Protein AF-0000000087720630 (afdb_homodimer)

Nearest PDB structures (foldseek):
  5k5w-assembly1_B  TM=9.565E-01  e=1.430E-19  Chlamydomonas reinhardtii
  5b5x-assembly1_A-2  TM=9.721E-01  e=3.569E-18  Chlamydomonas reinhardtii
  5b5y-assembly1_A  TM=8.820E-01  e=3.912E-10  Phaeodactylum tricornutum
  5b5z-assembly1_B  TM=8.861E-01  e=2.417E-09  Phaeodactylum tricornutum
  5b60-assembly1_A-2  TM=8.881E-01  e=5.362E-07  Phaeodactylum tricornutum

Organism: NCBI:txid307507

Foldseek 3Di:
DPPDPPDDDDDDDDDDDDDDDDDDDDDDDDDDDPPDDDPPDDDPPPPPPPDPPPVRVVVVVVVCVVVVVVVLVVLVVVLVCVLPVPDDDLVVVLVVVLVVVVVVVDFLQFAEEEEQEAPDPVCVVNVVSRCVGNVYYLYQYAQQSDGDCPPVSVVVRQPPGHQDPVPRDHYYHYHTAGDWDADSVSDTQWDDDPPDPDIDGVSPLLQVLLVCCLVVNLVVLQDDPPDADPVPRRSSVQSNQLSVLCVVVVHDSNPDDSSNSRVSSRD/DDPDDDDDDDDDDDDDDDDDDDDDDDDDDDDPCPPPDPPPDDPPPPPPPPDPPPVRVVVVVVVCVVVVVVVLVVLVVVLVCVLPVPDDDLVVVLVVVLVVVVVVVDFLQFAEEEEQEAPDPVCVVNVVSRCVGNVYYLYQYAQQSDGDCPPVSVVVRQPPGHQDPVPRDHYYHYHTAGDWDADSVSDTQWDDDPPDPDIDGVSPLLQVLLVCCLVPNLVVLQDDPPDADPVPRRSSVQSNQLSVQCVVVVHDSNPDDSSRSRVSSRD

Secondary structure (DSSP, 8-state):
-----------------------------------------------------HHHHHHHHHHHHHHHHHHHHHHHHHHHHHH-TT---HHHHHHHHHHHHHTTT--GGG-EEEEEEBSSGGGHHHHHHHHHHHS-EEE--BGGG---SHHHHHHHHTT-PPBPTTT--B-EEEEEE----B-TT--BTEEPPTT--S-EETTHHHHHHHHHHHHH-SGGG-PPTTB--TT-HHHHHHHHHHHHHHHHTT--GGG--HHHHHHHHH-/-----------------------------------------------------HHHHHHHHHHHHHHHHHHHHHHHHHHHHHH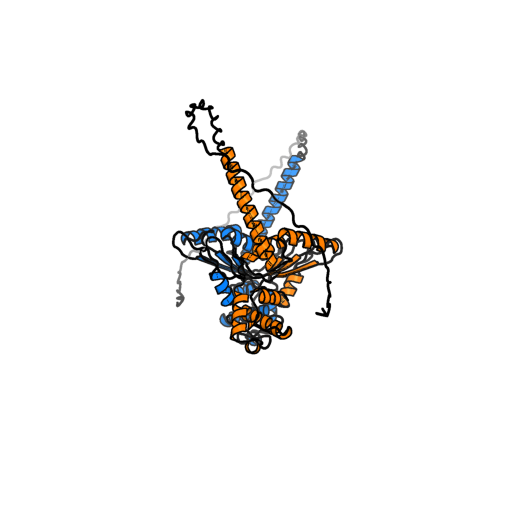-TT---HHHHHHHHHHHHHTTT--GGG-EEEEEEBSSGGGHHHHHHHHHHHS-EEE--BGGG---SHHHHHHHHTT-PPBPTTT--B-EEEEEE----B-TT--BTEEPPTT--S-EETTHHHHHHHHHHHHH-SGGG-PPTTB--TT-HHHHHHHHHHHHHHHHTT--GGG--HHHHHHHHH-

Radius of gyration: 37.77 Å; Cα contacts (8 Å, |Δi|>4): 675; chains: 2; bounding box: 84×144×106 Å

pLDDT: mean 76.58, std 28.93, range [14.77, 97.94]

InterPro domains:
  IPR040703 Limiting CO2-inducible protein B/C, beta carbonyic anhydrase domain [PF18599] (87-266)

Sequence (534 aa):
MQLANVQRRAAAGAQRAPQQLRLQRPAGVAARGRASAPVQPAASAVAARAAPTALEVSLEKETFETSSRDAYYTRRHEIILRHFPSALGVDDFMSRVEIALSAHGFRGENSIAMTNLCRDEVTTVLKDKIESAFGGSFNTNGLGAVLTCGVTGIKAGLSHSPLSVEDGRERYVFFSFPHTAINESGELGVISRPNRPGQSCACGALAKALNELQVEGLSPNCRVPGVHDPLDPEYSILKQRLARRIRYERLEPILMDLSDMTAVAERMQLANVQRRAAAGAQRAPQQLRLQRPAGVAARGRASAPVQPAASAVAARAAPTALEVSLEKETFETSSRDAYYTRRHEIILRHFPSALGVDDFMSRVEIALSAHGFRGENSIAMTNLCRDEVTTVLKDKIESAFGGSFNTNGLGAVLTCGVTGIKAGLSHSPLSVEDGRERYVFFSFPHTAINESGELGVISRPNRPGQSCACGALAKALNELQVEGLSPNCRVPGVHDPLDPEYSILKQRLARRIRYERLEPILMDLSDMTAVAER

Solvent-accessible surface area (backbone atoms only — not comparable to full-atom values): 30909 Å² total; per-residue (Å²): 134,87,81,76,81,78,76,83,71,86,84,82,82,90,80,88,80,78,85,76,84,80,77,82,77,80,83,79,82,89,80,87,73,84,74,78,80,85,76,82,76,82,82,74,81,75,73,75,74,73,72,74,49,72,64,52,49,49,50,47,48,48,47,46,52,45,49,53,44,49,54,47,53,51,52,51,48,54,49,49,36,74,79,36,74,81,68,66,56,72,68,59,46,52,52,52,50,51,54,58,38,40,76,76,71,50,44,40,80,28,21,27,32,32,39,18,29,34,29,53,50,81,48,46,66,58,49,51,54,50,26,66,56,20,71,33,40,32,50,38,44,17,68,47,24,32,77,45,43,30,56,63,42,52,53,59,47,72,70,65,36,13,44,24,87,88,76,63,44,70,34,78,46,81,46,70,42,41,63,69,28,62,32,95,91,55,45,74,36,28,34,74,51,80,66,29,86,64,72,45,63,24,40,48,61,50,49,50,41,48,53,47,36,43,74,67,37,50,73,84,39,51,64,68,84,29,55,34,49,70,61,24,37,43,55,37,48,37,44,27,52,50,30,45,50,35,57,72,69,67,56,57,58,79,79,50,51,67,68,52,50,42,54,57,49,55,101,137,86,85,71,79,88,72,85,74,86,86,81,85,80,86,89,81,84,86,82,81,87,81,84,78,80,81,81,80,81,74,80,70,76,75,72,79,80,75,78,76,78,80,76,81,72,74,76,73,72,71,71,48,73,62,51,51,49,49,47,50,49,48,47,51,46,47,53,43,49,53,48,53,50,52,51,48,54,49,49,34,73,80,36,74,82,70,65,54,70,68,58,47,51,51,50,50,53,54,60,39,39,76,75,71,49,43,40,82,27,22,28,33,33,38,20,29,32,29,54,52,81,47,46,66,58,49,52,54,50,26,66,55,21,72,32,39,32,48,40,45,18,66,47,22,33,77,45,44,30,55,64,42,52,54,57,49,72,71,64,37,13,45,23,88,87,77,63,44,71,33,78,45,80,46,69,42,40,61,70,29,62,33,94,90,56,45,75,35,28,34,74,51,79,67,30,88,67,70,46,64,24,39,50,62,51,50,51,42,50,53,47,35,44,73,67,36,50,71,83,38,49,64,68,84,29,56,34,49,72,62,23,37,43,54,38,49,38,44,28,51,50,32,45,49,36,56,72,68,67,56,60,56,77,80,50,51,67,68,53,51,43,55,58,49,55,101

Structure (mmCIF, N/CA/C/O backbone):
data_AF-0000000087720630-model_v1
#
loop_
_entity.id
_entity.type
_entity.pdbx_description
1 polymer 'Limiting CO2-inducible protein B/C beta carbonyic anhydrase domain-containing protein'
#
loop_
_atom_site.group_PDB
_atom_site.id
_atom_site.type_symbol
_atom_site.label_atom_id
_atom_site.label_alt_id
_atom_site.label_comp_id
_atom_site.label_asym_id
_atom_site.label_entity_id
_atom_site.label_seq_id
_atom_site.pdbx_PDB_ins_code
_atom_site.Cartn_x
_atom_site.Cartn_y
_atom_site.Cartn_z
_atom_site.occupancy
_atom_site.B_iso_or_equiv
_atom_site.auth_seq_id
_atom_site.auth_comp_id
_atom_site.auth_asym_id
_atom_site.auth_atom_id
_atom_site.pdbx_PDB_model_num
ATOM 1 N N . MET A 1 1 ? -8.719 0.822 34 1 16.95 1 MET A N 1
ATOM 2 C CA . MET A 1 1 ? -7.836 1.247 35.094 1 16.95 1 MET A CA 1
ATOM 3 C C . MET A 1 1 ? -8.031 2.729 35.406 1 16.95 1 MET A C 1
ATOM 5 O O . MET A 1 1 ? -7.984 3.566 34.5 1 16.95 1 MET A O 1
ATOM 9 N N . GLN A 1 2 ? -8.812 3.1 36.5 1 18.28 2 GLN A N 1
ATOM 10 C CA . GLN A 1 2 ? -9.273 4.312 37.156 1 18.28 2 GLN A CA 1
ATOM 11 C C . GLN A 1 2 ? -8.109 5.238 37.5 1 18.28 2 GLN A C 1
ATOM 13 O O . GLN A 1 2 ? -7.176 4.852 38.188 1 18.28 2 GLN A O 1
ATOM 18 N N . LEU A 1 3 ? -7.703 6.062 36.469 1 17.91 3 LEU A N 1
ATOM 19 C CA . LEU A 1 3 ? -6.836 7.23 36.562 1 17.91 3 LEU A CA 1
ATOM 20 C C . LEU A 1 3 ? -7.285 8.156 37.688 1 17.91 3 LEU A C 1
ATOM 22 O O . LEU A 1 3 ? -8.383 8.719 37.625 1 17.91 3 LEU A O 1
ATOM 26 N N . ALA A 1 4 ? -6.875 7.84 38.906 1 17.69 4 ALA A N 1
ATOM 27 C CA . ALA A 1 4 ? -7.027 8.484 40.188 1 17.69 4 ALA A CA 1
ATOM 28 C C . ALA A 1 4 ? -6.527 9.922 40.156 1 17.69 4 ALA A C 1
ATOM 30 O O . ALA A 1 4 ? -5.465 10.203 39.594 1 17.69 4 ALA A O 1
ATOM 31 N N . ASN A 1 5 ? -7.371 10.992 40.156 1 17.86 5 ASN A N 1
ATOM 32 C CA . ASN A 1 5 ? -7.488 12.445 40.219 1 17.86 5 ASN A CA 1
ATOM 33 C C . ASN A 1 5 ? -6.688 13.023 41.375 1 17.86 5 ASN A C 1
ATOM 35 O O . ASN A 1 5 ? -7.223 13.227 42.469 1 17.86 5 ASN A O 1
ATOM 39 N N . VAL A 1 6 ? -5.371 12.531 41.469 1 16.98 6 VAL A N 1
ATOM 40 C CA . VAL A 1 6 ? -4.73 12.906 42.75 1 16.98 6 VAL A CA 1
ATOM 41 C C . VAL A 1 6 ? -4.637 14.43 42.844 1 16.98 6 VAL A C 1
ATOM 43 O O . VAL A 1 6 ? -4.309 15.102 41.844 1 16.98 6 VAL A O 1
ATOM 46 N N . GLN A 1 7 ? -5.082 15.109 43.906 1 17.28 7 GLN A N 1
ATOM 47 C CA . GLN A 1 7 ? -5.5 16.344 44.562 1 17.28 7 GLN A CA 1
ATOM 48 C C . GLN A 1 7 ? -4.301 17.203 44.906 1 17.28 7 GLN A C 1
ATOM 50 O O . GLN A 1 7 ? -3.742 17.078 46 1 17.28 7 GLN A O 1
ATOM 55 N N . ARG A 1 8 ? -3.246 17.359 43.969 1 16.22 8 ARG A N 1
ATOM 56 C CA . ARG A 1 8 ? -2.1 17.875 44.719 1 16.22 8 ARG A CA 1
ATOM 57 C C . ARG A 1 8 ? -2.404 19.25 45.312 1 16.22 8 ARG A C 1
ATOM 59 O O . ARG A 1 8 ? -2.902 20.141 44.594 1 16.22 8 ARG A O 1
ATOM 66 N N . ARG A 1 9 ? -2.15 19.516 46.594 1 16.17 9 ARG A N 1
ATOM 67 C CA . ARG A 1 9 ? -2.436 20.469 47.656 1 16.17 9 ARG A CA 1
ATOM 68 C C . ARG A 1 9 ? -1.505 21.672 47.562 1 16.17 9 ARG A C 1
ATOM 70 O O . ARG A 1 9 ? -1.614 22.594 48.375 1 16.17 9 ARG A O 1
ATOM 77 N N . ALA A 1 10 ? -0.482 21.734 46.688 1 16.2 10 ALA A N 1
ATOM 78 C CA . ALA A 1 10 ? 0.601 22.359 47.438 1 16.2 10 ALA A CA 1
ATOM 79 C C . ALA A 1 10 ? 0.227 23.781 47.844 1 16.2 10 ALA A C 1
ATOM 81 O O . ALA A 1 10 ? -0.527 24.469 47.156 1 16.2 10 ALA A O 1
ATOM 82 N N . ALA A 1 11 ? 0.977 24.219 48.969 1 15.51 11 ALA A N 1
ATOM 83 C CA . ALA A 1 11 ? 0.939 25.078 50.125 1 15.51 11 ALA A CA 1
ATOM 84 C C . ALA A 1 11 ? 1.229 26.531 49.75 1 15.51 11 ALA A C 1
ATOM 86 O O . ALA A 1 11 ? 1.762 26.812 48.688 1 15.51 11 ALA A O 1
ATOM 87 N N . ALA A 1 12 ? 1.836 27.266 50.75 1 15.35 12 ALA A N 1
ATOM 88 C CA . ALA A 1 12 ? 1.413 28.422 51.562 1 15.35 12 ALA A CA 1
ATOM 89 C C . ALA A 1 12 ? 2.129 29.688 51.094 1 15.35 12 ALA A C 1
ATOM 91 O O . ALA A 1 12 ? 1.501 30.734 50.938 1 15.35 12 ALA A O 1
ATOM 92 N N . GLY A 1 13 ? 3.467 29.766 51.094 1 15.41 13 GLY A N 1
ATOM 93 C CA . GLY A 1 13 ? 3.939 30.688 52.094 1 15.41 13 GLY A CA 1
ATOM 94 C C . GLY A 1 13 ? 3.947 32.125 51.656 1 15.41 13 GLY A C 1
ATOM 95 O O . GLY A 1 13 ? 3.854 32.406 50.438 1 15.41 13 GLY A O 1
ATOM 96 N N . ALA A 1 14 ? 4.734 33 52.531 1 15.24 14 ALA A N 1
ATOM 97 C CA . ALA A 1 14 ? 4.477 34.281 53.219 1 15.24 14 ALA A CA 1
ATOM 98 C C . ALA A 1 14 ? 4.891 35.469 52.344 1 15.24 14 ALA A C 1
ATOM 100 O O . ALA A 1 14 ? 5.508 35.281 51.281 1 15.24 14 ALA A O 1
ATOM 101 N N . GLN A 1 15 ? 5.801 36.219 52.906 1 15.33 15 GLN A N 1
ATOM 102 C CA . GLN A 1 15 ? 5.57 37.5 53.562 1 15.33 15 GLN A CA 1
ATOM 103 C C . GLN A 1 15 ? 6.062 38.656 52.688 1 15.33 15 GLN A C 1
ATOM 105 O O . GLN A 1 15 ? 5.32 39.625 52.438 1 15.33 15 GLN A O 1
ATOM 110 N N . ARG A 1 16 ? 7.387 39.094 52.875 1 16.11 16 ARG A N 1
ATOM 111 C CA . ARG A 1 16 ? 7.688 40.406 53.469 1 16.11 16 ARG A CA 1
ATOM 112 C C . ARG A 1 16 ? 7.887 41.469 52.406 1 16.11 16 ARG A C 1
ATOM 114 O O . ARG A 1 16 ? 8.336 41.188 51.312 1 16.11 16 ARG A O 1
ATOM 121 N N . ALA A 1 17 ? 7.477 42.625 52.812 1 16.12 17 ALA A N 1
ATOM 122 C CA . ALA A 1 17 ? 6.953 43.875 52.219 1 16.12 17 ALA A CA 1
ATOM 123 C C . ALA A 1 17 ? 8.055 44.656 51.531 1 16.12 17 ALA A C 1
ATOM 125 O O . ALA A 1 17 ? 7.934 44.969 50.344 1 16.12 17 ALA A O 1
ATOM 126 N N . PRO A 1 18 ? 8.539 45.656 52.219 1 15.77 18 PRO A N 1
ATOM 127 C CA . PRO A 1 18 ? 8.188 47.031 51.844 1 15.77 18 PRO A CA 1
ATOM 128 C C . PRO A 1 18 ? 9.336 47.75 51.156 1 15.77 18 PRO A C 1
ATOM 130 O O . PRO A 1 18 ? 9.109 48.562 50.219 1 15.77 18 PRO A O 1
ATOM 133 N N . GLN A 1 19 ? 10.688 47.562 51.531 1 16.16 19 GLN A N 1
ATOM 134 C CA . GLN A 1 19 ? 11.258 48.812 52.031 1 16.16 19 GLN A CA 1
ATOM 135 C C . GLN A 1 19 ? 11.703 49.688 50.875 1 16.16 19 GLN A C 1
ATOM 137 O O . GLN A 1 19 ? 12.055 49.219 49.812 1 16.16 19 GLN A O 1
ATOM 142 N N . GLN A 1 20 ? 11.781 51.062 51.156 1 16.61 20 GLN A N 1
ATOM 143 C CA . GLN A 1 20 ? 11.625 52.406 50.625 1 16.61 20 GLN A CA 1
ATOM 144 C C . GLN A 1 20 ? 12.945 52.938 50.062 1 16.61 20 GLN A C 1
ATOM 146 O O . GLN A 1 20 ? 13.016 54.062 49.594 1 16.61 20 GLN A O 1
ATOM 151 N N . LEU A 1 21 ? 13.93 52.062 49.781 1 16.72 21 LEU A N 1
ATOM 152 C CA . LEU A 1 21 ? 15.164 52.812 49.969 1 16.72 21 LEU A CA 1
ATOM 153 C C . LEU A 1 21 ? 15.25 54 49 1 16.72 21 LEU A C 1
ATOM 155 O O . LEU A 1 21 ? 15.016 53.844 47.812 1 16.72 21 LEU A O 1
ATOM 159 N N . ARG A 1 22 ? 15.664 55.156 49.625 1 16.27 22 ARG A N 1
ATOM 160 C CA . ARG A 1 22 ? 15.664 56.594 49.469 1 16.27 22 ARG A CA 1
ATOM 161 C C . ARG A 1 22 ? 16.625 57.031 48.375 1 16.27 22 ARG A C 1
ATOM 163 O O . ARG A 1 22 ? 17.5 56.25 47.969 1 16.27 22 ARG A O 1
ATOM 170 N N . LEU A 1 23 ? 17.094 58.219 48.531 1 16.67 23 LEU A N 1
ATOM 171 C CA . LEU A 1 23 ? 17.016 59.5 47.906 1 16.67 23 LEU A CA 1
ATOM 172 C C . LEU A 1 23 ? 18.297 59.812 47.125 1 16.67 23 LEU A C 1
ATOM 174 O O . LEU A 1 23 ? 18.25 60.438 46.062 1 16.67 23 LEU A O 1
ATOM 178 N N . GLN A 1 24 ? 19.562 59.344 47.5 1 17.62 24 GLN A N 1
ATOM 179 C CA . GLN A 1 24 ? 20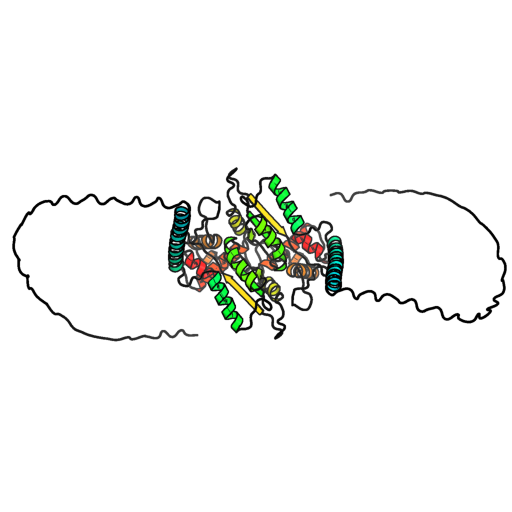.422 60.5 47.625 1 17.62 24 GLN A CA 1
ATOM 180 C C . GLN A 1 24 ? 21.047 60.875 46.281 1 17.62 24 GLN A C 1
ATOM 182 O O . GLN A 1 24 ? 21.5 60 45.531 1 17.62 24 GLN A O 1
ATOM 187 N N . ARG A 1 25 ? 20.797 62.094 45.812 1 18.86 25 ARG A N 1
ATOM 188 C CA . ARG A 1 25 ? 21.016 62.812 44.562 1 18.86 25 ARG A CA 1
ATOM 189 C C . ARG A 1 25 ? 22.484 63.156 44.375 1 18.86 25 ARG A C 1
ATOM 191 O O . ARG A 1 25 ? 23.047 63.938 45.125 1 18.86 25 ARG A O 1
ATOM 198 N N . PRO A 1 26 ? 23.266 62.125 44.031 1 17.09 26 PRO A N 1
ATOM 199 C CA . PRO A 1 26 ? 24.672 62.531 44.062 1 17.09 26 PRO A CA 1
ATOM 200 C C . PRO A 1 26 ? 24.953 63.781 43.25 1 17.09 26 PRO A C 1
ATOM 202 O O . PRO A 1 26 ? 24.172 64.125 42.344 1 17.09 26 PRO A O 1
ATOM 205 N N . ALA A 1 27 ? 26.25 64.25 43.562 1 18.25 27 ALA A N 1
ATOM 206 C CA . ALA A 1 27 ? 27.047 65.5 43.531 1 18.25 27 ALA A CA 1
ATOM 207 C C . ALA A 1 27 ? 27.5 65.812 42.125 1 18.25 27 ALA A C 1
ATOM 209 O O . ALA A 1 27 ? 27.75 64.875 41.312 1 18.25 27 ALA A O 1
ATOM 210 N N . GLY A 1 28 ? 27.359 67.062 41.656 1 17.62 28 GLY A N 1
ATOM 211 C CA . GLY A 1 28 ? 27.375 67.938 40.469 1 17.62 28 GLY A CA 1
ATOM 212 C C . GLY A 1 28 ? 28.766 68.125 39.906 1 17.62 28 GLY A C 1
ATOM 213 O O . GLY A 1 28 ? 28.953 69 39.031 1 17.62 28 GLY A O 1
ATOM 214 N N . VAL A 1 29 ? 29.703 67.188 40 1 17.69 29 VAL A N 1
ATOM 215 C CA . VAL A 1 29 ? 31.031 67.75 39.844 1 17.69 29 VAL A CA 1
ATOM 216 C C . VAL A 1 29 ? 31.125 68.438 38.469 1 17.69 29 VAL A C 1
ATOM 218 O O . VAL A 1 29 ? 30.469 68 37.5 1 17.69 29 VAL A O 1
ATOM 221 N N . ALA A 1 30 ? 32.094 69.438 38.469 1 18.22 30 ALA A N 1
ATOM 222 C CA . ALA A 1 30 ? 32.469 70.688 37.781 1 18.22 30 ALA A CA 1
ATOM 223 C C . ALA A 1 30 ? 33.062 70.375 36.406 1 18.22 30 ALA A C 1
ATOM 225 O O . ALA A 1 30 ? 33.5 69.25 36.125 1 18.22 30 ALA A O 1
ATOM 226 N N . ALA A 1 31 ? 33.688 71.5 35.75 1 17.66 31 ALA A N 1
ATOM 227 C CA . ALA A 1 31 ? 33.594 72.375 34.594 1 17.66 31 ALA A CA 1
ATOM 228 C C . ALA A 1 31 ? 34.656 72 33.531 1 17.66 31 ALA A C 1
ATOM 230 O O . ALA A 1 31 ? 34.344 72 32.344 1 17.66 31 ALA A O 1
ATOM 231 N N . ARG A 1 32 ? 36 71.875 33.844 1 20.86 32 ARG A N 1
ATOM 232 C CA . ARG A 1 32 ? 36.875 72.75 33.125 1 20.86 32 ARG A CA 1
ATOM 233 C C . ARG A 1 32 ? 37.25 72.25 31.75 1 20.86 32 ARG A C 1
ATOM 235 O O . ARG A 1 32 ? 37.469 71 31.609 1 20.86 32 ARG A O 1
ATOM 242 N N . GLY A 1 33 ? 36.969 72.938 30.594 1 19.2 33 GLY A N 1
ATOM 243 C CA . GLY A 1 33 ? 36.875 72.875 29.156 1 19.2 33 GLY A CA 1
ATOM 244 C C . GLY A 1 33 ? 38.219 72.75 28.469 1 19.2 33 GLY A C 1
ATOM 245 O O . GLY A 1 33 ? 38.344 72.938 27.25 1 19.2 33 GLY A O 1
ATOM 246 N N . ARG A 1 34 ? 39.312 72.188 29.062 1 20.98 34 ARG A N 1
ATOM 247 C CA . ARG A 1 34 ? 40.531 72.562 28.344 1 20.98 34 ARG A CA 1
ATOM 248 C C . ARG A 1 34 ? 40.531 72.062 26.922 1 20.98 34 ARG A C 1
ATOM 250 O O . ARG A 1 34 ? 40.344 70.812 26.719 1 20.98 34 ARG A O 1
ATOM 257 N N . ALA A 1 35 ? 40.5 72.875 25.891 1 21.59 35 ALA A N 1
ATOM 258 C CA . ALA A 1 35 ? 40.312 72.75 24.453 1 21.59 35 ALA A CA 1
ATOM 259 C C . ALA A 1 35 ? 41.562 72.188 23.781 1 21.59 35 ALA A C 1
ATOM 261 O O . ALA A 1 35 ? 41.594 72.062 22.547 1 21.59 35 ALA A O 1
ATOM 262 N N . SER A 1 36 ? 42.531 71.625 24.453 1 20.84 36 SER A N 1
ATOM 263 C CA . SER A 1 36 ? 43.75 71.812 23.688 1 20.84 36 SER A CA 1
ATOM 264 C C . SER A 1 36 ? 43.656 71.125 22.312 1 20.84 36 SER A C 1
ATOM 266 O O . SER A 1 36 ? 42.781 70.25 22.094 1 20.84 36 SER A O 1
ATOM 268 N N . ALA A 1 37 ? 44.906 71.188 21.531 1 27.16 37 ALA A N 1
ATOM 269 C CA . ALA A 1 37 ? 45.438 71.375 20.172 1 27.16 37 ALA A CA 1
ATOM 270 C C . ALA A 1 37 ? 45.375 70.062 19.391 1 27.16 37 ALA A C 1
ATOM 272 O O . ALA A 1 37 ? 45.594 69 19.938 1 27.16 37 ALA A O 1
ATOM 273 N N . PRO A 1 38 ? 44.75 70.062 18.141 1 22.56 38 PRO A N 1
ATOM 274 C CA . PRO A 1 38 ? 44.375 69 17.234 1 22.56 38 PRO A CA 1
ATOM 275 C C . PRO A 1 38 ? 45.594 68.188 16.703 1 22.56 38 PRO A C 1
ATOM 277 O O . PRO A 1 38 ? 46.469 68.812 16.094 1 22.56 38 PRO A O 1
ATOM 280 N N . VAL A 1 39 ? 46.25 67.375 17.531 1 23.86 39 VAL A N 1
ATOM 281 C CA . VAL A 1 39 ? 47.406 66.75 16.953 1 23.86 39 VAL A CA 1
ATOM 282 C C . VAL A 1 39 ? 47 65.938 15.719 1 23.86 39 VAL A C 1
ATOM 284 O O . VAL A 1 39 ? 45.969 65.188 15.766 1 23.86 39 VAL A O 1
ATOM 287 N N . GLN A 1 40 ? 47.562 66.25 14.453 1 25.78 40 GLN A N 1
ATOM 288 C CA . GLN A 1 40 ? 47.312 65.688 13.133 1 25.78 40 GLN A CA 1
ATOM 289 C C . GLN A 1 40 ? 47.688 64.188 13.078 1 25.78 40 GLN A C 1
ATOM 291 O O . GLN A 1 40 ? 48.844 63.844 13.375 1 25.78 40 GLN A O 1
ATOM 296 N N . PRO A 1 41 ? 46.844 63.219 13.398 1 23.17 41 PRO A N 1
ATOM 297 C CA . PRO A 1 41 ? 47.312 61.844 13.438 1 23.17 41 PRO A CA 1
ATOM 298 C C . PRO A 1 41 ? 47.844 61.344 12.094 1 23.17 41 PRO A C 1
ATOM 300 O O . PRO A 1 41 ? 47.469 61.875 11.047 1 23.17 41 PRO A O 1
ATOM 303 N N . ALA A 1 42 ? 49.031 60.781 12.148 1 26.67 42 ALA A N 1
ATOM 304 C CA . ALA A 1 42 ? 49.781 60.094 11.086 1 26.67 42 ALA A CA 1
ATOM 305 C C . ALA A 1 42 ? 48.906 59.031 10.414 1 26.67 42 ALA A C 1
ATOM 307 O O . ALA A 1 42 ? 48.156 58.344 11.094 1 26.67 42 ALA A O 1
ATOM 308 N N . ALA A 1 43 ? 48.656 59.125 9.055 1 24.53 43 ALA A N 1
ATOM 309 C CA . ALA A 1 43 ? 47.906 58.281 8.141 1 24.53 43 ALA A CA 1
ATOM 310 C C . ALA A 1 43 ? 48.469 56.844 8.141 1 24.53 43 ALA A C 1
ATOM 312 O O . ALA A 1 43 ? 49.625 56.625 7.801 1 24.53 43 ALA A O 1
ATOM 313 N N . SER A 1 44 ? 48.156 55.938 9.055 1 23.95 44 SER A N 1
ATOM 314 C CA . SER A 1 44 ? 48.531 54.531 9.031 1 23.95 44 SER A CA 1
ATOM 315 C C . SER A 1 44 ? 48.219 53.906 7.688 1 23.95 44 SER A C 1
ATOM 317 O O . SER A 1 44 ? 47.156 54.188 7.109 1 23.95 44 SER A O 1
ATOM 319 N N . ALA A 1 45 ? 49.281 53.375 6.895 1 31.27 45 ALA A N 1
ATOM 320 C CA . ALA A 1 45 ? 49.219 52.562 5.676 1 31.27 45 ALA A CA 1
ATOM 321 C C . ALA A 1 45 ? 48.25 51.375 5.844 1 31.27 45 ALA A C 1
ATOM 323 O O . ALA A 1 45 ? 48.469 50.531 6.699 1 31.27 45 ALA A O 1
ATOM 324 N N . VAL A 1 46 ? 47 51.594 5.594 1 26.81 46 VAL A N 1
ATOM 325 C CA . VAL A 1 46 ? 46 50.531 5.559 1 26.81 46 VAL A CA 1
ATOM 326 C C . VAL A 1 46 ? 46.469 49.406 4.676 1 26.81 46 VAL A C 1
ATOM 328 O O . VAL A 1 46 ? 46.781 49.594 3.498 1 26.81 46 VAL A O 1
ATOM 331 N N . ALA A 1 47 ? 47.281 48.438 5.195 1 29.06 47 ALA A N 1
ATOM 332 C CA . ALA A 1 47 ? 47.562 47.156 4.527 1 29.06 47 ALA A CA 1
ATOM 333 C C . ALA A 1 47 ? 46.344 46.656 3.756 1 29.06 47 ALA A C 1
ATOM 335 O O . ALA A 1 47 ? 45.219 46.656 4.285 1 29.06 47 ALA A O 1
ATOM 336 N N . ALA A 1 48 ? 46.406 46.75 2.445 1 29.3 48 ALA A N 1
ATOM 337 C CA . ALA A 1 48 ? 45.469 46.188 1.508 1 29.3 48 ALA A CA 1
ATOM 338 C C . ALA A 1 48 ? 45.125 44.719 1.887 1 29.3 48 ALA A C 1
ATOM 340 O O . ALA A 1 48 ? 46.031 43.906 1.989 1 29.3 48 ALA A O 1
ATOM 341 N N . ARG A 1 49 ? 44.219 44.5 2.746 1 33.53 49 ARG A N 1
ATOM 342 C CA . ARG A 1 49 ? 43.719 43.125 2.941 1 33.53 49 ARG A CA 1
ATOM 343 C C . ARG A 1 49 ? 43.625 42.375 1.613 1 33.53 49 ARG A C 1
ATOM 345 O O . ARG A 1 49 ? 43 42.844 0.665 1 33.53 49 ARG A O 1
ATOM 352 N N . ALA A 1 50 ? 44.562 41.469 1.318 1 37.19 50 ALA A N 1
ATOM 353 C CA . ALA A 1 50 ? 44.594 40.594 0.165 1 37.19 50 ALA A CA 1
ATOM 354 C C . ALA A 1 50 ? 43.188 40 -0.088 1 37.19 50 ALA A C 1
ATOM 356 O O . ALA A 1 50 ? 42.469 39.688 0.854 1 37.19 50 ALA A O 1
ATOM 357 N N . ALA A 1 51 ? 42.688 40.406 -1.31 1 38.53 51 ALA A N 1
ATOM 358 C CA . ALA A 1 51 ? 41.438 39.844 -1.775 1 38.53 51 ALA A CA 1
ATOM 359 C C . ALA A 1 51 ? 41.375 38.344 -1.479 1 38.53 51 ALA A C 1
ATOM 361 O O . ALA A 1 51 ? 42.375 37.625 -1.634 1 38.53 51 ALA A O 1
ATOM 362 N N . PRO A 1 52 ? 40.438 38 -0.574 1 48.06 52 PRO A N 1
ATOM 363 C CA . PRO A 1 52 ? 40.438 36.562 -0.306 1 48.06 52 PRO A CA 1
ATOM 364 C C . PRO A 1 52 ? 40.562 35.75 -1.576 1 48.06 52 PRO A C 1
ATOM 366 O O . PRO A 1 52 ? 40.094 36.156 -2.646 1 48.06 52 PRO A O 1
ATOM 369 N N . THR A 1 53 ? 41.438 34.812 -1.669 1 51.91 53 THR A N 1
ATOM 370 C CA . THR A 1 53 ? 41.656 33.906 -2.787 1 51.91 53 THR A CA 1
ATOM 371 C C . THR A 1 53 ? 40.344 33.156 -3.113 1 51.91 53 THR A C 1
ATOM 373 O O . THR A 1 53 ? 39.469 33.062 -2.275 1 51.91 53 THR A O 1
ATOM 376 N N . ALA A 1 54 ? 40.25 32.75 -4.363 1 57.66 54 ALA A N 1
ATOM 377 C CA . ALA A 1 54 ? 39.094 32.031 -4.891 1 57.66 54 ALA A CA 1
ATOM 378 C C . ALA A 1 54 ? 38.719 30.859 -3.975 1 57.66 54 ALA A C 1
ATOM 380 O O . ALA A 1 54 ? 37.531 30.562 -3.807 1 57.66 54 ALA A O 1
ATOM 381 N N . LEU A 1 55 ? 39.719 30.328 -3.426 1 63.38 55 LEU A N 1
ATOM 382 C CA . LEU A 1 55 ? 39.469 29.219 -2.502 1 63.38 55 LEU A CA 1
ATOM 383 C C . LEU A 1 55 ? 38.812 29.719 -1.221 1 63.38 55 LEU A C 1
ATOM 385 O O . LEU A 1 55 ? 37.906 29.062 -0.687 1 63.38 55 LEU A O 1
ATOM 389 N N . GLU A 1 56 ? 39.219 30.828 -0.799 1 55.97 56 GLU A N 1
ATOM 390 C CA . GLU A 1 56 ? 38.625 31.391 0.418 1 55.97 56 GLU A CA 1
ATOM 391 C C . GLU A 1 56 ? 37.188 31.844 0.194 1 55.97 56 GLU A C 1
ATOM 393 O O . GLU A 1 56 ? 36.344 31.656 1.061 1 55.97 56 GLU A O 1
ATOM 398 N N . VAL A 1 57 ? 36.938 32.281 -0.955 1 57.25 57 VAL A N 1
ATOM 399 C CA . VAL A 1 57 ? 35.594 32.688 -1.3 1 57.25 57 VAL A CA 1
ATOM 400 C C . VAL A 1 57 ? 34.719 31.453 -1.438 1 57.25 57 VAL A C 1
ATOM 402 O O . VAL A 1 57 ? 33.562 31.453 -1.01 1 57.25 57 VAL A O 1
ATOM 405 N N . SER A 1 58 ? 35.312 30.359 -2.047 1 59.12 58 SER A N 1
ATOM 406 C CA . SER A 1 58 ? 34.562 29.125 -2.18 1 59.12 58 SER A CA 1
ATOM 407 C C . SER A 1 58 ? 34.281 28.516 -0.817 1 59.12 58 SER A C 1
ATOM 409 O O . SER A 1 58 ? 33.156 28.031 -0.567 1 59.12 58 SER A O 1
ATOM 411 N N . LEU A 1 59 ? 35.219 28.547 0.012 1 56.34 59 LEU A N 1
ATOM 412 C CA . LEU A 1 59 ? 35.031 28.047 1.366 1 56.34 59 LEU A CA 1
ATOM 413 C C . LEU A 1 59 ? 34.062 28.922 2.145 1 56.34 59 LEU A C 1
ATOM 415 O O . LEU A 1 59 ? 33.219 28.422 2.92 1 56.34 59 LEU A O 1
ATOM 419 N N . GLU A 1 60 ? 34.188 30.156 1.953 1 49.88 60 GLU A N 1
ATOM 420 C CA . GLU A 1 60 ? 33.281 31.078 2.6 1 49.88 60 GLU A CA 1
ATOM 421 C C . GLU A 1 60 ? 31.844 30.906 2.072 1 49.88 60 GLU A C 1
ATOM 423 O O . GLU A 1 60 ? 30.891 30.969 2.836 1 49.88 60 GLU A O 1
ATOM 428 N N . LYS A 1 61 ? 31.656 30.719 0.783 1 58.22 61 LYS A N 1
ATOM 429 C CA . LYS A 1 61 ? 30.359 30.484 0.18 1 58.22 61 LYS A CA 1
ATOM 430 C C . LYS A 1 61 ? 29.766 29.156 0.67 1 58.22 61 LYS A C 1
ATOM 432 O O . LYS A 1 61 ? 28.562 29.078 0.956 1 58.22 61 LYS A O 1
ATOM 437 N N . GLU A 1 62 ? 30.672 28.219 0.702 1 58.19 62 GLU A N 1
ATOM 438 C CA . GLU A 1 62 ? 30.219 26.938 1.23 1 58.19 62 GLU A CA 1
ATOM 439 C C . GLU A 1 62 ? 29.844 27.047 2.703 1 58.19 62 GLU A C 1
ATOM 441 O O . GLU A 1 62 ? 28.844 26.469 3.135 1 58.19 62 GLU A O 1
ATOM 446 N N . THR A 1 63 ? 30.672 27.75 3.42 1 55.75 63 THR A N 1
ATOM 447 C CA . THR A 1 63 ? 30.391 27.969 4.832 1 55.75 63 THR A CA 1
ATOM 448 C C . THR A 1 63 ? 29.109 28.797 5.004 1 55.75 63 THR A C 1
ATOM 450 O O . THR A 1 63 ? 28.312 28.516 5.898 1 55.75 63 THR A O 1
ATOM 453 N N . PHE A 1 64 ? 28.953 29.766 4.184 1 55.84 64 PHE A N 1
ATOM 454 C CA . PHE A 1 64 ? 27.734 30.578 4.227 1 55.84 64 PHE A CA 1
ATOM 455 C C . PHE A 1 64 ? 26.531 29.75 3.805 1 55.84 64 PHE A C 1
ATOM 457 O O . PHE A 1 64 ? 25.469 29.828 4.438 1 55.84 64 PHE A O 1
ATOM 464 N N . GLU A 1 65 ? 26.75 29.047 2.777 1 62.25 65 GLU A N 1
ATOM 465 C CA . GLU A 1 65 ? 25.672 28.188 2.301 1 62.25 65 GLU A CA 1
ATOM 466 C C . GLU A 1 65 ? 25.328 27.109 3.326 1 62.25 65 GLU A C 1
ATOM 468 O O . GLU A 1 65 ? 24.156 26.812 3.557 1 62.25 65 GLU A O 1
ATOM 473 N N . THR A 1 66 ? 26.391 26.688 3.943 1 65.44 66 THR A N 1
ATOM 474 C CA . THR A 1 66 ? 26.156 25.703 4.992 1 65.44 66 THR A CA 1
ATOM 475 C C . THR A 1 66 ? 25.516 26.344 6.215 1 65.44 66 THR A C 1
ATOM 477 O O . THR A 1 66 ? 24.625 25.75 6.84 1 65.44 66 THR A O 1
ATOM 480 N N . SER A 1 67 ? 26.062 27.516 6.605 1 66.5 67 SER A N 1
ATOM 481 C CA . SER A 1 67 ? 25.5 28.234 7.746 1 66.5 67 SER A CA 1
ATOM 482 C C . SER A 1 67 ? 24.031 28.609 7.492 1 66.5 67 SER A C 1
ATOM 484 O O . SER A 1 67 ? 23.188 28.484 8.391 1 66.5 67 SER A O 1
ATOM 486 N N . SER A 1 68 ? 23.906 29.062 6.254 1 77.56 68 SER A N 1
ATOM 487 C CA . SER A 1 68 ? 22.547 29.406 5.879 1 77.56 68 SER A CA 1
ATOM 488 C C . SER A 1 68 ? 21.656 28.172 5.859 1 77.56 68 SER A C 1
ATOM 490 O O . SER A 1 68 ? 20.516 28.203 6.32 1 77.56 68 SER A O 1
ATOM 492 N N . ARG A 1 69 ? 22.344 27.125 5.59 1 82.06 69 ARG A N 1
ATOM 493 C CA . ARG A 1 69 ? 21.594 25.875 5.582 1 82.06 69 ARG A CA 1
ATOM 494 C C . ARG A 1 69 ? 21.312 25.391 7 1 82.06 69 ARG A C 1
ATOM 496 O O . ARG A 1 69 ? 20.203 24.922 7.293 1 82.06 69 ARG A O 1
ATOM 503 N N . ASP A 1 70 ? 22.25 25.516 7.836 1 82.81 70 ASP A N 1
ATOM 504 C CA . ASP A 1 70 ? 22.062 25.094 9.227 1 82.81 70 ASP A CA 1
ATOM 505 C C . ASP A 1 70 ? 20.984 25.922 9.914 1 82.81 70 ASP A C 1
ATOM 507 O O . ASP A 1 70 ? 20.172 25.391 10.68 1 82.81 70 ASP A O 1
ATOM 511 N N . ALA A 1 71 ? 21.078 27.219 9.672 1 84.62 71 ALA A N 1
ATOM 512 C CA . ALA A 1 71 ? 20.062 28.094 10.242 1 84.62 71 ALA A CA 1
ATOM 513 C C . ALA A 1 71 ? 18.672 27.719 9.742 1 84.62 71 ALA A C 1
ATOM 515 O O . ALA A 1 71 ? 17.703 27.75 10.5 1 84.62 71 ALA A O 1
ATOM 516 N N . TYR A 1 72 ? 18.609 27.406 8.492 1 85.19 72 TYR A N 1
ATOM 517 C CA . TYR A 1 72 ? 17.344 26.984 7.902 1 85.19 72 TYR A CA 1
ATOM 518 C C . TYR A 1 72 ? 16.828 25.719 8.57 1 85.19 72 TYR A C 1
ATOM 520 O O . TYR A 1 72 ? 15.664 25.672 8.992 1 85.19 72 TYR A O 1
ATOM 528 N N . TYR A 1 73 ? 17.625 24.766 8.734 1 87.06 73 TYR A N 1
ATOM 529 C CA . TYR A 1 73 ? 17.188 23.5 9.305 1 87.06 73 TYR A CA 1
ATOM 530 C C . TYR A 1 73 ? 16.828 23.641 10.773 1 87.06 73 TYR A C 1
ATOM 532 O O . TYR A 1 73 ? 15.906 22.984 11.266 1 87.06 73 TYR A O 1
ATOM 540 N N . THR A 1 74 ? 17.547 24.453 11.461 1 88.31 74 THR A N 1
ATOM 541 C CA . THR A 1 74 ? 17.203 24.719 12.852 1 88.31 74 THR A CA 1
ATOM 542 C C . THR A 1 74 ? 15.836 25.375 12.961 1 88.31 74 THR A C 1
ATOM 544 O O . THR A 1 74 ? 15.023 24.984 13.805 1 88.31 74 THR A O 1
ATOM 547 N N . ARG A 1 75 ? 15.664 26.375 12.148 1 89.31 75 ARG A N 1
ATOM 548 C CA . ARG A 1 75 ? 14.367 27.047 12.133 1 89.31 75 ARG A CA 1
ATOM 549 C C . ARG A 1 75 ? 13.25 26.062 11.797 1 89.31 75 ARG A C 1
ATOM 551 O O . ARG A 1 75 ? 12.188 26.094 12.422 1 89.31 75 ARG A O 1
ATOM 558 N N . ARG A 1 76 ? 13.477 25.219 10.781 1 90.56 76 ARG A N 1
ATOM 559 C CA . ARG A 1 76 ? 12.5 24.219 10.383 1 90.56 76 ARG A CA 1
ATOM 560 C C . ARG A 1 76 ? 12.18 23.281 11.547 1 90.56 76 ARG A C 1
ATOM 562 O O . ARG A 1 76 ? 11.016 22.953 11.781 1 90.56 76 ARG A O 1
ATOM 569 N N . HIS A 1 77 ? 13.133 22.938 12.172 1 90.19 77 HIS A N 1
ATOM 570 C CA . HIS A 1 77 ? 12.961 22.031 13.305 1 90.19 77 HIS A CA 1
ATOM 571 C C . HIS A 1 77 ? 12.117 22.672 14.398 1 90.19 77 HIS A C 1
ATOM 573 O O . HIS A 1 77 ? 11.242 22.031 14.977 1 90.19 77 HIS A O 1
ATOM 579 N N . GLU A 1 78 ? 12.375 23.906 14.68 1 90.69 78 GLU A N 1
ATOM 580 C CA . GLU A 1 78 ? 11.609 24.625 15.695 1 90.69 78 GLU A CA 1
ATOM 581 C C . GLU A 1 78 ? 10.125 24.688 15.32 1 90.69 78 GLU A C 1
ATOM 583 O O . GLU A 1 78 ? 9.258 24.531 16.172 1 90.69 78 GLU A O 1
ATOM 588 N N . ILE A 1 79 ? 9.922 24.906 14.094 1 90.44 79 ILE A N 1
ATOM 589 C CA . ILE A 1 79 ? 8.547 24.984 13.609 1 90.44 79 ILE A CA 1
ATOM 590 C C . ILE A 1 79 ? 7.848 23.641 13.797 1 90.44 79 ILE A C 1
ATOM 592 O O . ILE A 1 79 ? 6.707 23.594 14.266 1 90.44 79 ILE A O 1
ATOM 596 N N . ILE A 1 80 ? 8.523 22.578 13.438 1 90.56 80 ILE A N 1
ATOM 597 C CA . ILE A 1 80 ? 7.953 21.234 13.547 1 90.56 80 ILE A CA 1
ATOM 598 C C . ILE A 1 80 ? 7.664 20.906 15.016 1 90.56 80 ILE A C 1
ATOM 600 O O . ILE A 1 80 ? 6.605 20.375 15.344 1 90.56 80 ILE A O 1
ATOM 604 N N . LEU A 1 81 ? 8.492 21.312 15.992 1 91.12 81 LEU A N 1
ATOM 605 C CA . LEU A 1 81 ? 8.367 20.984 17.406 1 91.12 81 LEU A CA 1
ATOM 606 C C . LEU A 1 81 ? 7.188 21.734 18.031 1 91.12 81 LEU A C 1
ATOM 608 O O . LEU A 1 81 ? 6.652 21.312 19.062 1 91.12 81 LEU A O 1
ATOM 612 N N . ARG A 1 82 ? 6.797 22.828 17.391 1 88.94 82 ARG A N 1
ATOM 613 C CA . ARG A 1 82 ? 5.617 23.547 17.875 1 88.94 82 ARG A CA 1
ATOM 614 C C . ARG A 1 82 ? 4.359 22.703 17.703 1 88.94 82 ARG A C 1
ATOM 616 O O . ARG A 1 82 ? 3.465 22.734 18.547 1 88.94 82 ARG A O 1
ATOM 623 N N . HIS A 1 83 ? 4.332 21.953 16.609 1 85.69 83 HIS A N 1
ATOM 624 C CA . HIS A 1 83 ? 3.17 21.125 16.328 1 85.69 83 HIS A CA 1
ATOM 625 C C . HIS A 1 83 ? 3.32 19.734 16.938 1 85.69 83 HIS A C 1
ATOM 627 O O . HIS A 1 83 ? 2.334 19.141 17.375 1 85.69 83 HIS A O 1
ATOM 633 N N . PHE A 1 84 ? 4.598 19.281 16.875 1 89.44 84 PHE A N 1
ATOM 634 C CA . PHE A 1 84 ? 4.902 17.938 17.375 1 89.44 84 PHE A CA 1
ATOM 635 C C . PHE A 1 84 ? 6.121 17.969 18.281 1 89.44 84 PHE A C 1
ATOM 637 O O . PHE A 1 84 ? 7.227 17.609 17.875 1 89.44 84 PHE A O 1
ATOM 644 N N . PRO A 1 85 ? 5.98 18.219 19.547 1 90.31 85 PRO A N 1
ATOM 645 C CA . PRO A 1 85 ? 7.082 18.438 20.484 1 90.31 85 PRO A CA 1
ATOM 646 C C . PRO A 1 85 ? 7.973 17.219 20.656 1 90.31 85 PRO A C 1
ATOM 648 O O . PRO A 1 85 ? 9.133 17.344 21.047 1 90.31 85 PRO A O 1
ATOM 651 N N . SER A 1 86 ? 7.469 16.062 20.391 1 90.75 86 SER A N 1
ATOM 652 C CA . SER A 1 86 ? 8.25 14.836 20.578 1 90.75 86 SER A CA 1
ATOM 653 C C . SER A 1 86 ? 8.789 14.312 19.25 1 90.75 86 SER A C 1
ATOM 655 O O . SER A 1 86 ? 9.203 13.156 19.156 1 90.75 86 SER A O 1
ATOM 657 N N . ALA A 1 87 ? 8.727 15.156 18.25 1 91.25 87 ALA A N 1
ATOM 658 C CA . ALA A 1 87 ? 9.148 14.727 16.922 1 91.25 87 ALA A CA 1
ATOM 659 C C . ALA A 1 87 ? 10.625 14.344 16.922 1 91.25 87 ALA A C 1
ATOM 661 O O . ALA A 1 87 ? 11.445 15 17.562 1 91.25 87 ALA A O 1
ATOM 662 N N . LEU A 1 88 ? 11.023 13.305 16.281 1 93.12 88 LEU A N 1
ATOM 663 C CA . LEU A 1 88 ? 12.383 12.812 16.062 1 93.12 88 LEU A CA 1
ATOM 664 C C . LEU A 1 88 ? 12.703 12.758 14.57 1 93.12 88 LEU A C 1
ATOM 666 O O . LEU A 1 88 ? 11.82 12.523 13.742 1 93.12 88 LEU A O 1
ATOM 670 N N . GLY A 1 89 ? 13.969 12.992 14.227 1 93.31 89 GLY A N 1
ATOM 671 C CA . GLY A 1 89 ? 14.391 12.664 12.875 1 93.31 89 GLY A CA 1
ATOM 672 C C . GLY A 1 89 ? 14.242 11.188 12.547 1 93.31 89 GLY A C 1
ATOM 673 O O . GLY A 1 89 ? 14.297 10.336 13.438 1 93.31 89 GLY A O 1
ATOM 674 N N . VAL A 1 90 ? 14.07 10.93 11.281 1 94.88 90 VAL A N 1
ATOM 675 C CA . VAL A 1 90 ? 13.805 9.562 10.836 1 94.88 90 VAL A CA 1
ATOM 676 C C . VAL A 1 90 ? 14.938 8.648 11.273 1 94.88 90 VAL A C 1
ATOM 678 O O . VAL A 1 90 ? 14.703 7.547 11.766 1 94.88 90 VAL A O 1
ATOM 681 N N . ASP A 1 91 ? 16.203 9.078 11.164 1 95.38 91 ASP A N 1
ATOM 682 C CA . ASP A 1 91 ? 17.359 8.258 11.523 1 95.38 91 ASP A CA 1
ATOM 683 C C . ASP A 1 91 ? 17.406 8.008 13.031 1 95.38 91 ASP A C 1
ATOM 685 O O . ASP A 1 91 ? 17.672 6.887 13.477 1 95.38 91 ASP A O 1
ATOM 689 N N . ASP A 1 92 ? 17.172 9.07 13.797 1 95.56 92 ASP A N 1
ATOM 690 C CA . ASP A 1 92 ? 17.141 8.938 15.25 1 95.56 92 ASP A CA 1
ATOM 691 C C . ASP A 1 92 ? 16.016 8 15.695 1 95.56 92 ASP A C 1
ATOM 693 O O . ASP A 1 92 ? 16.219 7.148 16.562 1 95.56 92 ASP A O 1
ATOM 697 N N . PHE A 1 93 ? 14.906 8.195 15.18 1 96.75 93 PHE A N 1
ATOM 698 C CA . PHE A 1 93 ? 13.766 7.352 15.5 1 96.75 93 PHE A CA 1
ATOM 699 C C . PHE A 1 93 ? 14.078 5.883 15.242 1 96.75 93 PHE A C 1
ATOM 701 O O . PHE A 1 93 ? 13.898 5.035 16.109 1 96.75 93 PHE A O 1
ATOM 708 N N . MET A 1 94 ? 14.586 5.543 13.984 1 96.75 94 MET A N 1
ATOM 709 C CA . MET A 1 94 ? 14.852 4.16 13.602 1 96.75 94 MET A CA 1
ATOM 710 C C . MET A 1 94 ? 15.953 3.559 14.469 1 96.75 94 MET A C 1
ATOM 712 O O . MET A 1 94 ? 15.906 2.377 14.812 1 96.75 94 MET A O 1
ATOM 716 N N . SER A 1 95 ? 16.969 4.355 14.844 1 96.06 95 SER A N 1
ATOM 717 C CA . SER A 1 95 ? 18.016 3.875 15.742 1 96.06 95 SER A CA 1
ATOM 718 C C . SER A 1 95 ? 17.453 3.482 17.094 1 96.06 95 SER A C 1
ATOM 720 O O . SER A 1 95 ? 17.797 2.43 17.641 1 96.06 95 SER A O 1
ATOM 722 N N . ARG A 1 96 ? 16.609 4.324 17.578 1 96.06 96 ARG A N 1
ATOM 723 C CA . ARG A 1 96 ? 15.984 4.047 18.859 1 96.06 96 ARG A CA 1
ATOM 724 C C . ARG A 1 96 ? 15.109 2.801 18.797 1 96.06 96 ARG A C 1
ATOM 726 O O . ARG A 1 96 ? 15.109 1.983 19.719 1 96.06 96 ARG A O 1
ATOM 733 N N . VAL A 1 97 ? 14.305 2.662 17.719 1 96.31 97 VAL A N 1
ATOM 734 C CA . VAL A 1 97 ? 13.453 1.492 17.5 1 96.31 97 VAL A CA 1
ATOM 735 C C . VAL A 1 97 ? 14.312 0.227 17.5 1 96.31 97 VAL A C 1
ATOM 737 O O . VAL A 1 97 ? 13.992 -0.742 18.203 1 96.31 97 VAL A O 1
ATOM 740 N N . GLU A 1 98 ? 15.453 0.221 16.75 1 95.31 98 GLU A N 1
ATOM 741 C CA . GLU A 1 98 ? 16.312 -0.951 16.641 1 95.31 98 GLU A CA 1
ATOM 742 C C . GLU A 1 98 ? 16.906 -1.329 18 1 95.31 98 GLU A C 1
ATOM 744 O O . GLU A 1 98 ? 16.969 -2.51 18.344 1 95.31 98 GLU A O 1
ATOM 749 N N . ILE A 1 99 ? 17.328 -0.309 18.797 1 95.19 99 ILE A N 1
ATOM 750 C CA . ILE A 1 99 ? 17.906 -0.554 20.109 1 95.19 99 ILE A CA 1
ATOM 751 C C . ILE A 1 99 ? 16.844 -1.145 21.031 1 95.19 99 ILE A C 1
ATOM 753 O O . ILE A 1 99 ? 17.094 -2.146 21.719 1 95.19 99 ILE A O 1
ATOM 757 N N . ALA A 1 100 ? 15.664 -0.574 21.016 1 96.44 100 ALA A N 1
ATOM 758 C CA . ALA A 1 100 ? 14.586 -1.039 21.875 1 96.44 100 ALA A CA 1
ATOM 759 C C . ALA A 1 100 ? 14.188 -2.471 21.531 1 96.44 100 ALA A C 1
ATOM 761 O O . ALA A 1 100 ? 13.969 -3.295 22.422 1 96.44 100 ALA A O 1
ATOM 762 N N . LEU A 1 101 ? 14.07 -2.762 20.266 1 95.94 101 LEU A N 1
ATOM 763 C CA . LEU A 1 101 ? 13.641 -4.082 19.828 1 95.94 101 LEU A CA 1
ATOM 764 C C . LEU A 1 101 ? 14.734 -5.121 20.062 1 95.94 101 LEU A C 1
ATOM 766 O O . LEU A 1 101 ? 14.438 -6.289 20.328 1 95.94 101 LEU A O 1
ATOM 770 N N . SER A 1 102 ? 16.016 -4.684 19.984 1 93.75 102 SER A N 1
ATOM 771 C CA . SER A 1 102 ? 17.125 -5.598 20.203 1 93.75 102 SER A CA 1
ATOM 772 C C . SER A 1 102 ? 17.094 -6.164 21.625 1 93.75 102 SER A C 1
ATOM 774 O O . SER A 1 102 ? 17.469 -7.316 21.844 1 93.75 102 SER A O 1
ATOM 776 N N . ALA A 1 103 ? 16.609 -5.371 22.5 1 94.44 103 ALA A N 1
ATOM 777 C CA . ALA A 1 103 ? 16.5 -5.816 23.891 1 94.44 103 ALA A CA 1
ATOM 778 C C . ALA A 1 103 ? 15.523 -6.977 24.016 1 94.44 103 ALA A C 1
ATOM 780 O O . ALA A 1 103 ? 15.586 -7.75 24.969 1 94.44 103 ALA A O 1
ATOM 781 N N . HIS A 1 104 ? 14.664 -7.133 23.031 1 93.5 104 HIS A N 1
ATOM 782 C CA . HIS A 1 104 ? 13.664 -8.195 23.062 1 93.5 104 HIS A CA 1
ATOM 783 C C . HIS A 1 104 ? 13.992 -9.281 22.047 1 93.5 104 HIS A C 1
ATOM 785 O O . HIS A 1 104 ? 13.141 -10.109 21.719 1 93.5 104 HIS A O 1
ATOM 791 N N . GLY A 1 105 ? 15.266 -9.211 21.469 1 91.56 105 GLY A N 1
ATOM 792 C CA . GLY A 1 105 ? 15.75 -10.281 20.609 1 91.56 105 GLY A CA 1
ATOM 793 C C . GLY A 1 105 ? 15.484 -10.039 19.141 1 91.56 105 GLY A C 1
ATOM 794 O O . GLY A 1 105 ? 15.727 -10.914 18.297 1 91.56 105 GLY A O 1
ATOM 795 N N . PHE A 1 106 ? 14.922 -8.93 18.797 1 93.25 106 PHE A N 1
ATOM 796 C CA . PHE A 1 106 ? 14.68 -8.602 17.391 1 93.25 106 PHE A CA 1
ATOM 797 C C . PHE A 1 106 ? 15.977 -8.211 16.688 1 93.25 106 PHE A C 1
ATOM 799 O O . PHE A 1 106 ? 16.781 -7.453 17.234 1 93.25 106 PHE A O 1
ATOM 806 N N . ARG A 1 107 ? 16.203 -8.742 15.562 1 88.19 107 ARG A N 1
ATOM 807 C CA . ARG A 1 107 ? 17.297 -8.398 14.656 1 88.19 107 ARG A CA 1
ATOM 808 C C . ARG A 1 107 ? 16.797 -8.367 13.211 1 88.19 107 ARG A C 1
ATOM 810 O O . ARG A 1 107 ? 15.719 -8.867 12.906 1 88.19 107 ARG A O 1
ATOM 817 N N . GLY A 1 108 ? 17.547 -7.762 12.391 1 85.31 108 GLY A N 1
ATOM 818 C CA . GLY A 1 108 ? 17.188 -7.66 10.984 1 85.31 108 GLY A CA 1
ATOM 819 C C . GLY A 1 108 ? 17.016 -9.008 10.312 1 85.31 108 GLY A C 1
ATOM 820 O O . GLY A 1 108 ? 16.156 -9.172 9.445 1 85.31 108 GLY A O 1
ATOM 821 N N . GLU A 1 109 ? 17.688 -9.992 10.797 1 85.88 109 GLU A N 1
ATOM 822 C CA . GLU A 1 109 ? 17.734 -11.281 10.102 1 85.88 109 GLU A CA 1
ATOM 823 C C . GLU A 1 109 ? 16.641 -12.219 10.617 1 85.88 109 GLU A C 1
ATOM 825 O O . GLU A 1 109 ? 16.391 -13.266 10.023 1 85.88 109 GLU A O 1
ATOM 830 N N . ASN A 1 110 ? 16.016 -11.859 11.719 1 89.94 110 ASN A N 1
ATOM 831 C CA . ASN A 1 110 ? 15.031 -12.781 12.289 1 89.94 110 ASN A CA 1
ATOM 832 C C . ASN A 1 110 ? 13.664 -12.133 12.43 1 89.94 110 ASN A C 1
ATOM 834 O O . ASN A 1 110 ? 12.828 -12.586 13.219 1 89.94 110 ASN A O 1
ATOM 838 N N . SER A 1 111 ? 13.484 -10.977 11.789 1 91.75 111 SER A N 1
ATOM 839 C CA . SER A 1 111 ? 12.227 -10.25 11.875 1 91.75 111 SER A CA 1
ATOM 840 C C . SER A 1 111 ? 11.805 -9.703 10.516 1 91.75 111 SER A C 1
ATOM 842 O O . SER A 1 111 ? 12.609 -9.664 9.578 1 91.75 111 SER A O 1
ATOM 844 N N . ILE A 1 112 ? 10.586 -9.406 10.383 1 91.75 112 ILE A N 1
ATOM 845 C CA . ILE A 1 112 ? 10.078 -8.695 9.211 1 91.75 112 ILE A CA 1
ATOM 846 C C . ILE A 1 112 ? 9.164 -7.559 9.664 1 91.75 112 ILE A C 1
ATOM 848 O O . ILE A 1 112 ? 8.508 -7.652 10.711 1 91.75 112 ILE A O 1
ATOM 852 N N . ALA A 1 113 ? 9.188 -6.52 8.938 1 94.5 113 ALA A N 1
ATOM 853 C CA . ALA A 1 113 ? 8.32 -5.383 9.234 1 94.5 113 ALA A CA 1
ATOM 854 C C . ALA A 1 113 ? 7.012 -5.469 8.453 1 94.5 113 ALA A C 1
ATOM 856 O O . ALA A 1 113 ? 6.949 -6.109 7.398 1 94.5 113 ALA A O 1
ATOM 857 N N . MET A 1 114 ? 6.016 -5.012 9 1 94.75 114 MET A N 1
ATOM 858 C CA . MET A 1 114 ? 4.762 -4.664 8.344 1 94.75 114 MET A CA 1
ATOM 859 C C . MET A 1 114 ? 4.477 -3.172 8.469 1 94.75 114 MET A C 1
ATOM 861 O O . MET A 1 114 ? 4.375 -2.643 9.578 1 94.75 114 MET A O 1
ATOM 865 N N . THR A 1 115 ? 4.371 -2.535 7.328 1 95.19 115 THR A N 1
ATOM 866 C CA . THR A 1 115 ? 4.254 -1.082 7.348 1 95.19 115 THR A CA 1
ATOM 867 C C . THR A 1 115 ? 2.875 -0.642 6.871 1 95.19 115 THR A C 1
ATOM 869 O O . THR A 1 115 ? 2.438 -1.025 5.781 1 95.19 115 THR A O 1
ATOM 872 N N . ASN A 1 116 ? 2.201 0.114 7.645 1 96.56 116 ASN A N 1
ATOM 873 C CA . ASN A 1 116 ? 0.953 0.792 7.312 1 96.56 116 ASN A CA 1
ATOM 874 C C . ASN A 1 116 ? 1.117 2.309 7.324 1 96.56 116 ASN A C 1
ATOM 876 O O . ASN A 1 116 ? 0.738 2.969 8.297 1 96.56 116 ASN A O 1
ATOM 880 N N . LEU A 1 117 ? 1.593 2.812 6.219 1 96.5 117 LEU A N 1
ATOM 881 C CA . LEU A 1 117 ? 1.809 4.242 6.027 1 96.5 117 LEU A CA 1
ATOM 882 C C . LEU A 1 117 ? 0.808 4.816 5.027 1 96.5 117 LEU A C 1
ATOM 884 O O . LEU A 1 117 ? 0.027 4.07 4.43 1 96.5 117 LEU A O 1
ATOM 888 N N . CYS A 1 118 ? 0.863 6.148 4.977 1 96.69 118 CYS A N 1
ATOM 889 C CA . CYS A 1 118 ? 0.075 6.758 3.91 1 96.69 118 CYS A CA 1
ATOM 890 C C . CYS A 1 118 ? 0.633 6.391 2.539 1 96.69 118 CYS A C 1
ATOM 892 O O . CYS A 1 118 ? 1.845 6.23 2.381 1 96.69 118 CYS A O 1
ATOM 894 N N . ARG A 1 119 ? -0.158 6.332 1.521 1 94.38 119 ARG A N 1
ATOM 895 C CA . ARG A 1 119 ? 0.181 5.949 0.154 1 94.38 119 ARG A CA 1
ATOM 896 C C . ARG A 1 119 ? 1.047 7.016 -0.512 1 94.38 119 ARG A C 1
ATOM 898 O O . ARG A 1 119 ? 1.658 6.762 -1.553 1 94.38 119 ARG A O 1
ATOM 905 N N . ASP A 1 120 ? 1.154 8.211 0.048 1 92.19 120 ASP A N 1
ATOM 906 C CA . ASP A 1 120 ? 1.897 9.344 -0.494 1 92.19 120 ASP A CA 1
ATOM 907 C C . ASP A 1 120 ? 3.375 9 -0.667 1 92.19 120 ASP A C 1
ATOM 909 O O . ASP A 1 120 ? 3.973 8.352 0.196 1 92.19 120 ASP A O 1
ATOM 913 N N . GLU A 1 121 ? 4.012 9.469 -1.781 1 88.88 121 GLU A N 1
ATOM 914 C CA . GLU A 1 121 ? 5.41 9.172 -2.08 1 88.88 121 GLU A CA 1
ATOM 915 C C . GLU A 1 121 ? 6.336 9.742 -1.016 1 88.88 121 GLU A C 1
ATOM 917 O O . GLU A 1 121 ? 7.469 9.281 -0.854 1 88.88 121 GLU A O 1
ATOM 922 N N . VAL A 1 122 ? 5.898 10.719 -0.222 1 89.69 122 VAL A N 1
ATOM 923 C CA . VAL A 1 122 ? 6.746 11.383 0.764 1 89.69 122 VAL A CA 1
ATOM 924 C C . VAL A 1 122 ? 7.062 10.422 1.907 1 89.69 122 VAL A C 1
ATOM 926 O O . VAL A 1 122 ? 8.008 10.648 2.67 1 89.69 122 VAL A O 1
ATOM 929 N N . THR A 1 123 ? 6.266 9.32 2.025 1 92.62 123 THR A N 1
ATOM 930 C CA . THR A 1 123 ? 6.473 8.391 3.131 1 92.62 123 THR A CA 1
ATOM 931 C C . THR A 1 123 ? 7.566 7.383 2.787 1 92.62 123 THR A C 1
ATOM 933 O O . THR A 1 123 ? 8.016 6.629 3.652 1 92.62 123 THR A O 1
ATOM 936 N N . THR A 1 124 ? 8.031 7.395 1.583 1 90 124 THR A N 1
ATOM 937 C CA . THR A 1 124 ? 9.023 6.43 1.106 1 90 124 THR A CA 1
ATOM 938 C C . THR A 1 124 ? 10.305 6.523 1.921 1 90 124 THR A C 1
ATOM 940 O O . THR A 1 124 ? 10.977 5.516 2.158 1 90 124 THR A O 1
ATOM 943 N N . VAL A 1 125 ? 10.625 7.711 2.389 1 90.06 125 VAL A N 1
ATOM 944 C CA . VAL A 1 125 ? 11.852 7.906 3.156 1 90.06 125 VAL A CA 1
ATOM 945 C C . VAL A 1 125 ? 11.828 7.031 4.406 1 90.06 125 VAL A C 1
ATOM 947 O O . VAL A 1 125 ? 12.805 6.352 4.715 1 90.06 125 VAL A O 1
ATOM 950 N N . LEU A 1 126 ? 10.75 7.059 5.094 1 94.56 126 LEU A N 1
ATOM 951 C CA . LEU A 1 126 ? 10.625 6.223 6.285 1 94.56 126 LEU A CA 1
ATOM 952 C C . LEU A 1 126 ? 10.555 4.746 5.91 1 94.56 126 LEU A C 1
ATOM 954 O O . LEU A 1 126 ? 11.195 3.91 6.551 1 94.56 126 LEU A O 1
ATOM 958 N N . LYS A 1 127 ? 9.812 4.449 4.91 1 93.19 127 LYS A N 1
ATOM 959 C CA . LYS A 1 127 ? 9.672 3.07 4.449 1 93.19 127 LYS A CA 1
ATOM 960 C C . LYS A 1 127 ? 11.031 2.461 4.121 1 93.19 127 LYS A C 1
ATOM 962 O O . LYS A 1 127 ? 11.32 1.323 4.5 1 93.19 127 LYS A O 1
ATOM 967 N N . ASP A 1 128 ? 11.82 3.217 3.422 1 92.31 128 ASP A N 1
ATOM 968 C CA . ASP A 1 128 ? 13.141 2.74 3.023 1 92.31 128 ASP A CA 1
ATOM 969 C C . ASP A 1 128 ? 14 2.418 4.246 1 92.31 128 ASP A C 1
ATOM 971 O O . ASP A 1 128 ? 14.711 1.413 4.262 1 92.31 128 ASP A O 1
ATOM 975 N N . LYS A 1 129 ? 13.93 3.266 5.254 1 95.06 129 LYS A N 1
ATOM 976 C CA . LYS A 1 129 ? 14.695 3.035 6.473 1 95.06 129 LYS A CA 1
ATOM 977 C C . LYS A 1 129 ? 14.219 1.779 7.195 1 95.06 129 LYS A C 1
ATOM 979 O O . LYS A 1 129 ? 15.031 0.998 7.695 1 95.06 129 LYS A O 1
ATOM 984 N N . ILE A 1 130 ? 12.938 1.58 7.227 1 95.31 130 ILE A N 1
ATOM 985 C CA . ILE A 1 130 ? 12.359 0.406 7.871 1 95.31 130 ILE A CA 1
ATOM 986 C C . ILE A 1 130 ? 12.797 -0.856 7.129 1 95.31 130 ILE A C 1
ATOM 988 O O . ILE A 1 130 ? 13.234 -1.828 7.746 1 95.31 130 ILE A O 1
ATOM 992 N N . GLU A 1 131 ? 12.664 -0.812 5.816 1 91.31 131 GLU A N 1
ATOM 993 C CA . GLU A 1 131 ? 13.016 -1.974 5.004 1 91.31 131 GLU A CA 1
ATOM 994 C C . GLU A 1 131 ? 14.508 -2.279 5.105 1 91.31 131 GLU A C 1
ATOM 996 O O . GLU A 1 131 ? 14.914 -3.443 5.078 1 91.31 131 GLU A O 1
ATOM 1001 N N . SER A 1 132 ? 15.289 -1.275 5.219 1 91.19 132 SER A N 1
ATOM 1002 C CA . SER A 1 132 ? 16.719 -1.47 5.395 1 91.19 132 SER A CA 1
ATOM 1003 C C . SER A 1 132 ? 17.031 -2.135 6.73 1 91.19 132 SER A C 1
ATOM 1005 O O . SER A 1 132 ? 17.922 -2.977 6.82 1 91.19 132 SER A O 1
ATOM 1007 N N . ALA A 1 133 ? 16.344 -1.771 7.75 1 92.19 133 ALA A N 1
ATOM 1008 C CA . ALA A 1 133 ? 16.594 -2.27 9.102 1 92.19 133 ALA A CA 1
ATOM 1009 C C . ALA A 1 133 ? 16.125 -3.715 9.25 1 92.19 133 ALA A C 1
ATOM 1011 O O . ALA A 1 133 ? 16.766 -4.516 9.93 1 92.19 133 ALA A O 1
ATOM 1012 N N . PHE A 1 134 ? 15.062 -4.074 8.539 1 91.12 134 PHE A N 1
ATOM 1013 C CA . PHE A 1 134 ? 14.438 -5.363 8.812 1 91.12 134 PHE A CA 1
ATOM 1014 C C . PHE A 1 134 ? 14.492 -6.262 7.586 1 91.12 134 PHE A C 1
ATOM 1016 O O . PHE A 1 134 ? 13.977 -7.383 7.605 1 91.12 134 PHE A O 1
ATOM 1023 N N . GLY A 1 135 ? 15.109 -5.777 6.5 1 81.25 135 GLY A N 1
ATOM 1024 C CA . GLY A 1 135 ? 15.312 -6.57 5.297 1 81.25 135 GLY A CA 1
ATOM 1025 C C . GLY A 1 135 ? 14.125 -6.539 4.352 1 81.25 135 GLY A C 1
ATOM 1026 O O . GLY A 1 135 ? 14.273 -6.816 3.16 1 81.25 135 GLY A O 1
ATOM 1027 N N . GLY A 1 136 ? 12.984 -6.309 4.844 1 81.31 136 GLY A N 1
ATOM 1028 C CA . GLY A 1 136 ? 11.773 -6.23 4.043 1 81.31 136 GLY A CA 1
ATOM 1029 C C . GLY A 1 136 ? 10.555 -5.812 4.84 1 81.31 136 GLY A C 1
ATOM 1030 O O . GLY A 1 136 ? 10.617 -5.715 6.07 1 81.31 136 GLY A O 1
ATOM 1031 N N . SER A 1 137 ? 9.492 -5.527 4.039 1 89.12 137 SER A N 1
ATOM 1032 C CA . SER A 1 137 ? 8.258 -5.133 4.707 1 89.12 137 SER A CA 1
ATOM 1033 C C . SER A 1 137 ? 7.035 -5.535 3.896 1 89.12 137 SER A C 1
ATOM 1035 O O . SER A 1 137 ? 7.012 -5.371 2.674 1 89.12 137 SER A O 1
ATOM 1037 N N . PHE A 1 138 ? 6.152 -6.242 4.598 1 91.56 138 PHE A N 1
ATOM 1038 C CA . PHE A 1 138 ? 4.816 -6.402 4.031 1 91.56 138 PHE A CA 1
ATOM 1039 C C . PHE A 1 138 ? 4.043 -5.09 4.09 1 91.56 138 PHE A C 1
ATOM 1041 O O . PHE A 1 138 ? 3.85 -4.523 5.172 1 91.56 138 PHE A O 1
ATOM 1048 N N . ASN A 1 139 ? 3.596 -4.629 2.936 1 91.88 139 ASN A N 1
ATOM 1049 C CA . ASN A 1 139 ? 3.041 -3.285 2.826 1 91.88 139 ASN A CA 1
ATOM 1050 C C . ASN A 1 139 ? 1.522 -3.293 2.982 1 91.88 139 ASN A C 1
ATOM 1052 O O . ASN A 1 139 ? 0.812 -3.865 2.154 1 91.88 139 ASN A O 1
ATOM 1056 N N . THR A 1 140 ? 1.051 -2.615 4.004 1 95.06 140 THR A N 1
ATOM 1057 C CA . THR A 1 140 ? -0.386 -2.492 4.223 1 95.06 140 THR A CA 1
ATOM 1058 C C . THR A 1 140 ? -0.817 -1.029 4.176 1 95.06 140 THR A C 1
ATOM 1060 O O . THR A 1 140 ? -1.707 -0.614 4.922 1 95.06 140 THR A O 1
ATOM 1063 N N . ASN A 1 141 ? -0.164 -0.302 3.371 1 95.69 141 ASN A N 1
ATOM 1064 C CA . ASN A 1 141 ? -0.396 1.134 3.252 1 95.69 141 ASN A CA 1
ATOM 1065 C C . ASN A 1 141 ? -1.828 1.436 2.82 1 95.69 141 ASN A C 1
ATOM 1067 O O . ASN A 1 141 ? -2.465 0.619 2.15 1 95.69 141 ASN A O 1
ATOM 1071 N N . GLY A 1 142 ? -2.311 2.561 3.234 1 96.94 142 GLY A N 1
ATOM 1072 C CA . GLY A 1 142 ? -3.623 3.066 2.865 1 96.94 142 GLY A CA 1
ATOM 1073 C C . GLY A 1 142 ? -3.721 4.578 2.93 1 96.94 142 GLY A C 1
ATOM 1074 O O . GLY A 1 142 ? -2.846 5.238 3.496 1 96.94 142 GLY A O 1
ATOM 1075 N N . LEU A 1 143 ? -4.801 5.109 2.334 1 97.31 143 LEU A N 1
ATOM 1076 C CA . LEU A 1 143 ? -5.043 6.543 2.453 1 97.31 143 LEU A CA 1
ATOM 1077 C C . LEU A 1 143 ? -5.078 6.969 3.916 1 97.31 143 LEU A C 1
ATOM 1079 O O . LEU A 1 143 ? -5.777 6.355 4.73 1 97.31 143 LEU A O 1
ATOM 1083 N N . GLY A 1 144 ? -4.262 7.996 4.242 1 96.69 144 GLY A N 1
ATOM 1084 C CA . GLY A 1 144 ? -4.223 8.43 5.629 1 96.69 144 GLY A CA 1
ATOM 1085 C C . GLY A 1 144 ? -3.758 7.34 6.582 1 96.69 144 GLY A C 1
ATOM 1086 O O . GLY A 1 144 ? -4.062 7.379 7.773 1 96.69 144 GLY A O 1
ATOM 1087 N N . ALA A 1 145 ? -3.236 6.203 6.008 1 97.25 145 ALA A N 1
ATOM 1088 C CA . ALA A 1 145 ? -2.721 5.059 6.75 1 97.25 145 ALA A CA 1
ATOM 1089 C C . ALA A 1 145 ? -3.859 4.203 7.301 1 97.25 145 ALA A C 1
ATOM 1091 O O . ALA A 1 145 ? -3.715 3.566 8.352 1 97.25 145 ALA A O 1
ATOM 1092 N N . VAL A 1 146 ? -4.969 4.266 6.637 1 96.69 146 VAL A N 1
ATOM 1093 C CA . VAL A 1 146 ? -6.055 3.381 7.043 1 96.69 146 VAL A CA 1
ATOM 1094 C C . VAL A 1 146 ? -5.703 1.936 6.703 1 96.69 146 VAL A C 1
ATOM 1096 O O . VAL A 1 146 ? -5.145 1.661 5.641 1 96.69 146 VAL A O 1
ATOM 1099 N N . LEU A 1 147 ? -5.996 1.043 7.551 1 95.75 147 LEU A N 1
ATOM 1100 C CA . LEU A 1 147 ? -5.719 -0.376 7.359 1 95.75 147 LEU A CA 1
ATOM 1101 C C . LEU A 1 147 ? -6.91 -1.082 6.719 1 95.75 147 LEU A C 1
ATOM 1103 O O . LEU A 1 147 ? -7.918 -1.335 7.383 1 95.75 147 LEU A O 1
ATOM 1107 N N . THR A 1 148 ? -6.758 -1.455 5.461 1 95.38 148 THR A N 1
ATOM 1108 C CA . THR A 1 148 ? -7.902 -2.039 4.77 1 95.38 148 THR A CA 1
ATOM 1109 C C . THR A 1 148 ? -7.598 -3.467 4.328 1 95.38 148 THR A C 1
ATOM 1111 O O . THR A 1 148 ? -8.492 -4.184 3.871 1 95.38 148 THR A O 1
ATOM 1114 N N . CYS A 1 149 ? -6.398 -3.922 4.5 1 94.56 149 CYS A N 1
ATOM 1115 C CA . CYS A 1 149 ? -6.016 -5.23 3.982 1 94.56 149 CYS A CA 1
ATOM 1116 C C . CYS A 1 149 ? -6.766 -6.344 4.703 1 94.56 149 CYS A C 1
ATOM 1118 O O . CYS A 1 149 ? -6.844 -7.469 4.207 1 94.56 149 CYS A O 1
ATOM 1120 N N . GLY A 1 150 ? -7.234 -6.035 5.992 1 94.75 150 GLY A N 1
ATOM 1121 C CA . GLY A 1 150 ? -8.094 -6.965 6.711 1 94.75 150 GLY A CA 1
ATOM 1122 C C . GLY A 1 150 ? -7.344 -8.18 7.234 1 94.75 150 GLY A C 1
ATOM 1123 O O . GLY A 1 150 ? -6.113 -8.219 7.195 1 94.75 150 GLY A O 1
ATOM 1124 N N . VAL A 1 151 ? -8.109 -9.102 7.723 1 95.56 151 VAL A N 1
ATOM 1125 C CA . VAL A 1 151 ? -7.574 -10.305 8.352 1 95.56 151 VAL A CA 1
ATOM 1126 C C . VAL A 1 151 ? -6.777 -11.109 7.332 1 95.56 151 VAL A C 1
ATOM 1128 O O . VAL A 1 151 ? -5.715 -11.656 7.648 1 95.56 151 VAL A O 1
ATOM 1131 N N . THR A 1 152 ? -7.25 -11.133 6.137 1 94.94 152 THR A N 1
ATOM 1132 C CA . THR A 1 152 ? -6.555 -11.883 5.094 1 94.94 152 THR A CA 1
ATOM 1133 C C . THR A 1 152 ? -5.188 -11.273 4.809 1 94.94 152 THR A C 1
ATOM 1135 O O . THR A 1 152 ? -4.191 -11.992 4.707 1 94.94 152 THR A O 1
ATOM 1138 N N . GLY A 1 153 ? -5.168 -9.969 4.672 1 94.19 153 GLY A N 1
ATOM 1139 C CA . GLY A 1 153 ? -3.9 -9.297 4.445 1 94.19 153 GLY A CA 1
ATOM 1140 C C . GLY A 1 153 ? -2.924 -9.461 5.594 1 94.19 153 GLY A C 1
ATOM 1141 O O . GLY A 1 153 ? -1.745 -9.75 5.379 1 94.19 153 GLY A O 1
ATOM 1142 N N . ILE A 1 154 ? -3.41 -9.281 6.797 1 93.88 154 ILE A N 1
ATOM 1143 C CA . ILE A 1 154 ? -2.564 -9.406 7.98 1 93.88 154 ILE A CA 1
ATOM 1144 C C . ILE A 1 154 ? -2.025 -10.836 8.078 1 93.88 154 ILE A C 1
ATOM 1146 O O . ILE A 1 154 ? -0.837 -11.039 8.336 1 93.88 154 ILE A O 1
ATOM 1150 N N . LYS A 1 155 ? -2.865 -11.812 7.816 1 92.06 155 LYS A N 1
ATOM 1151 C CA . LYS A 1 155 ? -2.443 -13.211 7.855 1 92.06 155 LYS A CA 1
ATOM 1152 C C . LYS A 1 155 ? -1.378 -13.492 6.801 1 92.06 155 LYS A C 1
ATOM 1154 O O . LYS A 1 155 ? -0.437 -14.25 7.043 1 92.06 155 LYS A O 1
ATOM 1159 N N . ALA A 1 156 ? -1.613 -12.914 5.691 1 89.44 156 ALA A N 1
ATOM 1160 C CA . ALA A 1 156 ? -0.623 -13.086 4.633 1 89.44 156 ALA A CA 1
ATOM 1161 C C . ALA A 1 156 ? 0.744 -12.57 5.07 1 89.44 156 ALA A C 1
ATOM 1163 O O . ALA A 1 156 ? 1.764 -13.219 4.848 1 89.44 156 ALA A O 1
ATOM 1164 N N . GLY A 1 157 ? 0.814 -11.422 5.715 1 88.62 157 GLY A N 1
ATOM 1165 C CA . GLY A 1 157 ? 2.061 -10.852 6.195 1 88.62 157 GLY A CA 1
ATOM 1166 C C . GLY A 1 157 ? 2.691 -11.664 7.316 1 88.62 157 GLY A C 1
ATOM 1167 O O . GLY A 1 157 ? 3.916 -11.773 7.395 1 88.62 157 GLY A O 1
ATOM 1168 N N . LEU A 1 158 ? 1.828 -12.211 8.172 1 88.5 158 LEU A N 1
ATOM 1169 C CA . LEU A 1 158 ? 2.301 -12.93 9.352 1 88.5 158 LEU A CA 1
ATOM 1170 C C . LEU A 1 158 ? 2.898 -14.273 8.961 1 88.5 158 LEU A C 1
ATOM 1172 O O . LEU A 1 158 ? 3.404 -15.008 9.82 1 88.5 158 LEU A O 1
ATOM 1176 N N . SER A 1 159 ? 3.062 -14.625 7.762 1 83.44 159 SER A N 1
ATOM 1177 C CA . SER A 1 159 ? 3.658 -15.875 7.301 1 83.44 159 SER A CA 1
ATOM 1178 C C . SER A 1 159 ? 4.98 -15.625 6.582 1 83.44 159 SER A C 1
ATOM 1180 O O . SER A 1 159 ? 5.543 -16.547 5.977 1 83.44 159 SER A O 1
ATOM 1182 N N . HIS A 1 160 ? 5.492 -14.438 6.816 1 85.62 160 HIS A N 1
ATOM 1183 C CA . HIS A 1 160 ? 6.621 -14.094 5.961 1 85.62 160 HIS A CA 1
ATOM 1184 C C . HIS A 1 160 ? 7.891 -13.891 6.781 1 85.62 160 HIS A C 1
ATOM 1186 O O . HIS A 1 160 ? 8.992 -13.82 6.227 1 85.62 160 HIS A O 1
ATOM 1192 N N . SER A 1 161 ? 7.82 -13.953 8.07 1 88.19 161 SER A N 1
ATOM 1193 C CA . SER A 1 161 ? 9 -13.719 8.898 1 88.19 161 SER A CA 1
ATOM 1194 C C . SER A 1 161 ? 9.977 -14.883 8.805 1 88.19 161 SER A C 1
ATOM 1196 O O . SER A 1 161 ? 9.562 -16.047 8.789 1 88.19 161 SER A O 1
ATOM 1198 N N . PRO A 1 162 ? 11.258 -14.531 8.797 1 87.62 162 PRO A N 1
ATOM 1199 C CA . PRO A 1 162 ? 12.234 -15.602 9.016 1 87.62 162 PRO A CA 1
ATOM 1200 C C . PRO A 1 162 ? 12.078 -16.281 10.375 1 87.62 162 PRO A C 1
ATOM 1202 O O . PRO A 1 162 ? 11.57 -15.664 11.32 1 87.62 162 PRO A O 1
ATOM 1205 N N . LEU A 1 163 ? 12.453 -17.484 10.297 1 88 163 LEU A N 1
ATOM 1206 C CA . LEU A 1 163 ? 12.5 -18.219 11.562 1 88 163 LEU A CA 1
ATOM 1207 C C . LEU A 1 163 ? 13.852 -18.031 12.242 1 88 163 LEU A C 1
ATOM 1209 O O . LEU A 1 163 ? 14.898 -18.266 11.625 1 88 163 LEU A O 1
ATOM 1213 N N . SER A 1 164 ? 13.727 -17.609 13.477 1 86.88 164 SER A N 1
ATOM 1214 C CA . SER A 1 164 ? 14.961 -17.453 14.234 1 86.88 164 SER A CA 1
ATOM 1215 C C . SER A 1 164 ? 15.625 -18.797 14.492 1 86.88 164 SER A C 1
ATOM 1217 O O . SER A 1 164 ? 15 -19.703 15.047 1 86.88 164 SER A O 1
ATOM 1219 N N . VAL A 1 165 ? 16.875 -18.891 14.141 1 83 165 VAL A N 1
ATOM 1220 C CA . VAL A 1 165 ? 17.609 -20.141 14.32 1 83 165 VAL A CA 1
ATOM 1221 C C . VAL A 1 165 ? 17.859 -20.375 15.805 1 83 165 VAL A C 1
ATOM 1223 O O . VAL A 1 165 ? 17.906 -21.531 16.25 1 83 165 VAL A O 1
ATOM 1226 N N . GLU A 1 166 ? 17.906 -19.281 16.547 1 83.75 166 GLU A N 1
ATOM 1227 C CA . GLU A 1 166 ? 18.266 -19.344 17.953 1 83.75 166 GLU A CA 1
ATOM 1228 C C . GLU A 1 166 ? 17.109 -19.906 18.797 1 83.75 166 GLU A C 1
ATOM 1230 O O . GLU A 1 166 ? 17.328 -20.719 19.688 1 83.75 166 GLU A O 1
ATOM 1235 N N . ASP A 1 167 ? 15.914 -19.516 18.5 1 88.75 167 ASP A N 1
ATOM 1236 C CA . ASP A 1 167 ? 14.82 -19.906 19.391 1 88.75 167 ASP A CA 1
ATOM 1237 C C . ASP A 1 167 ? 13.609 -20.375 18.594 1 88.75 167 ASP A C 1
ATOM 1239 O O . ASP A 1 167 ? 12.562 -20.688 19.172 1 88.75 167 ASP A O 1
ATOM 1243 N N . GLY A 1 168 ? 13.703 -20.328 17.312 1 87.75 168 GLY A N 1
ATOM 1244 C CA . GLY A 1 168 ? 12.641 -20.828 16.453 1 87.75 168 GLY A CA 1
ATOM 1245 C C . GLY A 1 168 ? 11.43 -19.922 16.391 1 87.75 168 GLY A C 1
ATOM 1246 O O . GLY A 1 168 ? 10.359 -20.328 15.93 1 87.75 168 GLY A O 1
ATOM 1247 N N . ARG A 1 169 ? 11.547 -18.719 16.859 1 90.94 169 ARG A N 1
ATOM 1248 C CA . ARG A 1 169 ? 10.43 -17.797 16.922 1 90.94 169 ARG A CA 1
ATOM 1249 C C . ARG A 1 169 ? 10.367 -16.922 15.672 1 90.94 169 ARG A C 1
ATOM 1251 O O . ARG A 1 169 ? 11.398 -16.625 15.07 1 90.94 169 ARG A O 1
ATOM 1258 N N . GLU A 1 170 ? 9.133 -16.656 15.312 1 91.81 170 GLU A N 1
ATOM 1259 C CA . GLU A 1 170 ? 8.891 -15.609 14.32 1 91.81 170 GLU A CA 1
ATOM 1260 C C . GLU A 1 170 ? 8.672 -14.25 14.992 1 91.81 170 GLU A C 1
ATOM 1262 O O . GLU A 1 170 ? 8.078 -14.172 16.062 1 91.81 170 GLU A O 1
ATOM 1267 N N . ARG A 1 171 ? 9.266 -13.219 14.352 1 93.38 171 ARG A N 1
ATOM 1268 C CA . ARG A 1 171 ? 9.148 -11.875 14.93 1 93.38 171 ARG A CA 1
ATOM 1269 C C . ARG A 1 171 ? 8.617 -10.883 13.898 1 93.38 171 ARG A C 1
ATOM 1271 O O . ARG A 1 171 ? 9.094 -10.852 12.758 1 93.38 171 ARG A O 1
ATOM 1278 N N . TYR A 1 172 ? 7.613 -10.227 14.32 1 94.25 172 TYR A N 1
ATOM 1279 C CA . TYR A 1 172 ? 6.953 -9.234 13.477 1 94.25 172 TYR A CA 1
ATOM 1280 C C . TYR A 1 172 ? 6.957 -7.863 14.133 1 94.25 172 TYR A C 1
ATOM 1282 O O . TYR A 1 172 ? 6.695 -7.742 15.328 1 94.25 172 TYR A O 1
ATOM 1290 N N . VAL A 1 173 ? 7.344 -6.855 13.375 1 95.31 173 VAL A N 1
ATOM 1291 C CA . VAL A 1 173 ? 7.285 -5.473 13.836 1 95.31 173 VAL A CA 1
ATOM 1292 C C . VAL A 1 173 ? 6.266 -4.691 13.008 1 95.31 173 VAL A C 1
ATOM 1294 O O . VAL A 1 173 ? 6.379 -4.625 11.781 1 95.31 173 VAL A O 1
ATOM 1297 N N . PHE A 1 174 ? 5.309 -4.113 13.648 1 95.44 174 PHE A N 1
ATOM 1298 C CA . PHE A 1 174 ? 4.254 -3.375 12.961 1 95.44 174 PHE A CA 1
ATOM 1299 C C . PHE A 1 174 ? 4.457 -1.872 13.117 1 95.44 174 PHE A C 1
ATOM 1301 O O . PHE A 1 174 ? 4.586 -1.37 14.234 1 95.44 174 PHE A O 1
ATOM 1308 N N . PHE A 1 175 ? 4.59 -1.179 11.969 1 96.19 175 PHE A N 1
ATOM 1309 C CA . PHE A 1 175 ? 4.645 0.278 11.914 1 96.19 175 PHE A CA 1
ATOM 1310 C C . PHE A 1 175 ? 3.363 0.847 11.32 1 96.19 175 PHE A C 1
ATOM 1312 O O . PHE A 1 175 ? 2.957 0.46 10.227 1 96.19 175 PHE A O 1
ATOM 1319 N N . SER A 1 176 ? 2.707 1.664 11.984 1 95.81 176 SER A N 1
ATOM 1320 C CA . SER A 1 176 ? 1.509 2.332 11.492 1 95.81 176 SER A CA 1
ATOM 1321 C C . SER A 1 176 ? 1.562 3.832 11.758 1 95.81 176 SER A C 1
ATOM 1323 O O . SER A 1 176 ? 1.444 4.27 12.906 1 95.81 176 SER A O 1
ATOM 1325 N N . PHE A 1 177 ? 1.722 4.641 10.633 1 95.38 177 PHE A N 1
ATOM 1326 C CA . PHE A 1 177 ? 1.921 6.074 10.812 1 95.38 177 PHE A CA 1
ATOM 1327 C C . PHE A 1 177 ? 1.165 6.863 9.75 1 95.38 177 PHE A C 1
ATOM 1329 O O . PHE A 1 177 ? 1.483 6.773 8.562 1 95.38 177 PHE A O 1
ATOM 1336 N N . PRO A 1 178 ? 0.106 7.625 10.18 1 96.75 178 PRO A N 1
ATOM 1337 C CA . PRO A 1 178 ? -0.347 8.664 9.25 1 96.75 178 PRO A CA 1
ATOM 1338 C C . PRO A 1 178 ? 0.697 9.758 9.039 1 96.75 178 PRO A C 1
ATOM 1340 O O . PRO A 1 178 ? 1.788 9.703 9.609 1 96.75 178 PRO A O 1
ATOM 1343 N N . HIS A 1 179 ? 0.477 10.648 8.117 1 95.81 179 HIS A N 1
ATOM 1344 C CA . HIS A 1 179 ? 1.471 11.695 7.887 1 95.81 179 HIS A CA 1
ATOM 1345 C C . HIS A 1 179 ? 0.809 13.055 7.719 1 95.81 179 HIS A C 1
ATOM 1347 O O . HIS A 1 179 ? -0.394 13.141 7.461 1 95.81 179 HIS A O 1
ATOM 1353 N N . THR A 1 180 ? 1.472 14.039 7.992 1 95.75 180 THR A N 1
ATOM 1354 C CA . THR A 1 180 ? 1.128 15.406 7.633 1 95.75 180 THR A CA 1
ATOM 1355 C C . THR A 1 180 ? 2.379 16.203 7.27 1 95.75 180 THR A C 1
ATOM 1357 O O . THR A 1 180 ? 3.5 15.742 7.5 1 95.75 180 THR A O 1
ATOM 1360 N N . ALA A 1 181 ? 2.168 17.297 6.539 1 94.56 181 ALA A N 1
ATOM 1361 C CA . ALA A 1 181 ? 3.273 18.172 6.152 1 94.56 181 ALA A CA 1
ATOM 1362 C C . ALA A 1 181 ? 3.162 19.531 6.836 1 94.56 181 ALA A C 1
ATOM 1364 O O . ALA A 1 181 ? 2.068 19.969 7.215 1 94.56 181 ALA A O 1
ATOM 1365 N N . ILE A 1 182 ? 4.25 20.125 7.09 1 93.31 182 ILE A N 1
ATOM 1366 C CA . ILE A 1 182 ? 4.363 21.5 7.559 1 93.31 182 ILE A CA 1
ATOM 1367 C C . ILE A 1 182 ? 5.297 22.281 6.637 1 93.31 182 ILE A C 1
ATOM 1369 O O . ILE A 1 182 ? 6.465 21.922 6.469 1 93.31 182 ILE A O 1
ATOM 1373 N N . ASN A 1 183 ? 4.805 23.312 6.043 1 91.19 183 ASN A N 1
ATOM 1374 C CA . ASN A 1 183 ? 5.652 24.047 5.105 1 91.19 183 ASN A CA 1
ATOM 1375 C C . ASN A 1 183 ? 6.594 25 5.828 1 91.19 183 ASN A C 1
ATOM 1377 O O . ASN A 1 183 ? 6.625 25.031 7.062 1 91.19 183 ASN A O 1
ATOM 1381 N N . GLU A 1 184 ? 7.344 25.781 5.074 1 87 184 GLU A N 1
ATOM 1382 C CA . GLU A 1 184 ? 8.398 26.625 5.605 1 87 184 GLU A CA 1
ATOM 1383 C C . GLU A 1 184 ? 7.828 27.703 6.535 1 87 184 GLU A C 1
ATOM 1385 O O . GLU A 1 184 ? 8.469 28.094 7.516 1 87 184 GLU A O 1
ATOM 1390 N N . SER A 1 185 ? 6.68 28.172 6.246 1 87.81 185 SER A N 1
ATOM 1391 C CA . SER A 1 185 ? 6.059 29.234 7.031 1 87.81 185 SER A CA 1
ATOM 1392 C C . SER A 1 185 ? 5.383 28.672 8.281 1 87.81 185 SER A C 1
ATOM 1394 O O . SER A 1 185 ? 4.902 29.438 9.125 1 87.81 185 SER A O 1
ATOM 1396 N N . GLY A 1 186 ? 5.32 27.281 8.375 1 90.38 186 GLY A N 1
ATOM 1397 C CA . GLY A 1 186 ? 4.734 26.656 9.555 1 90.38 186 GLY A CA 1
ATOM 1398 C C . GLY A 1 186 ? 3.279 26.266 9.359 1 90.38 186 GLY A C 1
ATOM 1399 O O . GLY A 1 186 ? 2.602 25.891 10.32 1 90.38 186 GLY A O 1
ATOM 1400 N N . GLU A 1 187 ? 2.877 26.406 8.148 1 91.62 187 GLU A N 1
ATOM 1401 C CA . GLU A 1 187 ? 1.499 26 7.867 1 91.62 187 GLU A CA 1
ATOM 1402 C C . GLU A 1 187 ? 1.354 24.484 7.832 1 91.62 187 GLU A C 1
ATOM 1404 O O . GLU A 1 187 ? 2.117 23.797 7.148 1 91.62 187 GLU A O 1
ATOM 1409 N N . LEU A 1 188 ? 0.385 24.016 8.547 1 92.69 188 LEU A N 1
ATOM 1410 C CA . LEU A 1 188 ? 0.115 22.594 8.641 1 92.69 188 LEU A CA 1
ATOM 1411 C C . LEU A 1 188 ? -0.648 22.094 7.418 1 92.69 188 LEU A C 1
ATOM 1413 O O . LEU A 1 188 ? -1.581 22.766 6.957 1 92.69 188 LEU A O 1
ATOM 1417 N N . GLY A 1 189 ? -0.239 20.891 6.902 1 94.19 189 GLY A N 1
ATOM 1418 C CA . GLY A 1 189 ? -0.954 20.25 5.809 1 94.19 189 GLY A CA 1
ATOM 1419 C C . GLY A 1 189 ? -0.499 20.719 4.441 1 94.19 189 GLY A C 1
ATOM 1420 O O . GLY A 1 189 ? -1.142 20.422 3.432 1 94.19 189 GLY A O 1
ATOM 1421 N N . VAL A 1 190 ? 0.561 21.547 4.445 1 92.62 190 VAL A N 1
ATOM 1422 C CA . VAL A 1 190 ? 1.002 22.141 3.186 1 92.62 190 VAL A CA 1
ATOM 1423 C C . VAL A 1 190 ? 2.406 21.641 2.848 1 92.62 190 VAL A C 1
ATOM 1425 O O . VAL A 1 190 ? 3.289 21.625 3.709 1 92.62 190 VAL A O 1
ATOM 1428 N N . ILE A 1 191 ? 2.586 21.297 1.557 1 92.38 191 ILE A N 1
ATOM 1429 C CA . ILE A 1 191 ? 3.877 20.766 1.137 1 92.38 191 ILE A CA 1
ATOM 1430 C C . ILE A 1 191 ? 4.234 21.297 -0.245 1 92.38 191 ILE A C 1
ATOM 1432 O O . ILE A 1 191 ? 3.352 21.547 -1.068 1 92.38 191 ILE A O 1
ATOM 1436 N N . SER A 1 192 ? 5.508 21.516 -0.362 1 89.31 192 SER A N 1
ATOM 1437 C CA . SER A 1 192 ? 6.059 21.812 -1.682 1 89.31 192 SER A CA 1
ATOM 1438 C C . SER A 1 192 ? 6.742 20.594 -2.281 1 89.31 192 SER A C 1
ATOM 1440 O O . SER A 1 192 ? 7.582 19.969 -1.631 1 89.31 192 SER A O 1
ATOM 1442 N N . ARG A 1 193 ? 6.359 20.25 -3.48 1 85.25 193 ARG A N 1
ATOM 1443 C CA . ARG A 1 193 ? 6.961 19.109 -4.152 1 85.25 193 ARG A CA 1
ATOM 1444 C C . ARG A 1 193 ? 7.965 19.547 -5.207 1 85.25 193 ARG A C 1
ATOM 1446 O O . ARG A 1 193 ? 7.762 20.562 -5.875 1 85.25 193 ARG A O 1
ATOM 1453 N N . PRO A 1 194 ? 9.023 18.75 -5.312 1 80.62 194 PRO A N 1
ATOM 1454 C CA . PRO A 1 194 ? 10.062 19.141 -6.266 1 80.62 194 PRO A CA 1
ATOM 1455 C C . PRO A 1 194 ? 9.531 19.281 -7.691 1 80.62 194 PRO A C 1
ATOM 1457 O O . PRO A 1 194 ? 8.734 18.453 -8.148 1 80.62 194 PRO A O 1
ATOM 1460 N N . ASN A 1 195 ? 9.969 20.406 -8.289 1 81.56 195 ASN A N 1
ATOM 1461 C CA . ASN A 1 195 ? 9.711 20.688 -9.703 1 81.56 195 ASN A CA 1
ATOM 1462 C C . ASN A 1 195 ? 8.227 20.875 -9.969 1 81.56 195 ASN A C 1
ATOM 1464 O O . ASN A 1 195 ? 7.75 20.625 -11.078 1 81.56 195 ASN A O 1
ATOM 1468 N N . ARG A 1 196 ? 7.531 21.125 -8.992 1 85.12 196 ARG A N 1
ATOM 1469 C CA . ARG A 1 196 ? 6.121 21.469 -9.141 1 85.12 196 ARG A CA 1
ATOM 1470 C C . ARG A 1 196 ? 5.816 22.828 -8.508 1 85.12 196 ARG A C 1
ATOM 1472 O O . ARG A 1 196 ? 6.102 23.047 -7.324 1 85.12 196 ARG A O 1
ATOM 1479 N N . PRO A 1 197 ? 5.359 23.672 -9.328 1 83.38 197 PRO A N 1
ATOM 1480 C CA . PRO A 1 197 ? 5.016 24.969 -8.742 1 83.38 197 PRO A CA 1
ATOM 1481 C C . PRO A 1 197 ? 3.83 24.891 -7.781 1 83.38 197 PRO A C 1
ATOM 1483 O O . PRO A 1 197 ? 2.945 24.047 -7.957 1 83.38 197 PRO A O 1
ATOM 1486 N N . GLY A 1 198 ? 3.906 25.734 -6.852 1 84.88 198 GLY A N 1
ATOM 1487 C CA . GLY A 1 198 ? 2.801 25.812 -5.906 1 84.88 198 GLY A CA 1
ATOM 1488 C C . GLY A 1 198 ? 2.928 24.828 -4.758 1 84.88 198 GLY A C 1
ATOM 1489 O O . GLY A 1 198 ? 3.994 24.25 -4.547 1 84.88 198 GLY A O 1
ATOM 1490 N N . GLN A 1 199 ? 1.955 24.875 -3.926 1 88.62 199 GLN A N 1
ATOM 1491 C CA . GLN A 1 199 ? 1.896 24 -2.758 1 88.62 199 GLN A CA 1
ATOM 1492 C C . GLN A 1 199 ? 0.684 23.078 -2.822 1 88.62 199 GLN A C 1
ATOM 1494 O O . GLN A 1 199 ? -0.322 23.406 -3.455 1 88.62 199 GLN A O 1
ATOM 1499 N N . SER A 1 200 ? 0.921 21.922 -2.379 1 88.62 200 SER A N 1
ATOM 1500 C CA . SER A 1 200 ? -0.168 20.953 -2.326 1 88.62 200 SER A CA 1
ATOM 1501 C C . SER A 1 200 ? -0.457 20.516 -0.892 1 88.62 200 SER A C 1
ATOM 1503 O O . SER A 1 200 ? 0.184 21 0.046 1 88.62 200 SER A O 1
ATOM 1505 N N . CYS A 1 201 ? -1.459 19.672 -0.764 1 88.88 201 CYS A N 1
ATOM 1506 C CA . CYS A 1 201 ? -1.898 19.234 0.56 1 88.88 201 CYS A CA 1
ATOM 1507 C C . CYS A 1 201 ? -1.274 17.906 0.937 1 88.88 201 CYS A C 1
ATOM 1509 O O . CYS A 1 201 ? -1.142 17.016 0.092 1 88.88 201 CYS A O 1
ATOM 1511 N N . ALA A 1 202 ? -0.927 17.766 2.186 1 90.25 202 ALA A N 1
ATOM 1512 C CA . ALA A 1 202 ? -0.406 16.516 2.74 1 90.25 202 ALA A CA 1
ATOM 1513 C C . ALA A 1 202 ? -0.744 16.391 4.223 1 90.25 202 ALA A C 1
ATOM 1515 O O . ALA A 1 202 ? -0.24 17.156 5.047 1 90.25 202 ALA A O 1
ATOM 1516 N N . CYS A 1 203 ? -1.576 15.508 4.582 1 94.88 203 CYS A N 1
ATOM 1517 C CA . CYS A 1 203 ? -2.223 14.438 3.828 1 94.88 203 CYS A CA 1
ATOM 1518 C C . CYS A 1 203 ? -3.523 14.922 3.201 1 94.88 203 CYS A C 1
ATOM 1520 O O . CYS A 1 203 ? -4.438 15.352 3.91 1 94.88 203 CYS A O 1
ATOM 1522 N N . GLY A 1 204 ? -3.682 14.773 1.965 1 94.25 204 GLY A N 1
ATOM 1523 C CA . GLY A 1 204 ? -4.871 15.219 1.255 1 94.25 204 GLY A CA 1
ATOM 1524 C C . GLY A 1 204 ? -6.129 14.484 1.685 1 94.25 204 GLY A C 1
ATOM 1525 O O . GLY A 1 204 ? -7.191 15.094 1.819 1 94.25 204 GLY A O 1
ATOM 1526 N N . ALA A 1 205 ? -6.039 13.234 1.874 1 96.56 205 ALA A N 1
ATOM 1527 C CA . ALA A 1 205 ? -7.199 12.438 2.275 1 96.56 205 ALA A CA 1
ATOM 1528 C C . ALA A 1 205 ? -7.695 12.859 3.656 1 96.56 205 ALA A C 1
ATOM 1530 O O . ALA A 1 205 ? -8.906 12.945 3.887 1 96.56 205 ALA A O 1
ATOM 1531 N N . LEU A 1 206 ? -6.797 13.094 4.578 1 97.5 206 LEU A N 1
ATOM 1532 C CA . LEU A 1 206 ? -7.184 13.5 5.926 1 97.5 206 LEU A CA 1
ATOM 1533 C C . LEU A 1 206 ? -7.781 14.906 5.914 1 97.5 206 LEU A C 1
ATOM 1535 O O . LEU A 1 206 ? -8.75 15.172 6.625 1 97.5 206 LEU A O 1
ATOM 1539 N N . ALA A 1 207 ? -7.195 15.789 5.156 1 96.62 207 ALA A N 1
ATOM 1540 C CA . ALA A 1 207 ? -7.742 17.141 5.016 1 96.62 207 ALA A CA 1
ATOM 1541 C C . ALA A 1 207 ? -9.156 17.094 4.438 1 96.62 207 ALA A C 1
ATOM 1543 O O . ALA A 1 207 ? -10.047 17.797 4.914 1 96.62 207 ALA A O 1
ATOM 1544 N N . LYS A 1 208 ? -9.297 16.312 3.418 1 97.12 208 LYS A N 1
ATOM 1545 C CA . LYS A 1 208 ? -10.617 16.141 2.807 1 97.12 208 LYS A CA 1
ATOM 1546 C C . LYS A 1 208 ? -11.625 15.609 3.818 1 97.12 208 LYS A C 1
ATOM 1548 O O . LYS A 1 208 ? -12.75 16.109 3.906 1 97.12 208 LYS A O 1
ATOM 1553 N N . ALA A 1 209 ? -11.273 14.594 4.496 1 97.94 209 ALA A N 1
ATOM 1554 C CA . ALA A 1 209 ? -12.156 14 5.496 1 97.94 209 ALA A CA 1
ATOM 1555 C C . ALA A 1 209 ? -12.531 15.023 6.57 1 97.94 209 ALA A C 1
ATOM 1557 O O . ALA A 1 209 ? -13.695 15.117 6.973 1 97.94 209 ALA A O 1
ATOM 1558 N N . LEU A 1 210 ? -11.531 15.742 7.035 1 97.75 210 LEU A N 1
ATOM 1559 C CA . LEU A 1 210 ? -11.773 16.766 8.047 1 97.75 210 LEU A CA 1
ATOM 1560 C C . LEU A 1 210 ? -12.797 17.781 7.559 1 97.75 210 LEU A C 1
ATOM 1562 O O . LEU A 1 210 ? -13.773 18.062 8.258 1 97.75 210 LEU A O 1
ATOM 1566 N N . ASN A 1 211 ? -12.578 18.312 6.383 1 97.5 211 ASN A N 1
ATOM 1567 C CA . ASN A 1 211 ? -13.484 19.297 5.809 1 97.5 211 ASN A CA 1
ATOM 1568 C C . ASN A 1 211 ? -14.906 18.75 5.684 1 97.5 211 ASN A C 1
ATOM 1570 O O . ASN A 1 211 ? -15.867 19.406 6.051 1 97.5 211 ASN A O 1
ATOM 1574 N N . GLU A 1 212 ? -15.016 17.578 5.199 1 97.69 212 GLU A N 1
ATOM 1575 C CA . GLU A 1 212 ? -16.328 16.984 5.008 1 97.69 212 GLU A CA 1
ATOM 1576 C C . GLU A 1 212 ? -17.031 16.75 6.344 1 97.69 212 GLU A C 1
ATOM 1578 O O . GLU A 1 212 ? -18.234 16.969 6.469 1 97.69 212 GLU A O 1
ATOM 1583 N N . LEU A 1 213 ? -16.297 16.266 7.297 1 97.88 213 LEU A N 1
ATOM 1584 C CA . LEU A 1 213 ? -16.891 16.016 8.602 1 97.88 213 LEU A CA 1
ATOM 1585 C C . LEU A 1 213 ? -17.297 17.312 9.281 1 97.88 213 LEU A C 1
ATOM 1587 O O . LEU A 1 213 ? -18.25 17.359 10.055 1 97.88 213 LEU A O 1
ATOM 1591 N N . GLN A 1 214 ? -16.562 18.359 9.016 1 97.62 214 GLN A N 1
ATOM 1592 C CA . GLN A 1 214 ? -16.906 19.672 9.555 1 97.62 214 GLN A CA 1
ATOM 1593 C C . GLN A 1 214 ? -18.188 20.203 8.922 1 97.62 214 GLN A C 1
ATOM 1595 O O . GLN A 1 214 ? -19 20.844 9.602 1 97.62 214 GLN A O 1
ATOM 1600 N N . VAL A 1 215 ? -18.375 19.922 7.699 1 97.25 215 VAL A N 1
ATOM 1601 C CA . VAL A 1 215 ? -19.516 20.453 6.957 1 97.25 215 VAL A CA 1
ATOM 1602 C C . VAL A 1 215 ? -20.734 19.547 7.172 1 97.25 215 VAL A C 1
ATOM 1604 O O . VAL A 1 215 ? -21.828 20.047 7.445 1 97.25 215 VAL A O 1
ATOM 1607 N N . GLU A 1 216 ? -20.516 18.234 7.102 1 95.75 216 GLU A N 1
ATOM 1608 C CA . GLU A 1 216 ? -21.625 17.281 7.074 1 95.75 216 GLU A CA 1
ATOM 1609 C C . GLU A 1 216 ? -21.969 16.797 8.477 1 95.75 216 GLU A C 1
ATOM 1611 O O . GLU A 1 216 ? -23.078 16.297 8.719 1 95.75 216 GLU A O 1
ATOM 1616 N N . GLY A 1 217 ? -21.016 16.812 9.328 1 94.75 217 GLY A N 1
ATOM 1617 C CA . GLY A 1 217 ? -21.203 16.281 10.664 1 94.75 217 GLY A CA 1
ATOM 1618 C C . GLY A 1 217 ? -20.859 14.805 10.766 1 94.75 217 GLY A C 1
ATOM 1619 O O . GLY A 1 217 ? -20.516 14.172 9.773 1 94.75 217 GLY A O 1
ATOM 1620 N N . LEU A 1 218 ? -21.016 14.234 11.953 1 95.38 218 LEU A N 1
ATOM 1621 C CA . LEU A 1 218 ? -20.562 12.875 12.234 1 95.38 218 LEU A CA 1
ATOM 1622 C C . LEU A 1 218 ? -21.656 11.859 11.906 1 95.38 218 LEU A C 1
ATOM 1624 O O . LEU A 1 218 ? -21.359 10.781 11.391 1 95.38 218 LEU A O 1
ATOM 1628 N N . SER A 1 219 ? -22.828 12.141 12.102 1 91.06 219 SER A N 1
ATOM 1629 C CA . SER A 1 219 ? -23.938 11.188 12.039 1 91.06 219 SER A CA 1
ATOM 1630 C C . SER A 1 219 ? -24.078 10.578 10.648 1 91.06 219 SER A C 1
ATOM 1632 O O . SER A 1 219 ? -24.125 9.359 10.5 1 91.06 219 SER A O 1
ATOM 1634 N N . PRO A 1 220 ? -24.031 11.352 9.594 1 91.12 220 PRO A N 1
ATOM 1635 C CA . PRO A 1 220 ? -24.172 10.781 8.258 1 91.12 220 PRO A CA 1
ATOM 1636 C C . PRO A 1 220 ? -22.953 9.953 7.848 1 91.12 220 PRO A C 1
ATOM 1638 O O . PRO A 1 220 ? -23.016 9.172 6.895 1 91.12 220 PRO A O 1
ATOM 1641 N N . ASN A 1 221 ? -21.859 10.195 8.609 1 92 221 ASN A N 1
ATOM 1642 C CA . ASN A 1 221 ? -20.609 9.547 8.219 1 92 221 ASN A CA 1
ATOM 1643 C C . ASN A 1 221 ? -20.297 8.352 9.109 1 92 221 ASN A C 1
ATOM 1645 O O . ASN A 1 221 ? -19.25 7.711 8.953 1 92 221 ASN A O 1
ATOM 1649 N N . CYS A 1 222 ? -21.062 8.078 10.008 1 88.06 222 CYS A N 1
ATOM 1650 C CA . CYS A 1 222 ? -20.969 6.871 10.82 1 88.06 222 CYS A CA 1
ATOM 1651 C C . CYS A 1 222 ? -21.922 5.793 10.312 1 88.06 222 CYS A C 1
ATOM 1653 O O . CYS A 1 222 ? -22.953 5.523 10.93 1 88.06 222 CYS A O 1
ATOM 1655 N N . ARG A 1 223 ? -21.562 5.25 9.258 1 81.44 223 ARG A N 1
ATOM 1656 C CA . ARG A 1 223 ? -22.391 4.223 8.625 1 81.44 223 ARG A CA 1
ATOM 1657 C C . ARG A 1 223 ? -22.094 2.846 9.211 1 81.44 223 ARG A C 1
ATOM 1659 O O . ARG A 1 223 ? -21.109 2.672 9.938 1 81.44 223 ARG A O 1
ATOM 1666 N N . VAL A 1 224 ? -22.984 1.906 8.867 1 83.62 224 VAL A N 1
ATOM 1667 C CA . VAL A 1 224 ? -22.797 0.521 9.289 1 83.62 224 VAL A CA 1
ATOM 1668 C C . VAL A 1 224 ? -21.516 -0.039 8.664 1 83.62 224 VAL A C 1
ATOM 1670 O O . VAL A 1 224 ? -21.219 0.233 7.496 1 83.62 224 VAL A O 1
ATOM 1673 N N . PRO A 1 225 ? -20.828 -0.771 9.484 1 87.19 225 PRO A N 1
ATOM 1674 C CA . PRO A 1 225 ? -19.609 -1.384 8.93 1 87.19 225 PRO A CA 1
ATOM 1675 C C . PRO A 1 225 ? -19.891 -2.303 7.746 1 87.19 225 PRO A C 1
ATOM 1677 O O . PRO A 1 225 ? -20.922 -2.984 7.727 1 87.19 225 PRO A O 1
ATOM 1680 N N . GLY A 1 226 ? -19.062 -2.217 6.758 1 91.62 226 GLY A N 1
ATOM 1681 C CA . GLY A 1 226 ? -19.188 -3.139 5.637 1 91.62 226 GLY A CA 1
ATOM 1682 C C . GLY A 1 226 ? -19.781 -2.494 4.398 1 91.62 226 GLY A C 1
ATOM 1683 O O . GLY A 1 226 ? -20.047 -3.178 3.406 1 91.62 226 GLY A O 1
ATOM 1684 N N . VAL A 1 227 ? -20 -1.231 4.531 1 92.38 227 VAL A N 1
ATOM 1685 C CA . VAL A 1 227 ? -20.516 -0.518 3.371 1 92.38 227 VAL A CA 1
ATOM 1686 C C . VAL A 1 227 ? -19.547 0.58 2.959 1 92.38 227 VAL A C 1
ATOM 1688 O O . VAL A 1 227 ? -18.891 1.191 3.809 1 92.38 227 VAL A O 1
ATOM 1691 N N . HIS A 1 228 ? -19.453 0.787 1.657 1 93.81 228 HIS A N 1
ATOM 1692 C CA . HIS A 1 228 ? -18.578 1.834 1.121 1 93.81 228 HIS A CA 1
ATOM 1693 C C . HIS A 1 228 ? -19.094 2.32 -0.234 1 93.81 228 HIS A C 1
ATOM 1695 O O . HIS A 1 228 ? -19.938 1.676 -0.854 1 93.81 228 HIS A O 1
ATOM 1701 N N . ASP A 1 229 ? -18.703 3.559 -0.584 1 94.06 229 ASP A N 1
ATOM 1702 C CA . ASP A 1 229 ? -18.875 3.996 -1.967 1 94.06 229 ASP A CA 1
ATOM 1703 C C . ASP A 1 229 ? -18.078 3.115 -2.924 1 94.06 229 ASP A C 1
ATOM 1705 O O . ASP A 1 229 ? -16.859 3.006 -2.805 1 94.06 229 ASP A O 1
ATOM 1709 N N . PRO A 1 230 ? -18.688 2.529 -3.91 1 93.31 230 PRO A N 1
ATOM 1710 C CA . PRO A 1 230 ? -18 1.609 -4.816 1 93.31 230 PRO A CA 1
ATOM 1711 C C . PRO A 1 230 ? -16.828 2.27 -5.547 1 93.31 230 PRO A C 1
ATOM 1713 O O . PRO A 1 230 ? -15.883 1.588 -5.953 1 93.31 230 PRO A O 1
ATOM 1716 N N . LEU A 1 231 ? -16.875 3.525 -5.715 1 95.5 231 LEU A N 1
ATOM 1717 C CA . LEU A 1 231 ? -15.82 4.223 -6.453 1 95.5 231 LEU A CA 1
ATOM 1718 C C . LEU A 1 231 ? -14.727 4.711 -5.512 1 95.5 231 LEU A C 1
ATOM 1720 O O . LEU A 1 231 ? -13.664 5.141 -5.961 1 95.5 231 LEU A O 1
ATOM 1724 N N . ASP A 1 232 ? -15.055 4.59 -4.215 1 96.81 232 ASP A N 1
ATOM 1725 C CA . ASP A 1 232 ? -14.094 5.117 -3.254 1 96.81 232 ASP A CA 1
ATOM 1726 C C . ASP A 1 232 ? -14.07 4.273 -1.981 1 96.81 232 ASP A C 1
ATOM 1728 O O . ASP A 1 232 ? -14.25 4.801 -0.88 1 96.81 232 ASP A O 1
ATOM 1732 N N . PRO A 1 233 ? -13.758 3.027 -2.137 1 95.88 233 PRO A N 1
ATOM 1733 C CA . PRO A 1 233 ? -13.875 2.145 -0.974 1 95.88 233 PRO A CA 1
ATOM 1734 C C . PRO A 1 233 ? -12.93 2.531 0.161 1 95.88 233 PRO A C 1
ATOM 1736 O O . PRO A 1 233 ? -13.359 2.654 1.312 1 95.88 233 PRO A O 1
ATOM 1739 N N . GLU A 1 234 ? -11.758 2.738 -0.204 1 97.38 234 GLU A N 1
ATOM 1740 C CA . GLU A 1 234 ? -10.758 3.002 0.831 1 97.38 234 GLU A CA 1
ATOM 1741 C C . GLU A 1 234 ? -11.047 4.316 1.553 1 97.38 234 GLU A C 1
ATOM 1743 O O . GLU A 1 234 ? -10.984 4.383 2.781 1 97.38 234 GLU A O 1
ATOM 1748 N N . TYR A 1 235 ? -11.359 5.348 0.821 1 97.62 235 TYR A N 1
ATOM 1749 C CA . TYR A 1 235 ? -11.664 6.629 1.438 1 97.62 235 TYR A CA 1
ATOM 1750 C C . TYR A 1 235 ? -12.922 6.531 2.297 1 97.62 235 TYR A C 1
ATOM 1752 O O . TYR A 1 235 ? -13 7.145 3.365 1 97.62 235 TYR A O 1
ATOM 1760 N N . SER A 1 236 ? -13.898 5.766 1.783 1 96.88 236 SER A N 1
ATOM 1761 C CA . SER A 1 236 ? -15.117 5.566 2.572 1 96.88 236 SER A CA 1
ATOM 1762 C C . SER A 1 236 ? -14.797 4.938 3.924 1 96.88 236 SER A C 1
ATOM 1764 O O . SER A 1 236 ? -15.305 5.383 4.957 1 96.88 236 SER A O 1
ATOM 1766 N N . ILE A 1 237 ? -13.977 3.957 3.857 1 96.31 237 ILE A N 1
ATOM 1767 C CA . ILE A 1 237 ? -13.625 3.244 5.078 1 96.31 237 ILE A CA 1
ATOM 1768 C C . ILE A 1 237 ? -12.82 4.164 6 1 96.31 237 ILE A C 1
ATOM 1770 O O . ILE A 1 237 ? -13.078 4.215 7.207 1 96.31 237 ILE A O 1
ATOM 1774 N N . LEU A 1 238 ? -11.875 4.891 5.465 1 97.19 238 LEU A N 1
ATOM 1775 C CA . LEU A 1 238 ? -11.094 5.848 6.234 1 97.19 238 LEU A CA 1
ATOM 1776 C C . LEU A 1 238 ? -12 6.852 6.938 1 97.19 238 LEU A C 1
ATOM 1778 O O . LEU A 1 238 ? -11.922 7.008 8.156 1 97.19 238 LEU A O 1
ATOM 1782 N N . LYS A 1 239 ? -12.844 7.5 6.18 1 97.25 239 LYS A N 1
ATOM 1783 C CA . LYS A 1 239 ? -13.703 8.555 6.715 1 97.25 239 LYS A CA 1
ATOM 1784 C C . LYS A 1 239 ? -14.633 8.016 7.797 1 97.25 239 LYS A C 1
ATOM 1786 O O . LYS A 1 239 ? -14.812 8.648 8.836 1 97.25 239 LYS A O 1
ATOM 1791 N N . GLN A 1 240 ? -15.172 6.855 7.535 1 96 240 GLN A N 1
ATOM 1792 C CA . GLN A 1 240 ? -16.062 6.246 8.508 1 96 240 GLN A CA 1
ATOM 1793 C C . GLN A 1 240 ? -15.336 5.922 9.805 1 96 240 GLN A C 1
ATOM 1795 O O . GLN A 1 240 ? -15.875 6.133 10.898 1 96 240 GLN A O 1
ATOM 1800 N N . ARG A 1 241 ? -14.18 5.402 9.703 1 95.5 241 ARG A N 1
ATOM 1801 C CA . ARG A 1 241 ? -13.391 5.082 10.883 1 95.5 241 ARG A CA 1
ATOM 1802 C C . ARG A 1 241 ? -13.047 6.344 11.672 1 95.5 241 ARG A C 1
ATOM 1804 O O . ARG A 1 241 ? -13.117 6.355 12.898 1 95.5 241 ARG A O 1
ATOM 1811 N N . LEU A 1 242 ? -12.648 7.328 10.984 1 97.38 242 LEU A N 1
ATOM 1812 C CA . LEU A 1 242 ? -12.336 8.602 11.625 1 97.38 242 LEU A CA 1
ATOM 1813 C C . LEU A 1 242 ? -13.562 9.172 12.336 1 97.38 242 LEU A C 1
ATOM 1815 O O . LEU A 1 242 ? -13.477 9.602 13.484 1 97.38 242 LEU A O 1
ATOM 1819 N N . ALA A 1 243 ? -14.695 9.164 11.617 1 97.25 243 ALA A N 1
ATOM 1820 C CA . ALA A 1 243 ? -15.938 9.68 12.188 1 97.25 243 ALA A CA 1
ATOM 1821 C C . ALA A 1 243 ? -16.297 8.945 13.469 1 97.25 243 ALA A C 1
ATOM 1823 O O . ALA A 1 243 ? -16.656 9.57 14.477 1 97.25 243 ALA A O 1
ATOM 1824 N N . ARG A 1 244 ? -16.172 7.66 13.43 1 95.75 244 ARG A N 1
ATOM 1825 C CA . ARG A 1 244 ? -16.5 6.852 14.602 1 95.75 244 ARG A CA 1
ATOM 1826 C C . ARG A 1 244 ? -15.555 7.148 15.758 1 95.75 244 ARG A C 1
ATOM 1828 O O . ARG A 1 244 ? -15.977 7.207 16.922 1 95.75 244 ARG A O 1
ATOM 1835 N N . ARG A 1 245 ? -14.289 7.277 15.445 1 96.12 245 ARG A N 1
ATOM 1836 C CA . ARG A 1 245 ? -13.305 7.562 16.484 1 96.12 245 ARG A CA 1
ATOM 1837 C C . ARG A 1 245 ? -13.555 8.93 17.109 1 96.12 245 ARG A C 1
ATOM 1839 O O . ARG A 1 245 ? -13.484 9.086 18.328 1 96.12 245 ARG A O 1
ATOM 1846 N N . ILE A 1 246 ? -13.836 9.883 16.281 1 97.19 246 ILE A N 1
ATOM 1847 C CA . ILE A 1 246 ? -14.117 11.242 16.75 1 97.19 246 ILE A CA 1
ATOM 1848 C C . ILE A 1 246 ? -15.344 11.219 17.672 1 97.19 246 ILE A C 1
ATOM 1850 O O . ILE A 1 246 ? -15.344 11.844 18.734 1 97.19 246 ILE A O 1
ATOM 1854 N N . ARG A 1 247 ? -16.328 10.516 17.219 1 95.75 247 ARG A N 1
ATOM 1855 C CA . ARG A 1 247 ? -17.547 10.375 18.031 1 95.75 247 ARG A CA 1
ATOM 1856 C C . ARG A 1 247 ? -17.234 9.688 19.359 1 95.75 247 ARG A C 1
ATOM 1858 O O . ARG A 1 247 ? -17.703 10.125 20.406 1 95.75 247 ARG A O 1
ATOM 1865 N N . TYR A 1 248 ? -16.484 8.648 19.297 1 95.56 248 TYR A N 1
ATOM 1866 C CA . TYR A 1 248 ? -16.109 7.883 20.484 1 95.56 248 T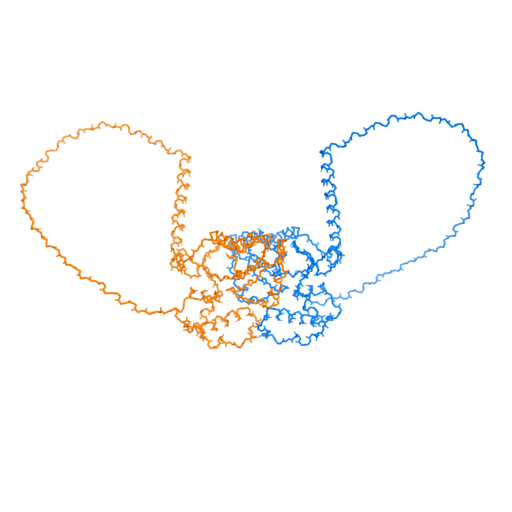YR A CA 1
ATOM 1867 C C . TYR A 1 248 ? -15.359 8.75 21.484 1 95.56 248 TYR A C 1
ATOM 1869 O O . TYR A 1 248 ? -15.586 8.656 22.688 1 95.56 248 TYR A O 1
ATOM 1877 N N . GLU A 1 249 ? -14.523 9.57 21.031 1 96.25 249 GLU A N 1
ATOM 1878 C CA . GLU A 1 249 ? -13.695 10.414 21.906 1 96.25 249 GLU A CA 1
ATOM 1879 C C . GLU A 1 249 ? -14.398 11.727 22.219 1 96.25 249 GLU A C 1
ATOM 1881 O O . GLU A 1 249 ? -13.82 12.602 22.875 1 96.25 249 GLU A O 1
ATOM 1886 N N . ARG A 1 250 ? -15.586 11.891 21.719 1 95.62 250 ARG A N 1
ATOM 1887 C CA . ARG A 1 250 ? -16.438 13.047 21.984 1 95.62 250 ARG A CA 1
ATOM 1888 C C . ARG A 1 250 ? -15.758 14.344 21.547 1 95.62 250 ARG A C 1
ATOM 1890 O O . ARG A 1 250 ? -15.766 15.336 22.266 1 95.62 250 ARG A O 1
ATOM 1897 N N . LEU A 1 251 ? -15.055 14.219 20.453 1 96.06 251 LEU A N 1
ATOM 1898 C CA . LEU A 1 251 ? -14.469 15.406 19.844 1 96.06 251 LEU A CA 1
ATOM 1899 C C . LEU A 1 251 ? -15.484 16.109 18.938 1 96.06 251 LEU A C 1
ATOM 1901 O O . LEU A 1 251 ? -16.484 15.5 18.547 1 96.06 251 LEU A O 1
ATOM 1905 N N . GLU A 1 252 ? -15.219 17.375 18.672 1 96.62 252 GLU A N 1
ATOM 1906 C CA . GLU A 1 252 ? -16.047 18.156 17.781 1 96.62 252 GLU A CA 1
ATOM 1907 C C . GLU A 1 252 ? -15.297 18.516 16.5 1 96.62 252 GLU A C 1
ATOM 1909 O O . GLU A 1 252 ? -14.367 19.344 16.531 1 96.62 252 GLU A O 1
ATOM 1914 N N . PRO A 1 253 ? -15.75 18.031 15.375 1 96.75 253 PRO A N 1
ATOM 1915 C CA . PRO A 1 253 ? -15.008 18.25 14.125 1 96.75 253 PRO A CA 1
ATOM 1916 C C . PRO A 1 253 ? -14.789 19.734 13.836 1 96.75 253 PRO A C 1
ATOM 1918 O O . PRO A 1 253 ? -13.719 20.125 13.359 1 96.75 253 PRO A O 1
ATOM 1921 N N . ILE A 1 254 ? -15.695 20.609 14.109 1 96.5 254 ILE A N 1
ATOM 1922 C CA . ILE A 1 254 ? -15.633 22.031 13.758 1 96.5 254 ILE A CA 1
ATOM 1923 C C . ILE A 1 254 ? -14.477 22.703 14.5 1 96.5 254 ILE A C 1
ATOM 1925 O O . ILE A 1 254 ? -13.953 23.719 14.055 1 96.5 254 ILE A O 1
ATOM 1929 N N . LEU A 1 255 ? -14.031 22.141 15.594 1 96.75 255 LEU A N 1
ATOM 1930 C CA . LEU A 1 255 ? -12.969 22.719 16.422 1 96.75 255 LEU A CA 1
ATOM 1931 C C . LEU A 1 255 ? -11.625 22.078 16.094 1 96.75 255 LEU A C 1
ATOM 1933 O O . LEU A 1 255 ? -10.594 22.484 16.625 1 96.75 255 LEU A O 1
ATOM 1937 N N . MET A 1 256 ? -11.641 21.094 15.258 1 96.06 256 MET A N 1
ATOM 1938 C CA . MET A 1 256 ? -10.43 20.328 14.969 1 96.06 256 MET A CA 1
ATOM 1939 C C . MET A 1 256 ? -9.664 20.938 13.805 1 96.06 256 MET A C 1
ATOM 1941 O O . MET A 1 256 ? -10.258 21.516 12.898 1 96.06 256 MET A O 1
ATOM 1945 N N . ASP A 1 257 ? -8.359 20.797 13.875 1 94.06 257 ASP A N 1
ATOM 1946 C CA . ASP A 1 257 ? -7.52 21.078 12.719 1 94.06 257 ASP A CA 1
ATOM 1947 C C . ASP A 1 257 ? -6.855 19.812 12.203 1 94.06 257 ASP A C 1
ATOM 1949 O O . ASP A 1 257 ? -7.207 18.703 12.617 1 94.06 257 ASP A O 1
ATOM 1953 N N . LEU A 1 258 ? -5.969 19.984 11.242 1 94.94 258 LEU A N 1
ATOM 1954 C CA . LEU A 1 258 ? -5.383 18.812 10.586 1 94.94 258 LEU A CA 1
ATOM 1955 C C . LEU A 1 258 ? -4.461 18.062 11.539 1 94.94 258 LEU A C 1
ATOM 1957 O O . LEU A 1 258 ? -4.281 16.844 11.406 1 94.94 258 LEU A O 1
ATOM 1961 N N . SER A 1 259 ? -3.836 18.766 12.469 1 92.12 259 SER A N 1
ATOM 1962 C CA . SER A 1 259 ? -3.031 18.078 13.484 1 92.12 259 SER A CA 1
ATOM 1963 C C . SER A 1 259 ? -3.889 17.156 14.336 1 92.12 259 SER A C 1
ATOM 1965 O O . SER A 1 259 ? -3.49 16.031 14.633 1 92.12 259 SER A O 1
ATOM 1967 N N . ASP A 1 260 ? -5.039 17.672 14.719 1 94.12 260 ASP A N 1
ATOM 1968 C CA . ASP A 1 260 ? -5.98 16.859 15.484 1 94.12 260 ASP A CA 1
ATOM 1969 C C . ASP A 1 260 ? -6.414 15.625 14.688 1 94.12 260 ASP A C 1
ATOM 1971 O O . ASP A 1 260 ? -6.461 14.516 15.227 1 94.12 260 ASP A O 1
ATOM 1975 N N . MET A 1 261 ? -6.723 15.867 13.438 1 96.38 261 MET A N 1
ATOM 1976 C CA . MET A 1 261 ? -7.18 14.781 12.57 1 96.38 261 MET A CA 1
ATOM 1977 C C . MET A 1 261 ? -6.098 13.719 12.414 1 96.38 261 MET A C 1
ATOM 1979 O O . MET A 1 261 ? -6.391 12.523 12.414 1 96.38 261 MET A O 1
ATOM 1983 N N . THR A 1 262 ? -4.887 14.172 12.219 1 95.38 262 THR A N 1
ATOM 1984 C CA . THR A 1 262 ? -3.754 13.266 12.094 1 95.38 262 THR A CA 1
ATOM 1985 C C . THR A 1 262 ? -3.592 12.422 13.359 1 95.38 262 THR A C 1
ATOM 1987 O O . THR A 1 262 ? -3.307 11.227 13.281 1 95.38 262 THR A O 1
ATOM 1990 N N . ALA A 1 263 ? -3.783 13.031 14.516 1 93.25 263 ALA A N 1
ATOM 1991 C CA . ALA A 1 263 ? -3.701 12.32 15.789 1 93.25 263 ALA A CA 1
ATOM 1992 C C . ALA A 1 263 ? -4.801 11.266 15.898 1 93.25 263 ALA A C 1
ATOM 1994 O O . ALA A 1 263 ? -4.57 10.172 16.406 1 93.25 263 ALA A O 1
ATOM 1995 N N . VAL A 1 264 ? -5.98 11.602 15.438 1 96.12 264 VAL A N 1
ATOM 1996 C CA . VAL A 1 264 ? -7.09 10.648 15.445 1 96.12 264 VAL A CA 1
ATOM 1997 C C . VAL A 1 264 ? -6.77 9.469 14.531 1 96.12 264 VAL A C 1
ATOM 1999 O O . VAL A 1 264 ? -7.062 8.32 14.867 1 96.12 264 VAL A O 1
ATOM 2002 N N . ALA A 1 265 ? -6.16 9.734 13.359 1 96.25 265 ALA A N 1
ATOM 2003 C CA . ALA A 1 265 ? -5.82 8.695 12.383 1 96.25 265 ALA A CA 1
ATOM 2004 C C . ALA A 1 265 ? -4.77 7.742 12.945 1 96.25 265 ALA A C 1
ATOM 2006 O O . ALA A 1 265 ? -4.676 6.594 12.516 1 96.25 265 ALA A O 1
ATOM 2007 N N . GLU A 1 266 ? -4.012 8.18 13.883 1 92.12 266 GLU A N 1
ATOM 2008 C CA . GLU A 1 266 ? -2.947 7.383 14.477 1 92.12 266 GLU A CA 1
ATOM 2009 C C . GLU A 1 266 ? -3.506 6.379 15.477 1 92.12 266 GLU A C 1
ATOM 2011 O O . GLU A 1 266 ? -2.84 5.398 15.82 1 92.12 266 GLU A O 1
ATOM 2016 N N . ARG A 1 267 ? -4.738 6.641 15.898 1 85.5 267 ARG A N 1
ATOM 2017 C CA . ARG A 1 267 ? -5.332 5.801 16.938 1 85.5 267 ARG A CA 1
ATOM 2018 C C . ARG A 1 267 ? -5.805 4.473 16.359 1 85.5 267 ARG A C 1
ATOM 2020 O O . ARG A 1 267 ? -6.25 4.41 15.211 1 85.5 267 ARG A O 1
ATOM 2027 N N . MET B 1 1 ? -10.828 -12.188 -31.375 1 17 1 MET B N 1
ATOM 2028 C CA . MET B 1 1 ? -9.992 -12.867 -32.344 1 17 1 MET B CA 1
ATOM 2029 C C . MET B 1 1 ? -10.539 -14.258 -32.656 1 17 1 MET B C 1
ATOM 2031 O O . MET B 1 1 ? -10.844 -15.023 -31.734 1 17 1 MET B O 1
ATOM 2035 N N . GLN B 1 2 ? -10.922 -14.672 -33.938 1 17.7 2 GLN B N 1
ATOM 2036 C CA . GLN B 1 2 ? -11.555 -15.766 -34.656 1 17.7 2 GLN B CA 1
ATOM 2037 C C . GLN B 1 2 ? -10.68 -17.016 -34.625 1 17.7 2 GLN B C 1
ATOM 2039 O O . GLN B 1 2 ? -9.5 -16.953 -35 1 17.7 2 GLN B O 1
ATOM 2044 N N . LEU B 1 3 ? -10.922 -18.031 -33.812 1 18.27 3 LEU B N 1
ATOM 2045 C CA . LEU B 1 3 ? -10.586 -19.453 -33.719 1 18.27 3 LEU B CA 1
ATOM 2046 C C . LEU B 1 3 ? -10.93 -20.188 -35 1 18.27 3 LEU B C 1
ATOM 2048 O O . LEU B 1 3 ? -11.43 -21.312 -34.969 1 18.27 3 LEU B O 1
ATOM 2052 N N . ALA B 1 4 ? -10.891 -19.344 -36.094 1 15.89 4 ALA B N 1
ATOM 2053 C CA . ALA B 1 4 ? -11.344 -20.125 -37.25 1 15.89 4 ALA B CA 1
ATOM 2054 C C . ALA B 1 4 ? -10.438 -21.328 -37.5 1 15.89 4 ALA B C 1
ATOM 2056 O O . ALA B 1 4 ? -9.352 -21.422 -36.906 1 15.89 4 ALA B O 1
ATOM 2057 N N . ASN B 1 5 ? -10.109 -21.734 -38.75 1 15.7 5 ASN B N 1
ATOM 2058 C CA . ASN B 1 5 ? -10.57 -22.75 -39.719 1 15.7 5 ASN B CA 1
ATOM 2059 C C . ASN B 1 5 ? -9.477 -23.766 -40 1 15.7 5 ASN B C 1
ATOM 2061 O O . ASN B 1 5 ? -9.773 -24.891 -40.406 1 15.7 5 ASN B O 1
ATOM 2065 N N . VAL B 1 6 ? -8.086 -23.281 -40.031 1 16.27 6 VAL B N 1
ATOM 2066 C CA . VAL B 1 6 ? -7.465 -23.703 -41.281 1 16.27 6 VAL B CA 1
ATOM 2067 C C . VAL B 1 6 ? -7.008 -25.156 -41.188 1 16.27 6 VAL B C 1
ATOM 2069 O O . VAL B 1 6 ? -6.414 -25.562 -40.156 1 16.27 6 VAL B O 1
ATOM 2072 N N . GLN B 1 7 ? -7.328 -26.125 -42.062 1 16.77 7 GLN B N 1
ATOM 2073 C CA . GLN B 1 7 ? -7.484 -27.484 -42.562 1 16.77 7 GLN B CA 1
ATOM 2074 C C . GLN B 1 7 ? -6.141 -28.078 -42.969 1 16.77 7 GLN B C 1
ATOM 2076 O O . GLN B 1 7 ? -6.074 -29.234 -43.406 1 16.77 7 GLN B O 1
ATOM 2081 N N . ARG B 1 8 ? -4.891 -27.5 -42.656 1 15.71 8 ARG B N 1
ATOM 2082 C CA . ARG B 1 8 ? -4.008 -27.844 -43.75 1 15.71 8 ARG B CA 1
ATOM 2083 C C . ARG B 1 8 ? -3.807 -29.359 -43.844 1 15.71 8 ARG B C 1
ATOM 2085 O O . ARG B 1 8 ? -3.717 -30.031 -42.812 1 15.71 8 ARG B O 1
ATOM 2092 N N . ARG B 1 9 ? -3.676 -29.969 -45.031 1 16.02 9 ARG B N 1
ATOM 2093 C CA . ARG B 1 9 ? -3.744 -31.172 -45.875 1 16.02 9 ARG B CA 1
ATOM 2094 C C . ARG B 1 9 ? -2.445 -31.969 -45.781 1 16.02 9 ARG B C 1
ATOM 2096 O O . ARG B 1 9 ? -2.312 -33.031 -46.406 1 16.02 9 ARG B O 1
ATOM 2103 N N . ALA B 1 10 ? -1.356 -31.562 -45.062 1 15.66 10 ALA B N 1
ATOM 2104 C CA . ALA B 1 10 ? -0.216 -31.906 -45.906 1 15.66 10 ALA B CA 1
ATOM 2105 C C . ALA B 1 10 ? -0.129 -33.406 -46.125 1 15.66 10 ALA B C 1
ATOM 2107 O O . ALA B 1 10 ? -0.45 -34.188 -45.188 1 15.66 10 ALA B O 1
ATOM 2108 N N . ALA B 1 11 ? 0.555 -33.812 -47.25 1 15.08 11 ALA B N 1
ATOM 2109 C CA . ALA B 1 11 ? 0.73 -34.719 -48.375 1 15.08 11 ALA B CA 1
ATOM 2110 C C . ALA B 1 11 ? 1.541 -35.938 -47.938 1 15.08 11 ALA B C 1
ATOM 2112 O O . ALA B 1 11 ? 2.264 -35.906 -46.938 1 15.08 11 ALA B O 1
ATOM 2113 N N . ALA B 1 12 ? 1.926 -36.812 -48.906 1 15.39 12 ALA B N 1
ATOM 2114 C CA . ALA B 1 12 ? 1.821 -38.188 -49.406 1 15.39 12 ALA B CA 1
ATOM 2115 C C . ALA B 1 12 ? 3.131 -38.938 -49.188 1 15.39 12 ALA B C 1
ATOM 2117 O O . ALA B 1 12 ? 3.123 -40.125 -48.938 1 15.39 12 ALA B O 1
ATOM 2118 N N . GLY B 1 13 ? 4.348 -38.344 -49.406 1 14.77 13 GLY B N 1
ATOM 2119 C CA . GLY B 1 13 ? 5.023 -39.062 -50.5 1 14.77 13 GLY B CA 1
ATOM 2120 C C . GLY B 1 13 ? 5.664 -40.344 -50.031 1 14.77 13 GLY B C 1
ATOM 2121 O O . GLY B 1 13 ? 5.871 -40.562 -48.844 1 14.77 13 GLY B O 1
ATOM 2122 N N . ALA B 1 14 ? 6.508 -41 -51 1 14.8 14 ALA B N 1
ATOM 2123 C CA . ALA B 1 14 ? 6.652 -42.312 -51.625 1 14.8 14 ALA B CA 1
ATOM 2124 C C . ALA B 1 14 ? 7.734 -43.156 -50.938 1 14.8 14 ALA B C 1
ATOM 2126 O O . ALA B 1 14 ? 7.496 -44.281 -50.562 1 14.8 14 ALA B O 1
ATOM 2127 N N . GLN B 1 15 ? 9.07 -42.938 -51.219 1 14.82 15 GLN B N 1
ATOM 2128 C CA . GLN B 1 15 ? 9.633 -43.875 -52.188 1 14.82 15 GLN B CA 1
ATOM 2129 C C . GLN B 1 15 ? 10.32 -45.031 -51.469 1 14.82 15 GLN B C 1
ATOM 2131 O O . GLN B 1 15 ? 9.883 -46.188 -51.594 1 14.82 15 GLN B O 1
ATOM 2136 N N . ARG B 1 16 ? 11.805 -45.156 -51.625 1 15.21 16 ARG B N 1
ATOM 2137 C CA . ARG B 1 16 ? 12.539 -46.156 -52.406 1 15.21 16 ARG B CA 1
ATOM 2138 C C . ARG B 1 16 ? 13.039 -47.281 -51.531 1 15.21 16 ARG B C 1
ATOM 2140 O O . ARG B 1 16 ? 13.188 -47.125 -50.344 1 15.21 16 ARG B O 1
ATOM 2147 N N . ALA B 1 17 ? 13.562 -48.312 -52.25 1 15.3 17 ALA B N 1
ATOM 2148 C CA . ALA B 1 17 ? 13.508 -49.781 -52.281 1 15.3 17 ALA B CA 1
ATOM 2149 C C . ALA B 1 17 ? 14.625 -50.406 -51.469 1 15.3 17 ALA B C 1
ATOM 2151 O O . ALA B 1 17 ? 14.375 -51.312 -50.688 1 15.3 17 ALA B O 1
ATOM 2152 N N . PRO B 1 18 ? 15.984 -50.062 -51.719 1 14.84 18 PRO B N 1
ATOM 2153 C CA . PRO B 1 18 ? 16.578 -51.219 -52.406 1 14.84 18 PRO B CA 1
ATOM 2154 C C . PRO B 1 18 ? 17.172 -52.219 -51.406 1 14.84 18 PRO B C 1
ATOM 2156 O O . PRO B 1 18 ? 17.234 -51.969 -50.219 1 14.84 18 PRO B O 1
ATOM 2159 N N . GLN B 1 19 ? 18.594 -52.438 -51.562 1 15.3 19 GLN B N 1
ATOM 2160 C CA . GLN B 1 19 ? 19.312 -53.594 -52.094 1 15.3 19 GLN B CA 1
ATOM 2161 C C . GLN B 1 19 ? 19.891 -54.438 -50.969 1 15.3 19 GLN B C 1
ATOM 2163 O O . GLN B 1 19 ? 20.109 -53.938 -49.844 1 15.3 19 GLN B O 1
ATOM 2168 N N . GLN B 1 20 ? 20.359 -55.688 -51.312 1 15.37 20 GLN B N 1
ATOM 2169 C CA . GLN B 1 20 ? 20.422 -57.094 -50.906 1 15.37 20 GLN B CA 1
ATOM 2170 C C . GLN B 1 20 ? 21.703 -57.375 -50.125 1 15.37 20 GLN B C 1
ATOM 2172 O O . GLN B 1 20 ? 21.75 -58.312 -49.344 1 15.37 20 GLN B O 1
ATOM 2177 N N . LEU B 1 21 ? 22.828 -56.562 -50.188 1 15.55 21 LEU B N 1
ATOM 2178 C CA . LEU B 1 21 ? 23.938 -57.406 -50.625 1 15.55 21 LEU B CA 1
ATOM 2179 C C . LEU B 1 21 ? 24.391 -58.312 -49.469 1 15.55 21 LEU B C 1
ATOM 2181 O O . LEU B 1 21 ? 24.188 -58 -48.312 1 15.55 21 LEU B O 1
ATOM 2185 N N . ARG B 1 22 ? 25.75 -58.812 -49.656 1 15.6 22 ARG B N 1
ATOM 2186 C CA . ARG B 1 22 ? 26.391 -60.094 -49.844 1 15.6 22 ARG B CA 1
ATOM 2187 C C . ARG B 1 22 ? 26.938 -60.625 -48.531 1 15.6 22 ARG B C 1
ATOM 2189 O O . ARG B 1 22 ? 27.125 -59.875 -47.594 1 15.6 22 ARG B O 1
ATOM 2196 N N . LEU B 1 23 ? 28.062 -61.344 -48.719 1 15.85 23 LEU B N 1
ATOM 2197 C CA . LEU B 1 23 ? 28.375 -62.75 -48.562 1 15.85 23 LEU B CA 1
ATOM 2198 C C . LEU B 1 23 ? 29.094 -63 -47.25 1 15.85 23 LEU B C 1
ATOM 2200 O O . LEU B 1 23 ? 28.672 -63.875 -46.469 1 15.85 23 LEU B O 1
ATOM 2204 N N . GLN B 1 24 ? 30.453 -62.906 -47.25 1 17.09 24 GLN B N 1
ATOM 2205 C CA . GLN B 1 24 ? 31.312 -64.062 -47.125 1 17.09 24 GLN B CA 1
ATOM 2206 C C . GLN B 1 24 ? 31.781 -64.25 -45.688 1 17.09 24 GLN B C 1
ATOM 2208 O O . GLN B 1 24 ? 32.062 -63.281 -45 1 17.09 24 GLN B O 1
ATOM 2213 N N . ARG B 1 25 ? 31.797 -65.562 -45.188 1 17.64 25 ARG B N 1
ATOM 2214 C CA . ARG B 1 25 ? 31.734 -66.125 -43.844 1 17.64 25 ARG B CA 1
ATOM 2215 C C . ARG B 1 25 ? 33.094 -66.125 -43.188 1 17.64 25 ARG B C 1
ATOM 2217 O O . ARG B 1 25 ? 33.219 -66.375 -42 1 17.64 25 ARG B O 1
ATOM 2224 N N . PRO B 1 26 ? 34.25 -65.75 -43.938 1 16.83 26 PRO B N 1
ATOM 2225 C CA . PRO B 1 26 ? 35.062 -66.938 -43.781 1 16.83 26 PRO B CA 1
ATOM 2226 C C . PRO B 1 26 ? 35.5 -67.188 -42.344 1 16.83 26 PRO B C 1
ATOM 2228 O O . PRO B 1 26 ? 35.281 -66.312 -41.469 1 16.83 26 PRO B O 1
ATOM 2231 N N . ALA B 1 27 ? 36.906 -67.5 -42.281 1 18.33 27 ALA B N 1
ATOM 2232 C CA . ALA B 1 27 ? 37.75 -68.625 -41.812 1 18.33 27 ALA B CA 1
ATOM 2233 C C . ALA B 1 27 ? 38.219 -68.375 -40.406 1 18.33 27 ALA B C 1
ATOM 2235 O O . ALA B 1 27 ? 38.406 -67.25 -39.969 1 18.33 27 ALA B O 1
ATOM 2236 N N . GLY B 1 28 ? 38.125 -69.375 -39.5 1 18.09 28 GLY B N 1
ATOM 2237 C CA . GLY B 1 28 ? 38.125 -69.625 -38.062 1 18.09 28 GLY B CA 1
ATOM 2238 C C . GLY B 1 28 ? 39.469 -69.438 -37.406 1 18.09 28 GLY B C 1
ATOM 2239 O O . GLY B 1 28 ? 39.656 -69.75 -36.25 1 18.09 28 GLY B O 1
ATOM 2240 N N . VAL B 1 29 ? 40.438 -68.75 -38.094 1 18.33 29 VAL B N 1
ATOM 2241 C CA . VAL B 1 29 ? 41.781 -69.188 -37.75 1 18.33 29 VAL B CA 1
ATOM 2242 C C . VAL B 1 29 ? 42 -69.125 -36.25 1 18.33 29 VAL B C 1
ATOM 2244 O O . VAL B 1 29 ? 41.469 -68.188 -35.594 1 18.33 29 VAL B O 1
ATOM 2247 N N . ALA B 1 30 ? 42.875 -70.125 -35.875 1 19.91 30 ALA B N 1
ATOM 2248 C CA . ALA B 1 30 ? 43.25 -70.875 -34.656 1 19.91 30 ALA B CA 1
ATOM 2249 C C . ALA B 1 30 ? 44.031 -70 -33.688 1 19.91 30 ALA B C 1
ATOM 2251 O O . ALA B 1 30 ? 44.75 -69.062 -34.125 1 19.91 30 ALA B O 1
ATOM 2252 N N . ALA B 1 31 ? 43.719 -70.062 -32.406 1 18.83 31 ALA B N 1
ATOM 2253 C CA . ALA B 1 31 ? 43.75 -69.312 -31.141 1 18.83 31 ALA B CA 1
ATOM 2254 C C . ALA B 1 31 ? 45.156 -69.312 -30.531 1 18.83 31 ALA B C 1
ATOM 2256 O O . ALA B 1 31 ? 45.344 -68.75 -29.438 1 18.83 31 ALA B O 1
ATOM 2257 N N . ARG B 1 32 ? 46.188 -69.812 -31.391 1 21.34 32 ARG B N 1
ATOM 2258 C CA . ARG B 1 32 ? 47.125 -70.375 -30.469 1 21.34 32 ARG B CA 1
ATOM 2259 C C . ARG B 1 32 ? 47.781 -69.312 -29.609 1 21.34 32 ARG B C 1
ATOM 2261 O O . ARG B 1 32 ? 48.25 -68.312 -30.125 1 21.34 32 ARG B O 1
ATOM 2268 N N . GLY B 1 33 ? 47.406 -69.188 -28.359 1 19.25 33 GLY B N 1
ATOM 2269 C CA . GLY B 1 33 ? 47.562 -68.312 -27.266 1 19.25 33 GLY B CA 1
ATOM 2270 C C . GLY B 1 33 ? 49 -68.188 -26.781 1 19.25 33 GLY B C 1
ATOM 2271 O O . GLY B 1 33 ? 49.375 -68.75 -25.75 1 19.25 33 GLY B O 1
ATOM 2272 N N . ARG B 1 34 ? 50 -68.375 -27.797 1 21.23 34 ARG B N 1
ATOM 2273 C CA . ARG B 1 34 ? 51.25 -68.562 -27.062 1 21.23 34 ARG B CA 1
ATOM 2274 C C . ARG B 1 34 ? 51.531 -67.375 -26.125 1 21.23 34 ARG B C 1
ATOM 2276 O O . ARG B 1 34 ? 51.312 -66.25 -26.484 1 21.23 34 ARG B O 1
ATOM 2283 N N . ALA B 1 35 ? 51.656 -67.688 -24.859 1 21.84 35 ALA B N 1
ATOM 2284 C CA . ALA B 1 35 ? 51.719 -67 -23.578 1 21.84 35 ALA B CA 1
ATOM 2285 C C . ALA B 1 35 ? 53 -66.125 -23.469 1 21.84 35 ALA B C 1
ATOM 2287 O O . ALA B 1 35 ? 54.094 -66.688 -23.312 1 21.84 35 ALA B O 1
ATOM 2288 N N . SER B 1 36 ? 53.312 -65.375 -24.609 1 20.16 36 SER B N 1
ATOM 2289 C CA . SER B 1 36 ? 54.688 -64.875 -24.453 1 20.16 36 SER B CA 1
ATOM 2290 C C . SER B 1 36 ? 54.812 -64.062 -23.156 1 20.16 36 SER B C 1
ATOM 2292 O O . SER B 1 36 ? 53.844 -63.5 -22.672 1 20.16 36 SER B O 1
ATOM 2294 N N . ALA B 1 37 ? 56.031 -64.25 -22.594 1 26.86 37 ALA B N 1
ATOM 2295 C CA . ALA B 1 37 ? 56.594 -63.844 -21.312 1 26.86 37 ALA B CA 1
ATOM 2296 C C . ALA B 1 37 ? 56.625 -62.312 -21.172 1 26.86 37 ALA B C 1
ATOM 2298 O O . ALA B 1 37 ? 56.844 -61.594 -22.141 1 26.86 37 ALA B O 1
ATOM 2299 N N . PRO B 1 38 ? 55.906 -61.75 -20.125 1 21.5 38 PRO B N 1
ATOM 2300 C CA . PRO B 1 38 ? 55.5 -60.406 -19.797 1 21.5 38 PRO B CA 1
ATOM 2301 C C . PRO B 1 38 ? 56.719 -59.438 -19.703 1 21.5 38 PRO B C 1
ATOM 2303 O O . PRO B 1 38 ? 57.656 -59.719 -18.984 1 21.5 38 PRO B O 1
ATOM 2306 N N . VAL B 1 39 ? 57.281 -59.062 -20.891 1 23.48 39 VAL B N 1
ATOM 2307 C CA . VAL B 1 39 ? 58.406 -58.156 -20.734 1 23.48 39 VAL B CA 1
ATOM 2308 C C . VAL B 1 39 ? 58.031 -57 -19.812 1 23.48 39 VAL B C 1
ATOM 2310 O O . VAL B 1 39 ? 56.938 -56.438 -19.953 1 23.48 39 VAL B O 1
ATOM 2313 N N . GLN B 1 40 ? 58.656 -56.781 -18.656 1 23.98 40 GLN B N 1
ATOM 2314 C CA . GLN B 1 40 ? 58.469 -55.844 -17.562 1 23.98 40 GLN B CA 1
ATOM 2315 C C . GLN B 1 40 ? 58.656 -54.406 -18.062 1 23.98 40 GLN B C 1
ATOM 2317 O O . GLN B 1 40 ? 59.719 -54.031 -18.562 1 23.98 40 GLN B O 1
ATOM 2322 N N . PRO B 1 41 ? 57.719 -53.812 -18.812 1 22.59 41 PRO B N 1
ATOM 2323 C CA . PRO B 1 41 ? 58.031 -52.5 -19.344 1 22.59 41 PRO B CA 1
ATOM 2324 C C . PRO B 1 41 ? 58.5 -51.531 -18.266 1 22.59 41 PRO B C 1
ATOM 2326 O O . PRO B 1 41 ? 58.188 -51.719 -17.078 1 22.59 41 PRO B O 1
ATOM 2329 N N . ALA B 1 42 ? 59.469 -50.75 -18.641 1 26.88 42 ALA B N 1
ATOM 2330 C CA . ALA B 1 42 ? 60.156 -49.656 -17.953 1 26.88 42 ALA B CA 1
ATOM 2331 C C . ALA B 1 42 ? 59.156 -48.594 -17.484 1 26.88 42 ALA B C 1
ATOM 2333 O O . ALA B 1 42 ? 58.219 -48.25 -18.203 1 26.88 42 ALA B O 1
ATOM 2334 N N . ALA B 1 43 ? 58.938 -48.344 -16.156 1 23.36 43 ALA B N 1
ATOM 2335 C CA . ALA B 1 43 ? 58.062 -47.438 -15.422 1 23.36 43 ALA B CA 1
ATOM 2336 C C . ALA B 1 43 ? 58.25 -46 -15.883 1 23.36 43 ALA B C 1
ATOM 2338 O O . ALA B 1 43 ? 59.344 -45.469 -15.781 1 23.36 43 ALA B O 1
ATOM 2339 N N . SER B 1 44 ? 57.656 -45.531 -17 1 23.59 44 SER B N 1
ATOM 2340 C CA . SER B 1 44 ? 57.719 -44.094 -17.359 1 23.59 44 SER B CA 1
ATOM 2341 C C . SER B 1 44 ? 57.312 -43.219 -16.172 1 23.59 44 SER B C 1
ATOM 2343 O O . SER B 1 44 ? 56.406 -43.562 -15.398 1 23.59 44 SER B O 1
ATOM 2345 N N . ALA B 1 45 ? 58.25 -42.344 -15.656 1 28.09 45 ALA B N 1
ATOM 2346 C CA . ALA B 1 45 ? 58.094 -41.344 -14.609 1 28.09 45 ALA B CA 1
ATOM 2347 C C . ALA B 1 45 ? 56.906 -40.438 -14.891 1 28.09 45 ALA B C 1
ATOM 2349 O O . ALA B 1 45 ? 56.906 -39.688 -15.875 1 28.09 45 ALA B O 1
ATOM 2350 N N . VAL B 1 46 ? 55.719 -40.812 -14.617 1 26.67 46 VAL B N 1
ATOM 2351 C CA . VAL B 1 46 ? 54.531 -39.969 -14.695 1 26.67 46 VAL B CA 1
ATOM 2352 C C . VAL B 1 46 ? 54.812 -38.656 -13.977 1 26.67 46 VAL B C 1
ATOM 2354 O O . VAL B 1 46 ? 55.188 -38.625 -12.805 1 26.67 46 VAL B O 1
ATOM 2357 N N . ALA B 1 47 ? 55.25 -37.594 -14.695 1 27.8 47 ALA B N 1
ATOM 2358 C CA . ALA B 1 47 ? 55.312 -36.219 -14.203 1 27.8 47 ALA B CA 1
ATOM 2359 C C . ALA B 1 47 ? 54.125 -35.875 -13.312 1 27.8 47 ALA B C 1
ATOM 2361 O O . ALA B 1 47 ? 52.969 -36.219 -13.656 1 27.8 47 ALA B O 1
ATOM 2362 N N . ALA B 1 48 ? 54.344 -35.781 -12 1 28.73 48 ALA B N 1
ATOM 2363 C CA . ALA B 1 48 ? 53.375 -35.312 -11 1 28.73 48 ALA B CA 1
ATOM 2364 C C . ALA B 1 48 ? 52.594 -34.094 -11.5 1 28.73 48 ALA B C 1
ATOM 2366 O O . ALA B 1 48 ? 53.188 -33.062 -11.82 1 28.73 48 ALA B O 1
ATOM 2367 N N . ARG B 1 49 ? 51.562 -34.312 -12.273 1 35.5 49 ARG B N 1
ATOM 2368 C CA . ARG B 1 49 ? 50.688 -33.156 -12.516 1 35.5 49 ARG B CA 1
ATOM 2369 C C . ARG B 1 49 ? 50.562 -32.281 -11.266 1 35.5 49 ARG B C 1
ATOM 2371 O O . ARG B 1 49 ? 50.25 -32.781 -10.188 1 35.5 49 ARG B O 1
ATOM 2378 N N . ALA B 1 50 ? 51.281 -31.219 -11.227 1 36.38 50 ALA B N 1
ATOM 2379 C CA . ALA B 1 50 ? 51.25 -30.219 -10.156 1 36.38 50 ALA B CA 1
ATOM 2380 C C . ALA B 1 50 ? 49.812 -29.969 -9.711 1 36.38 50 ALA B C 1
ATOM 2382 O O . ALA B 1 50 ? 48.875 -29.953 -10.531 1 36.38 50 ALA B O 1
ATOM 2383 N N . ALA B 1 51 ? 49.531 -30.391 -8.438 1 43.03 51 ALA B N 1
ATOM 2384 C CA . ALA B 1 51 ? 48.281 -30.062 -7.797 1 43.03 51 ALA B CA 1
ATOM 2385 C C . ALA B 1 51 ? 47.812 -28.656 -8.148 1 43.03 51 ALA B C 1
ATOM 2387 O O . ALA B 1 51 ? 48.625 -27.719 -8.18 1 43.03 51 ALA B O 1
ATOM 2388 N N . PRO B 1 52 ? 46.75 -28.641 -8.953 1 48.28 52 PRO B N 1
ATOM 2389 C CA . PRO B 1 52 ? 46.375 -27.25 -9.234 1 48.28 52 PRO B CA 1
ATOM 2390 C C . PRO B 1 52 ? 46.531 -26.344 -8.016 1 48.28 52 PRO B C 1
ATOM 2392 O O . PRO B 1 52 ? 46.375 -26.797 -6.879 1 48.28 52 PRO B O 1
ATOM 2395 N N . THR B 1 53 ? 47.156 -25.266 -8.156 1 51.41 53 THR B N 1
ATOM 2396 C CA . THR B 1 53 ? 47.375 -24.266 -7.105 1 51.41 53 THR B CA 1
ATOM 2397 C C . THR B 1 53 ? 46.062 -23.828 -6.508 1 51.41 53 THR B C 1
ATOM 2399 O O . THR B 1 53 ? 45 -23.984 -7.125 1 51.41 53 THR B O 1
ATOM 2402 N N . ALA B 1 54 ? 46.094 -23.375 -5.262 1 60.16 54 ALA B N 1
ATOM 2403 C CA . ALA B 1 54 ? 44.938 -22.891 -4.531 1 60.16 54 ALA B CA 1
ATOM 2404 C C . ALA B 1 54 ? 44.094 -21.922 -5.383 1 60.16 54 ALA B C 1
ATOM 2406 O O . ALA B 1 54 ? 42.875 -21.906 -5.301 1 60.16 54 ALA B O 1
ATOM 2407 N N . LEU B 1 55 ? 44.75 -21.219 -6.168 1 59.44 55 LEU B N 1
ATOM 2408 C CA . LEU B 1 55 ? 44.094 -20.266 -7.043 1 59.44 55 LEU B CA 1
ATOM 2409 C C . LEU B 1 55 ? 43.312 -20.984 -8.141 1 59.44 55 LEU B C 1
ATOM 2411 O O . LEU B 1 55 ? 42.188 -20.594 -8.484 1 59.44 55 LEU B O 1
ATOM 2415 N N . GLU B 1 56 ? 43.938 -22.047 -8.625 1 55.69 56 GLU B N 1
ATOM 2416 C CA . GLU B 1 56 ? 43.281 -22.781 -9.695 1 55.69 56 GLU B CA 1
ATOM 2417 C C . GLU B 1 56 ? 42.062 -23.531 -9.18 1 55.69 56 GLU B C 1
ATOM 2419 O O . GLU B 1 56 ? 41.031 -23.578 -9.852 1 55.69 56 GLU B O 1
ATOM 2424 N N . VAL B 1 57 ? 42.156 -23.984 -8.008 1 57.22 57 VAL B N 1
ATOM 2425 C CA . VAL B 1 57 ? 41 -24.656 -7.383 1 57.22 57 VAL B CA 1
ATOM 2426 C C . VAL B 1 57 ? 39.938 -23.641 -7.066 1 57.22 57 VAL B C 1
ATOM 2428 O O . VAL B 1 57 ? 38.75 -23.906 -7.242 1 57.22 57 VAL B O 1
ATOM 2431 N N . SER B 1 58 ? 40.375 -22.422 -6.605 1 59.34 58 SER B N 1
ATOM 2432 C CA . SER B 1 58 ? 39.406 -21.375 -6.32 1 59.34 58 SER B CA 1
ATOM 2433 C C . SER B 1 58 ? 38.719 -20.906 -7.598 1 59.34 58 SER B C 1
ATOM 2435 O O . SER B 1 58 ? 37.5 -20.672 -7.609 1 59.34 58 SER B O 1
ATOM 2437 N N . LEU B 1 59 ? 39.469 -20.781 -8.594 1 55.5 59 LEU B N 1
ATOM 2438 C CA . LEU B 1 59 ? 38.906 -20.391 -9.883 1 55.5 59 LEU B CA 1
ATOM 2439 C C . LEU B 1 59 ? 38.031 -21.484 -10.445 1 55.5 59 LEU B C 1
ATOM 2441 O O . LEU B 1 59 ? 36.969 -21.203 -11.031 1 55.5 59 LEU B O 1
ATOM 2445 N N . GLU B 1 60 ? 38.469 -22.672 -10.297 1 49.09 60 GLU B N 1
ATOM 2446 C CA . GLU B 1 60 ? 37.625 -23.797 -10.734 1 49.09 60 GLU B CA 1
ATOM 2447 C C . GLU B 1 60 ? 36.344 -23.891 -9.93 1 49.09 60 GLU B C 1
ATOM 2449 O O . GLU B 1 60 ? 35.281 -24.188 -10.484 1 49.09 60 GLU B O 1
ATOM 2454 N N . LYS B 1 61 ? 36.375 -23.719 -8.625 1 58.12 61 LYS B N 1
ATOM 2455 C CA . LYS B 1 61 ? 35.219 -23.719 -7.766 1 58.12 61 LYS B CA 1
ATOM 2456 C C . LYS B 1 61 ? 34.25 -22.578 -8.117 1 58.12 61 LYS B C 1
ATOM 2458 O O . LYS B 1 61 ? 33.031 -22.75 -8.141 1 58.12 61 LYS B O 1
ATOM 2463 N N . GLU B 1 62 ? 34.938 -21.469 -8.344 1 56.97 62 GLU B N 1
ATOM 2464 C CA . GLU B 1 62 ? 34.125 -20.312 -8.766 1 56.97 62 GLU B CA 1
ATOM 2465 C C . GLU B 1 62 ? 33.5 -20.562 -10.125 1 56.97 62 GLU B C 1
ATOM 2467 O O . GLU B 1 62 ? 32.312 -20.219 -10.344 1 56.97 62 GLU B O 1
ATOM 2472 N N . THR B 1 63 ? 34.281 -21.109 -11.016 1 54.16 63 THR B N 1
ATOM 2473 C CA . THR B 1 63 ? 33.75 -21.438 -12.336 1 54.16 63 THR B CA 1
ATOM 2474 C C . THR B 1 63 ? 32.688 -22.516 -12.25 1 54.16 63 THR B C 1
ATOM 2476 O O . THR B 1 63 ? 31.672 -22.453 -12.953 1 54.16 63 THR B O 1
ATOM 2479 N N . PHE B 1 64 ? 32.906 -23.469 -11.438 1 55.22 64 PHE B N 1
ATOM 2480 C CA . PHE B 1 64 ? 31.906 -24.5 -11.227 1 55.22 64 PHE B CA 1
ATOM 2481 C C . PHE B 1 64 ? 30.656 -23.938 -10.562 1 55.22 64 PHE B C 1
ATOM 2483 O O . PHE B 1 64 ? 29.531 -24.25 -10.961 1 55.22 64 PHE B O 1
ATOM 2490 N N . GLU B 1 65 ? 30.938 -23.141 -9.602 1 62.34 65 GLU B N 1
ATOM 2491 C CA . GLU B 1 65 ? 29.828 -22.5 -8.906 1 62.34 65 GLU B CA 1
ATOM 2492 C C . GLU B 1 65 ? 29.062 -21.547 -9.828 1 62.34 65 GLU B C 1
ATOM 2494 O O . GLU B 1 65 ? 27.844 -21.516 -9.805 1 62.34 65 GLU B O 1
ATOM 2499 N N . THR B 1 66 ? 29.859 -20.953 -10.656 1 64.5 66 THR B N 1
ATOM 2500 C CA . THR B 1 66 ? 29.219 -20.062 -11.625 1 64.5 66 THR B CA 1
ATOM 2501 C C . THR B 1 66 ? 28.484 -20.875 -12.688 1 64.5 66 THR B C 1
ATOM 2503 O O . THR B 1 66 ? 27.375 -20.5 -13.109 1 64.5 66 THR B O 1
ATOM 2506 N N . SER B 1 67 ? 29.141 -21.938 -13.203 1 64.94 67 SER B N 1
ATOM 2507 C CA . SER B 1 67 ? 28.516 -22.797 -14.203 1 64.94 67 SER B CA 1
ATOM 2508 C C . SER B 1 67 ? 27.25 -23.438 -13.648 1 64.94 67 SER B C 1
ATOM 2510 O O . SER B 1 67 ? 26.234 -23.516 -14.344 1 64.94 67 SER B O 1
ATOM 2512 N N . SER B 1 68 ? 27.5 -23.875 -12.43 1 77.25 68 SER B N 1
ATOM 2513 C CA . SER B 1 68 ? 26.328 -24.484 -11.781 1 77.25 68 SER B CA 1
ATOM 2514 C C . SER B 1 68 ? 25.234 -23.453 -11.555 1 77.25 68 SER B C 1
ATOM 2516 O O . SER B 1 68 ? 24.047 -23.734 -11.758 1 77.25 68 SER B O 1
ATOM 2518 N N . ARG B 1 69 ? 25.719 -22.297 -11.445 1 82.31 69 ARG B N 1
ATOM 2519 C CA . ARG B 1 69 ? 24.75 -21.219 -11.258 1 82.31 69 ARG B CA 1
ATOM 2520 C C . ARG B 1 69 ? 24.078 -20.859 -12.578 1 82.31 69 ARG B C 1
ATOM 2522 O O . ARG B 1 69 ? 22.859 -20.641 -12.625 1 82.31 69 ARG B O 1
ATOM 2529 N N . ASP B 1 70 ? 24.844 -20.781 -13.578 1 82.56 70 ASP B N 1
ATOM 2530 C CA . ASP B 1 70 ? 24.281 -20.438 -14.883 1 82.56 70 ASP B CA 1
ATOM 2531 C C . ASP B 1 70 ? 23.281 -21.5 -15.344 1 82.56 70 ASP B C 1
ATOM 2533 O O . ASP B 1 70 ? 22.234 -21.172 -15.906 1 82.56 70 ASP B O 1
ATOM 2537 N N . ALA B 1 71 ? 23.688 -22.734 -15.156 1 84.62 71 ALA B N 1
ATOM 2538 C CA . ALA B 1 71 ? 22.781 -23.828 -15.508 1 84.62 71 ALA B CA 1
ATOM 2539 C C . ALA B 1 71 ? 21.484 -23.734 -14.719 1 84.62 71 ALA B C 1
ATOM 2541 O O . ALA B 1 71 ? 20.406 -23.984 -15.258 1 84.62 71 ALA B O 1
ATOM 2542 N N . TYR B 1 72 ? 21.625 -23.406 -13.5 1 85.31 72 TYR B N 1
ATOM 2543 C CA . TYR B 1 72 ? 20.453 -23.25 -12.648 1 85.31 72 TYR B CA 1
ATOM 2544 C C . TYR B 1 72 ? 19.531 -22.141 -13.172 1 85.31 72 TYR B C 1
ATOM 2546 O O . TYR B 1 72 ? 18.328 -22.344 -13.328 1 85.31 72 TYR B O 1
ATOM 2554 N N . TYR B 1 73 ? 20.078 -21.031 -13.484 1 86.94 73 TYR B N 1
ATOM 2555 C CA . TYR B 1 73 ? 19.281 -19.891 -13.93 1 86.94 73 TYR B CA 1
ATOM 2556 C C . TYR B 1 73 ? 18.656 -20.156 -15.289 1 86.94 73 TYR B C 1
ATOM 2558 O O . TYR B 1 73 ? 17.531 -19.719 -15.562 1 86.94 73 TYR B O 1
ATOM 2566 N N . THR B 1 74 ? 19.359 -20.828 -16.109 1 88.19 74 THR B N 1
ATOM 2567 C CA . THR B 1 74 ? 18.812 -21.188 -17.422 1 88.19 74 THR B CA 1
ATOM 2568 C C . THR B 1 74 ? 17.609 -22.125 -17.25 1 88.19 74 THR B C 1
ATOM 2570 O O . THR B 1 74 ? 16.578 -21.938 -17.891 1 88.19 74 THR B O 1
ATOM 2573 N N . ARG B 1 75 ? 17.828 -23.109 -16.438 1 89.19 75 ARG B N 1
ATOM 2574 C CA . ARG B 1 75 ? 16.734 -24.031 -16.156 1 89.19 75 ARG B CA 1
ATOM 2575 C C . ARG B 1 75 ? 15.523 -23.297 -15.57 1 89.19 75 ARG B C 1
ATOM 2577 O O . ARG B 1 75 ? 14.391 -23.547 -15.961 1 89.19 75 ARG B O 1
ATOM 2584 N N . ARG B 1 76 ? 15.781 -22.406 -14.617 1 90.44 76 ARG B N 1
ATOM 2585 C CA . ARG B 1 76 ? 14.711 -21.609 -14.008 1 90.44 76 ARG B CA 1
ATOM 2586 C C . ARG B 1 76 ? 13.969 -20.797 -15.062 1 90.44 76 ARG B C 1
ATOM 2588 O O . ARG B 1 76 ? 12.742 -20.719 -15.039 1 90.44 76 ARG B O 1
ATOM 2595 N N . HIS B 1 77 ? 14.68 -20.266 -15.883 1 90.31 77 HIS B N 1
ATOM 2596 C CA . HIS B 1 77 ? 14.102 -19.453 -16.938 1 90.31 77 HIS B CA 1
ATOM 2597 C C . HIS B 1 77 ? 13.195 -20.281 -17.844 1 90.31 77 HIS B C 1
ATOM 2599 O O . HIS B 1 77 ? 12.102 -19.859 -18.203 1 90.31 77 HIS B O 1
ATOM 2605 N N . GLU B 1 78 ? 13.648 -21.438 -18.172 1 90.69 78 GLU B N 1
ATOM 2606 C CA . GLU B 1 78 ? 12.852 -22.344 -19.016 1 90.69 78 GLU B CA 1
ATOM 2607 C C . GLU B 1 78 ? 11.531 -22.703 -18.344 1 90.69 78 GLU B C 1
ATOM 2609 O O . GLU B 1 78 ? 10.484 -22.734 -19 1 90.69 78 GLU B O 1
ATOM 2614 N N . ILE B 1 79 ? 11.625 -22.922 -17.109 1 90.5 79 ILE B N 1
ATOM 2615 C CA . ILE B 1 79 ? 10.438 -23.281 -16.359 1 90.5 79 ILE B CA 1
ATOM 2616 C C . ILE B 1 79 ? 9.445 -22.109 -16.375 1 90.5 79 ILE B C 1
ATOM 2618 O O . ILE B 1 79 ? 8.25 -22.312 -16.594 1 90.5 79 ILE B O 1
ATOM 2622 N N . ILE B 1 80 ? 9.93 -20.906 -16.141 1 90.56 80 ILE B N 1
ATOM 2623 C CA . ILE B 1 80 ? 9.086 -19.719 -16.109 1 90.56 80 ILE B CA 1
ATOM 2624 C C . ILE B 1 80 ? 8.438 -19.5 -17.469 1 90.56 80 ILE B C 1
ATOM 2626 O O . ILE B 1 80 ? 7.246 -19.203 -17.562 1 90.56 80 ILE B O 1
ATOM 2630 N N . LEU B 1 81 ? 9.109 -19.75 -18.609 1 91.25 81 LEU B N 1
ATOM 2631 C CA . LEU B 1 81 ? 8.625 -19.5 -19.953 1 91.25 81 LEU B CA 1
ATOM 2632 C C . LEU B 1 81 ? 7.531 -20.484 -20.328 1 91.25 81 LEU B C 1
ATOM 2634 O O . LEU B 1 81 ? 6.715 -20.219 -21.219 1 91.25 81 LEU B O 1
ATOM 2638 N N . ARG B 1 82 ? 7.516 -21.625 -19.641 1 88.88 82 ARG B N 1
ATOM 2639 C CA . ARG B 1 82 ? 6.441 -22.578 -19.891 1 88.88 82 ARG B CA 1
ATOM 2640 C C . ARG B 1 82 ? 5.098 -22.016 -19.438 1 88.88 82 ARG B C 1
ATOM 2642 O O . ARG B 1 82 ? 4.074 -22.25 -20.094 1 88.88 82 ARG B O 1
ATOM 2649 N N . HIS B 1 83 ? 5.145 -21.266 -18.359 1 85.75 83 HIS B N 1
ATOM 2650 C CA . HIS B 1 83 ? 3.916 -20.688 -17.812 1 85.75 83 HIS B CA 1
ATOM 2651 C C . HIS B 1 83 ? 3.645 -19.312 -18.422 1 85.75 83 HIS B C 1
ATOM 2653 O O . HIS B 1 83 ? 2.488 -18.938 -18.625 1 85.75 83 HIS B O 1
ATOM 2659 N N . PHE B 1 84 ? 4.77 -18.609 -18.625 1 89.5 84 PHE B N 1
ATOM 2660 C CA . PHE B 1 84 ? 4.684 -17.25 -19.141 1 89.5 84 PHE B CA 1
ATOM 2661 C C . PHE B 1 84 ? 5.664 -17.031 -20.297 1 89.5 84 PHE B C 1
ATOM 2663 O O . PHE B 1 84 ? 6.73 -16.453 -20.109 1 89.5 84 PHE B O 1
ATOM 2670 N N . PRO B 1 85 ? 5.324 -17.344 -21.5 1 90.19 85 PRO B N 1
ATOM 2671 C CA . PRO B 1 85 ? 6.23 -17.344 -22.656 1 90.19 85 PRO B CA 1
ATOM 2672 C C . PRO B 1 85 ? 6.781 -15.961 -22.984 1 90.19 85 PRO B C 1
ATOM 2674 O O . PRO B 1 85 ? 7.832 -15.844 -23.609 1 90.19 85 PRO B O 1
ATOM 2677 N N . SER B 1 86 ? 6.105 -14.93 -22.578 1 90.69 86 SER B N 1
ATOM 2678 C CA . SER B 1 86 ? 6.547 -13.578 -22.906 1 90.69 86 SER B CA 1
ATOM 2679 C C . SER B 1 86 ? 7.234 -12.922 -21.719 1 90.69 86 SER B C 1
ATOM 2681 O O . SER B 1 86 ? 7.414 -11.703 -21.688 1 90.69 86 SER B O 1
ATOM 2683 N N . ALA B 1 87 ? 7.559 -13.734 -20.75 1 91.31 87 ALA B N 1
ATOM 2684 C CA . ALA B 1 87 ? 8.156 -13.195 -19.531 1 91.31 87 ALA B CA 1
ATOM 2685 C C . ALA B 1 87 ? 9.484 -12.508 -19.828 1 91.31 87 ALA B C 1
ATOM 2687 O O . ALA B 1 87 ? 10.273 -12.992 -20.656 1 91.31 87 ALA B O 1
ATOM 2688 N N . LEU B 1 88 ? 9.797 -11.383 -19.266 1 93.19 88 LEU B N 1
ATOM 2689 C CA . LEU B 1 88 ? 11.039 -10.617 -19.328 1 93.19 88 LEU B CA 1
ATOM 2690 C C . LEU B 1 88 ? 11.648 -10.461 -17.938 1 93.19 88 LEU B C 1
ATOM 2692 O O . LEU B 1 88 ? 10.93 -10.398 -16.953 1 93.19 88 LEU B O 1
ATOM 2696 N N . GLY B 1 89 ? 12.969 -10.438 -17.891 1 93.31 89 GLY B N 1
ATOM 2697 C CA . GLY B 1 89 ? 13.594 -10 -16.656 1 93.31 89 GLY B CA 1
ATOM 2698 C C . GLY B 1 89 ? 13.219 -8.578 -16.266 1 93.31 89 GLY B C 1
ATOM 2699 O O . GLY B 1 89 ? 12.922 -7.754 -17.141 1 93.31 89 GLY B O 1
ATOM 2700 N N . VAL B 1 90 ? 13.273 -8.328 -14.984 1 94.94 90 VAL B N 1
ATOM 2701 C CA . VAL B 1 90 ? 12.828 -7.039 -14.461 1 94.94 90 VAL B CA 1
ATOM 2702 C C . VAL B 1 90 ? 13.625 -5.91 -15.102 1 94.94 90 VAL B C 1
ATOM 2704 O O . VAL B 1 90 ? 13.062 -4.891 -15.508 1 94.94 90 VAL B O 1
ATOM 2707 N N . ASP B 1 91 ? 14.953 -6.059 -15.273 1 95.38 91 ASP B N 1
ATOM 2708 C CA . ASP B 1 91 ? 15.797 -5.02 -15.852 1 95.38 91 ASP B CA 1
ATOM 2709 C C . ASP B 1 91 ? 15.477 -4.801 -17.328 1 95.38 91 ASP B C 1
ATOM 2711 O O . ASP B 1 91 ? 15.398 -3.66 -17.797 1 95.38 91 ASP B O 1
ATOM 2715 N N . ASP B 1 92 ? 15.305 -5.914 -18.062 1 95.5 92 ASP B N 1
ATOM 2716 C CA . ASP B 1 92 ? 14.945 -5.816 -19.469 1 95.5 92 ASP B CA 1
ATOM 2717 C C . ASP B 1 92 ? 13.578 -5.148 -19.641 1 95.5 92 ASP B C 1
ATOM 2719 O O . ASP B 1 92 ? 13.406 -4.293 -20.516 1 95.5 92 ASP B O 1
ATOM 2723 N N . PHE B 1 93 ? 12.68 -5.562 -18.906 1 96.69 93 PHE B N 1
ATOM 2724 C CA . PHE B 1 93 ? 11.336 -4.988 -18.953 1 96.69 93 PHE B CA 1
ATOM 2725 C C . PHE B 1 93 ? 11.383 -3.482 -18.734 1 96.69 93 PHE B C 1
ATOM 2727 O O . PHE B 1 93 ? 10.852 -2.713 -19.531 1 96.69 93 PHE B O 1
ATOM 2734 N N . MET B 1 94 ? 12.062 -3.002 -17.609 1 96.81 94 MET B N 1
ATOM 2735 C CA . MET B 1 94 ? 12.109 -1.585 -17.266 1 96.81 94 MET B CA 1
ATOM 2736 C C . MET B 1 94 ? 12.852 -0.787 -18.328 1 96.81 94 MET B C 1
ATOM 2738 O O . MET B 1 94 ? 12.484 0.348 -18.625 1 96.81 94 MET B O 1
ATOM 2742 N N . SER B 1 95 ? 13.906 -1.361 -18.938 1 96.12 95 SER B N 1
ATOM 2743 C CA . SER B 1 95 ? 14.617 -0.697 -20.016 1 96.12 95 SER B CA 1
ATOM 2744 C C . SER B 1 95 ? 13.695 -0.465 -21.219 1 96.12 95 SER B C 1
ATOM 2746 O O . SER B 1 95 ? 13.688 0.623 -21.797 1 96.12 95 SER B O 1
ATOM 2748 N N . ARG B 1 96 ? 12.961 -1.47 -21.531 1 96.12 96 ARG B N 1
ATOM 2749 C CA . ARG B 1 96 ? 12.023 -1.361 -22.641 1 96.12 96 ARG B CA 1
ATOM 2750 C C . ARG B 1 96 ? 10.945 -0.322 -22.359 1 96.12 96 ARG B C 1
ATOM 2752 O O . ARG B 1 96 ? 10.578 0.454 -23.234 1 96.12 96 ARG B O 1
ATOM 2759 N N . VAL B 1 97 ? 10.383 -0.328 -21.125 1 96.38 97 VAL B N 1
ATOM 2760 C CA . VAL B 1 97 ? 9.375 0.645 -20.719 1 96.38 97 VAL B CA 1
ATOM 2761 C C . VAL B 1 97 ? 9.93 2.059 -20.875 1 96.38 97 VAL B C 1
ATOM 2763 O O . VAL B 1 97 ? 9.281 2.924 -21.469 1 96.38 97 VAL B O 1
ATOM 2766 N N . GLU B 1 98 ? 11.172 2.324 -20.375 1 95.44 98 GLU B N 1
ATOM 2767 C CA . GLU B 1 98 ? 11.781 3.652 -20.422 1 95.44 98 GLU B CA 1
ATOM 2768 C C . GLU B 1 98 ? 11.984 4.113 -21.859 1 95.44 98 GLU B C 1
ATOM 2770 O O . GLU B 1 98 ? 11.719 5.273 -22.188 1 95.44 98 GLU B O 1
ATOM 2775 N N . ILE B 1 99 ? 12.43 3.18 -22.75 1 95.25 99 ILE B N 1
ATOM 2776 C CA . ILE B 1 99 ? 12.648 3.51 -24.156 1 95.25 99 ILE B CA 1
ATOM 2777 C C . ILE B 1 99 ? 11.32 3.842 -24.828 1 95.25 99 ILE B C 1
ATOM 2779 O O . ILE B 1 99 ? 11.203 4.859 -25.516 1 95.25 99 ILE B O 1
ATOM 2783 N N . ALA B 1 100 ? 10.32 3.035 -24.578 1 96.5 100 ALA B N 1
ATOM 2784 C CA . ALA B 1 100 ? 9.008 3.242 -25.172 1 96.5 100 ALA B CA 1
ATOM 2785 C C . ALA B 1 100 ? 8.398 4.566 -24.719 1 96.5 100 ALA B C 1
ATOM 2787 O O . ALA B 1 100 ? 7.832 5.305 -25.531 1 96.5 100 ALA B O 1
ATOM 2788 N N . LEU B 1 101 ? 8.5 4.871 -23.453 1 96 101 LEU B N 1
ATOM 2789 C CA . LEU B 1 101 ? 7.906 6.082 -22.906 1 96 101 LEU B CA 1
ATOM 2790 C C . LEU B 1 101 ? 8.688 7.32 -23.344 1 96 101 LEU B C 1
ATOM 2792 O O . LEU B 1 101 ? 8.102 8.391 -23.516 1 96 101 LEU B O 1
ATOM 2796 N N . SER B 1 102 ? 10.008 7.16 -23.531 1 93.94 102 SER B N 1
ATOM 2797 C CA . SER B 1 102 ? 10.836 8.281 -23.969 1 93.94 102 SER B CA 1
ATOM 2798 C C . SER B 1 102 ? 10.391 8.797 -25.344 1 93.94 102 SER B C 1
ATOM 2800 O O . SER B 1 102 ? 10.461 10 -25.609 1 93.94 102 SER B O 1
ATOM 2802 N N . ALA B 1 103 ? 9.906 7.906 -26.125 1 94.56 103 ALA B N 1
ATOM 2803 C CA . ALA B 1 103 ? 9.406 8.289 -27.453 1 94.56 103 ALA B CA 1
ATOM 2804 C C . ALA B 1 103 ? 8.203 9.219 -27.328 1 94.56 103 ALA B C 1
ATOM 2806 O O . ALA B 1 103 ? 7.895 9.961 -28.266 1 94.56 103 ALA B O 1
ATOM 2807 N N . HIS B 1 104 ? 7.566 9.211 -26.188 1 93.62 104 HIS B N 1
ATOM 2808 C CA . HIS B 1 104 ? 6.383 10.039 -25.969 1 93.62 104 HIS B CA 1
ATOM 2809 C C . HIS B 1 104 ? 6.688 11.203 -25.031 1 93.62 104 HIS B C 1
ATOM 2811 O O . HIS B 1 104 ? 5.773 11.836 -24.5 1 93.62 104 HIS B O 1
ATOM 2817 N N . GLY B 1 105 ? 8.047 11.406 -24.734 1 91.69 105 GLY B N 1
ATOM 2818 C CA . GLY B 1 105 ? 8.477 12.57 -23.969 1 91.69 105 GLY B CA 1
ATOM 2819 C C . GLY B 1 105 ? 8.586 12.305 -22.484 1 91.69 105 GLY B C 1
ATOM 2820 O O . GLY B 1 105 ? 8.82 13.234 -21.703 1 91.69 105 GLY B O 1
ATOM 2821 N N . PHE B 1 106 ? 8.336 11.109 -22.047 1 93.31 106 PHE B N 1
ATOM 2822 C CA . PHE B 1 106 ? 8.469 10.773 -20.641 1 93.31 106 PHE B CA 1
ATOM 2823 C C . PHE B 1 106 ? 9.938 10.672 -20.25 1 93.31 106 PHE B C 1
ATOM 2825 O O . PHE B 1 106 ? 10.75 10.094 -20.969 1 93.31 106 PHE B O 1
ATOM 2832 N N . ARG B 1 107 ? 10.281 11.273 -19.172 1 88.38 107 ARG B N 1
ATOM 2833 C CA . ARG B 1 107 ? 11.586 11.188 -18.516 1 88.38 107 ARG B CA 1
ATOM 2834 C C . ARG B 1 107 ? 11.43 11.078 -17 1 88.38 107 ARG B C 1
ATOM 2836 O O . ARG B 1 107 ? 10.359 11.352 -16.469 1 88.38 107 ARG B O 1
ATOM 2843 N N . GLY B 1 108 ? 12.445 10.641 -16.375 1 85.56 108 GLY B N 1
ATOM 2844 C CA . GLY B 1 108 ? 12.414 10.492 -14.938 1 85.56 108 GLY B CA 1
ATOM 2845 C C . GLY B 1 108 ? 12.117 11.797 -14.211 1 85.56 108 GLY B C 1
ATOM 2846 O O . GLY B 1 108 ? 11.43 11.805 -13.188 1 85.56 108 GLY B O 1
ATOM 2847 N N . GLU B 1 109 ? 12.469 12.891 -14.789 1 86.12 109 GLU B N 1
ATOM 2848 C CA . GLU B 1 109 ? 12.391 14.172 -14.094 1 86.12 109 GLU B CA 1
ATOM 2849 C C . GLU B 1 109 ? 11.047 14.852 -14.344 1 86.12 109 GLU B C 1
ATOM 2851 O O . GLU B 1 109 ? 10.711 15.836 -13.68 1 86.12 109 GLU B O 1
ATOM 2856 N N . ASN B 1 110 ? 10.297 14.344 -15.312 1 90.19 110 ASN B N 1
ATOM 2857 C CA . ASN B 1 110 ? 9.047 15.031 -15.633 1 90.19 110 ASN B CA 1
ATOM 2858 C C . ASN B 1 110 ? 7.844 14.109 -15.492 1 90.19 110 ASN B C 1
ATOM 2860 O O . ASN B 1 110 ? 6.785 14.359 -16.078 1 90.19 110 ASN B O 1
ATOM 2864 N N . SER B 1 111 ? 8.047 12.977 -14.852 1 91.88 111 SER B N 1
ATOM 2865 C CA . SER B 1 111 ? 6.98 12 -14.688 1 91.88 111 SER B CA 1
ATOM 2866 C C . SER B 1 111 ? 6.984 11.414 -13.281 1 91.88 111 SER B C 1
ATOM 2868 O O . SER B 1 111 ? 7.949 11.578 -12.531 1 91.88 111 SER B O 1
ATOM 2870 N N . ILE B 1 112 ? 5.914 10.859 -12.898 1 91.75 112 ILE B N 1
ATOM 2871 C CA . ILE B 1 112 ? 5.816 10.086 -11.664 1 91.75 112 ILE B CA 1
ATOM 2872 C C . ILE B 1 112 ? 5.086 8.773 -11.93 1 91.75 112 ILE B C 1
ATOM 2874 O O . ILE B 1 112 ? 4.219 8.711 -12.805 1 91.75 112 ILE B O 1
ATOM 2878 N N . ALA B 1 113 ? 5.484 7.777 -11.258 1 94.56 113 ALA B N 1
ATOM 2879 C CA . ALA B 1 113 ? 4.828 6.48 -11.391 1 94.56 113 ALA B CA 1
ATOM 2880 C C . ALA B 1 113 ? 3.729 6.312 -10.344 1 94.56 113 ALA B C 1
ATOM 2882 O O . ALA B 1 113 ? 3.764 6.949 -9.289 1 94.56 113 ALA B O 1
ATOM 2883 N N . MET B 1 114 ? 2.748 5.648 -10.68 1 94.69 114 MET B N 1
ATOM 2884 C CA . MET B 1 114 ? 1.762 5.062 -9.781 1 94.69 114 MET B CA 1
ATOM 2885 C C . MET B 1 114 ? 1.776 3.541 -9.867 1 94.69 114 MET B C 1
ATOM 2887 O O . MET B 1 114 ? 1.555 2.977 -10.945 1 94.69 114 MET B O 1
ATOM 2891 N N . THR B 1 115 ? 2.039 2.924 -8.734 1 95.12 115 THR B N 1
ATOM 2892 C CA . THR B 1 115 ? 2.229 1.478 -8.758 1 95.12 115 THR B CA 1
ATOM 2893 C C . THR B 1 115 ? 1.102 0.771 -8.008 1 95.12 115 THR B C 1
ATOM 2895 O O . THR B 1 115 ? 0.833 1.078 -6.848 1 95.12 115 THR B O 1
ATOM 2898 N N . ASN B 1 116 ? 0.453 -0.123 -8.648 1 96.5 116 ASN B N 1
ATOM 2899 C CA . ASN B 1 116 ? -0.534 -1.032 -8.07 1 96.5 116 ASN B CA 1
ATOM 2900 C C . ASN B 1 116 ? -0.073 -2.484 -8.156 1 96.5 116 ASN B C 1
ATOM 2902 O O . ASN B 1 116 ? -0.51 -3.23 -9.031 1 96.5 116 ASN B O 1
ATOM 2906 N N . LEU B 1 117 ? 0.723 -2.857 -7.195 1 96.5 117 LEU B N 1
ATOM 2907 C CA . LEU B 1 117 ? 1.268 -4.207 -7.09 1 96.5 117 LEU B CA 1
ATOM 2908 C C . LEU B 1 117 ? 0.646 -4.953 -5.914 1 96.5 117 LEU B C 1
ATOM 2910 O O . LEU B 1 117 ? -0.121 -4.371 -5.141 1 96.5 117 LEU B O 1
ATOM 2914 N N . CYS B 1 118 ? 0.982 -6.242 -5.902 1 96.62 118 CYS B N 1
ATOM 2915 C CA . CYS B 1 118 ? 0.589 -6.984 -4.711 1 96.62 118 CYS B CA 1
ATOM 2916 C C . CYS B 1 118 ? 1.336 -6.473 -3.482 1 96.62 118 CYS B C 1
ATOM 2918 O O . CYS B 1 118 ? 2.494 -6.062 -3.58 1 96.62 118 CYS B O 1
ATOM 2920 N N . ARG B 1 119 ? 0.783 -6.555 -2.318 1 94.31 119 ARG B N 1
ATOM 2921 C CA . ARG B 1 119 ? 1.32 -6.078 -1.047 1 94.31 119 ARG B CA 1
ATOM 2922 C C . ARG B 1 119 ? 2.512 -6.926 -0.606 1 94.31 119 ARG B C 1
ATOM 2924 O O . ARG B 1 119 ? 3.268 -6.523 0.281 1 94.31 119 ARG B O 1
ATOM 2931 N N . ASP B 1 120 ? 2.75 -8.086 -1.198 1 92.06 120 ASP B N 1
ATOM 2932 C CA . ASP B 1 120 ? 3.811 -9.023 -0.854 1 92.06 120 ASP B CA 1
ATOM 2933 C C . ASP B 1 120 ? 5.188 -8.383 -0.993 1 92.06 120 ASP B C 1
ATOM 2935 O O . ASP B 1 120 ? 5.438 -7.641 -1.948 1 92.06 120 ASP B O 1
ATOM 2939 N N . GLU B 1 121 ? 6.117 -8.688 -0.057 1 88.81 121 GLU B N 1
ATOM 2940 C CA . GLU B 1 121 ? 7.449 -8.094 -0.053 1 88.81 121 GLU B CA 1
ATOM 2941 C C . GLU B 1 121 ? 8.234 -8.484 -1.305 1 88.81 121 GLU B C 1
ATOM 2943 O O . GLU B 1 121 ? 9.18 -7.793 -1.69 1 88.81 121 GLU B O 1
ATOM 2948 N N . VAL B 1 122 ? 7.855 -9.547 -2.01 1 89.69 122 VAL B N 1
ATOM 2949 C CA . VAL B 1 122 ? 8.594 -10.039 -3.17 1 89.69 122 VAL B CA 1
ATOM 2950 C C . VAL B 1 122 ? 8.445 -9.055 -4.328 1 89.69 122 VAL B C 1
ATOM 2952 O O . VAL B 1 122 ? 9.227 -9.094 -5.281 1 89.69 122 VAL B O 1
ATOM 2955 N N . THR B 1 123 ? 7.426 -8.148 -4.254 1 92.62 123 THR B N 1
ATOM 2956 C CA . THR B 1 123 ? 7.195 -7.219 -5.352 1 92.62 123 THR B CA 1
ATOM 2957 C C . THR B 1 123 ? 8.102 -5.996 -5.223 1 92.62 123 THR B C 1
ATOM 2959 O O . THR B 1 123 ? 8.188 -5.184 -6.145 1 92.62 123 THR B O 1
ATOM 2962 N N . THR B 1 124 ? 8.82 -5.887 -4.141 1 90.19 124 THR B N 1
ATOM 2963 C CA . THR B 1 124 ? 9.672 -4.73 -3.863 1 90.19 124 THR B CA 1
ATOM 2964 C C . THR B 1 124 ? 10.75 -4.582 -4.934 1 90.19 124 THR B C 1
ATOM 2966 O O . THR B 1 124 ? 11.125 -3.463 -5.285 1 90.19 124 THR B O 1
ATOM 2969 N N . VAL B 1 125 ? 11.195 -5.684 -5.488 1 90.12 125 VAL B N 1
ATOM 2970 C CA . VAL B 1 125 ? 12.242 -5.645 -6.5 1 90.12 125 VAL B CA 1
ATOM 2971 C C . VAL B 1 125 ? 11.781 -4.82 -7.695 1 90.12 125 VAL B C 1
ATOM 2973 O O . VAL B 1 125 ? 12.516 -3.965 -8.195 1 90.12 125 VAL B O 1
ATOM 2976 N N . LEU B 1 126 ? 10.602 -5.086 -8.148 1 94.56 126 LEU B N 1
ATOM 2977 C CA . LEU B 1 126 ? 10.055 -4.32 -9.258 1 94.56 126 LEU B CA 1
ATOM 2978 C C . LEU B 1 126 ? 9.766 -2.883 -8.844 1 94.56 126 LEU B C 1
ATOM 2980 O O . LEU B 1 126 ? 10.07 -1.944 -9.586 1 94.56 126 LEU B O 1
ATOM 2984 N N . LYS B 1 127 ? 9.211 -2.711 -7.699 1 93.25 127 LYS B N 1
ATOM 2985 C CA . LYS B 1 127 ? 8.891 -1.383 -7.188 1 93.25 127 LYS B CA 1
ATOM 2986 C C . LYS B 1 127 ? 10.133 -0.496 -7.137 1 93.25 127 LYS B C 1
ATOM 2988 O O . LYS B 1 127 ? 10.086 0.667 -7.543 1 93.25 127 LYS B O 1
ATOM 2993 N N . ASP B 1 128 ? 11.188 -1.053 -6.648 1 92.44 128 ASP B N 1
ATOM 2994 C CA . ASP B 1 128 ? 12.438 -0.302 -6.527 1 92.44 128 ASP B CA 1
ATOM 2995 C C . ASP B 1 128 ? 12.93 0.165 -7.898 1 92.44 128 ASP B C 1
ATOM 2997 O O . ASP B 1 128 ? 13.398 1.296 -8.039 1 92.44 128 ASP B O 1
ATOM 3001 N N . LYS B 1 129 ? 12.828 -0.704 -8.891 1 95.12 129 LYS B N 1
ATOM 3002 C CA . LYS B 1 129 ? 13.258 -0.345 -10.234 1 95.12 129 LYS B CA 1
ATOM 3003 C C . LYS B 1 129 ? 12.383 0.766 -10.812 1 95.12 129 LYS B C 1
ATOM 3005 O O . LYS B 1 129 ? 12.891 1.687 -11.461 1 95.12 129 LYS B O 1
ATOM 3010 N N . ILE B 1 130 ? 11.109 0.691 -10.555 1 95.38 130 ILE B N 1
ATOM 3011 C CA . ILE B 1 130 ? 10.18 1.704 -11.031 1 95.38 130 ILE B CA 1
ATOM 3012 C C . ILE B 1 130 ? 10.484 3.045 -10.375 1 95.38 130 ILE B C 1
ATOM 3014 O O . ILE B 1 130 ? 10.57 4.074 -11.047 1 95.38 130 ILE B O 1
ATOM 3018 N N . GLU B 1 131 ? 10.656 3 -9.07 1 91.44 131 GLU B N 1
ATOM 3019 C CA . GLU B 1 131 ? 10.922 4.23 -8.328 1 91.44 131 GLU B CA 1
ATOM 3020 C C . GLU B 1 131 ? 12.258 4.84 -8.734 1 91.44 131 GLU B C 1
ATOM 3022 O O . GLU B 1 131 ? 12.406 6.062 -8.766 1 91.44 131 GLU B O 1
ATOM 3027 N N . SER B 1 132 ? 13.188 4.023 -9.031 1 91.38 132 SER B N 1
ATOM 3028 C CA . SER B 1 132 ? 14.484 4.512 -9.508 1 91.38 132 SER B CA 1
ATOM 3029 C C . SER B 1 132 ? 14.352 5.195 -10.859 1 91.38 132 SER B C 1
ATOM 3031 O O . SER B 1 132 ? 15.016 6.203 -11.117 1 91.38 132 SER B O 1
ATOM 3033 N N . ALA B 1 133 ? 13.555 4.66 -11.719 1 92.31 133 ALA B N 1
ATOM 3034 C CA . ALA B 1 133 ? 13.406 5.168 -13.086 1 92.31 133 ALA B CA 1
ATOM 3035 C C . ALA B 1 133 ? 12.625 6.48 -13.094 1 92.31 133 ALA B C 1
ATOM 3037 O O . ALA B 1 133 ? 12.93 7.379 -13.883 1 92.31 133 ALA B O 1
ATOM 3038 N N . PHE B 1 134 ? 11.68 6.637 -12.164 1 91.25 134 PHE B N 1
ATOM 3039 C CA . PHE B 1 134 ? 10.758 7.758 -12.273 1 91.25 134 PHE B CA 1
ATOM 3040 C C . PHE B 1 134 ? 10.867 8.672 -11.062 1 91.25 134 PHE B C 1
ATOM 3042 O O . PHE B 1 134 ? 10.133 9.648 -10.945 1 91.25 134 PHE B O 1
ATOM 3049 N N . GLY B 1 135 ? 11.789 8.367 -10.148 1 81.25 135 GLY B N 1
ATOM 3050 C CA . GLY B 1 135 ? 12.078 9.211 -9 1 81.25 135 GLY B CA 1
ATOM 3051 C C . GLY B 1 135 ? 11.148 8.961 -7.824 1 81.25 135 GLY B C 1
ATOM 3052 O O . GLY B 1 135 ? 11.461 9.336 -6.691 1 81.25 135 GLY B O 1
ATOM 3053 N N . GLY B 1 136 ? 10.023 8.453 -8.055 1 81.38 136 GLY B N 1
ATOM 3054 C CA . GLY B 1 136 ? 9.055 8.141 -7.016 1 81.38 136 GLY B CA 1
ATOM 3055 C C . GLY B 1 136 ? 7.801 7.469 -7.551 1 81.38 136 GLY B C 1
ATOM 3056 O O . GLY B 1 136 ? 7.617 7.363 -8.766 1 81.38 136 GLY B O 1
ATOM 3057 N N . SER B 1 137 ? 7.02 6.988 -6.551 1 89.31 137 SER B N 1
ATOM 3058 C CA . SER B 1 137 ? 5.777 6.34 -6.953 1 89.31 137 SER B CA 1
ATOM 3059 C C . SER B 1 137 ? 4.699 6.5 -5.887 1 89.31 137 SER B C 1
ATOM 3061 O O . SER B 1 137 ? 4.973 6.363 -4.691 1 89.31 137 SER B O 1
ATOM 3063 N N . PHE B 1 138 ? 3.555 6.992 -6.371 1 91.62 138 PHE B N 1
ATOM 3064 C CA . PHE B 1 138 ? 2.367 6.883 -5.535 1 91.62 138 PHE B CA 1
ATOM 3065 C C . PHE B 1 138 ? 1.89 5.438 -5.457 1 91.62 138 PHE B C 1
ATOM 3067 O O . PHE B 1 138 ? 1.595 4.82 -6.484 1 91.62 138 PHE B O 1
ATOM 3074 N N . ASN B 1 139 ? 1.818 4.926 -4.238 1 91.88 139 ASN B N 1
ATOM 3075 C CA . ASN B 1 139 ? 1.594 3.496 -4.047 1 91.88 139 ASN B CA 1
ATOM 3076 C C . ASN B 1 139 ? 0.111 3.18 -3.871 1 91.88 139 ASN B C 1
ATOM 3078 O O . ASN B 1 139 ? -0.508 3.607 -2.895 1 91.88 139 ASN B O 1
ATOM 3082 N N . THR B 1 140 ? -0.429 2.4 -4.781 1 95.06 140 THR B N 1
ATOM 3083 C CA . THR B 1 140 ? -1.822 1.976 -4.695 1 95.06 140 THR B CA 1
ATOM 3084 C C . THR B 1 140 ? -1.92 0.457 -4.586 1 95.06 140 THR B C 1
ATOM 3086 O O . THR B 1 140 ? -2.852 -0.15 -5.117 1 95.06 140 THR B O 1
ATOM 3089 N N . ASN B 1 141 ? -0.973 -0.097 -3.959 1 95.75 141 ASN B N 1
ATOM 3090 C CA . ASN B 1 141 ? -0.872 -1.547 -3.822 1 95.75 141 ASN B CA 1
ATOM 3091 C C . ASN B 1 141 ? -2.086 -2.129 -3.104 1 95.75 141 ASN B C 1
ATOM 3093 O O . ASN B 1 141 ? -2.721 -1.445 -2.299 1 95.75 141 ASN B O 1
ATOM 3097 N N . GLY B 1 142 ? -2.398 -3.334 -3.439 1 96.94 142 GLY B N 1
ATOM 3098 C CA . GLY B 1 142 ? -3.469 -4.094 -2.814 1 96.94 142 GLY B CA 1
ATOM 3099 C C . GLY B 1 142 ? -3.262 -5.594 -2.895 1 96.94 142 GLY B C 1
ATOM 3100 O O . GLY B 1 142 ? -2.418 -6.07 -3.658 1 96.94 142 GLY B O 1
ATOM 3101 N N . LEU B 1 143 ? -4.059 -6.336 -2.088 1 97.31 143 LEU B N 1
ATOM 3102 C CA . LEU B 1 143 ? -4.02 -7.789 -2.188 1 97.31 143 LEU B CA 1
ATOM 3103 C C . LEU B 1 143 ? -4.281 -8.242 -3.619 1 97.31 143 LEU B C 1
ATOM 3105 O O . LEU B 1 143 ? -5.25 -7.809 -4.246 1 97.31 143 LEU B O 1
ATOM 3109 N N . GLY B 1 144 ? -3.357 -9.094 -4.141 1 96.69 144 GLY B N 1
ATOM 3110 C CA . GLY B 1 144 ? -3.531 -9.531 -5.516 1 96.69 144 GLY B CA 1
ATOM 3111 C C . GLY B 1 144 ? -3.52 -8.398 -6.516 1 96.69 144 GLY B C 1
ATOM 3112 O O . GLY B 1 144 ? -4.059 -8.523 -7.617 1 96.69 144 GLY B O 1
ATOM 3113 N N . ALA B 1 145 ? -3.131 -7.168 -6.051 1 97.25 145 ALA B N 1
ATOM 3114 C CA . ALA B 1 145 ? -3.033 -5.953 -6.859 1 97.25 145 ALA B CA 1
ATOM 3115 C C . ALA B 1 145 ? -4.414 -5.363 -7.133 1 97.25 145 ALA B C 1
ATOM 3117 O O . ALA B 1 145 ? -4.629 -4.723 -8.164 1 97.25 145 ALA B O 1
ATOM 3118 N N . VAL B 1 146 ? -5.324 -5.629 -6.246 1 96.75 146 VAL B N 1
ATOM 3119 C CA . VAL B 1 146 ? -6.633 -5.004 -6.391 1 96.75 146 VAL B CA 1
ATOM 3120 C C . VAL B 1 146 ? -6.531 -3.508 -6.098 1 96.75 146 VAL B C 1
ATOM 3122 O O . VAL B 1 146 ? -5.832 -3.098 -5.168 1 96.75 146 VAL B O 1
ATOM 3125 N N . LEU B 1 147 ? -7.164 -2.729 -6.852 1 95.81 147 LEU B N 1
ATOM 3126 C CA . LEU B 1 147 ? -7.152 -1.277 -6.688 1 95.81 147 LEU B CA 1
ATOM 3127 C C . LEU B 1 147 ? -8.305 -0.824 -5.797 1 95.81 147 LEU B C 1
ATOM 3129 O O . LEU B 1 147 ? -9.461 -0.804 -6.227 1 95.81 147 LEU B O 1
ATOM 3133 N N . THR B 1 148 ? -7.965 -0.385 -4.594 1 95.44 148 THR B N 1
ATOM 3134 C CA . THR B 1 148 ? -9.031 -0.037 -3.66 1 95.44 148 THR B CA 1
ATOM 3135 C C . THR B 1 148 ? -8.945 1.434 -3.264 1 95.44 148 THR B C 1
ATOM 3137 O O . THR B 1 148 ? -9.852 1.96 -2.609 1 95.44 148 THR B O 1
ATOM 3140 N N . CYS B 1 149 ? -7.93 2.121 -3.674 1 94.5 149 CYS B N 1
ATOM 3141 C CA . CYS B 1 149 ? -7.73 3.494 -3.223 1 94.5 149 CYS B CA 1
ATOM 3142 C C . CYS B 1 149 ? -8.828 4.406 -3.752 1 94.5 149 CYS B C 1
ATOM 3144 O O . CYS B 1 149 ? -9.039 5.5 -3.229 1 94.5 149 CYS B O 1
ATOM 3146 N N . GLY B 1 150 ? -9.484 3.973 -4.91 1 94.75 150 GLY B N 1
ATOM 3147 C CA . GLY B 1 150 ? -10.641 4.688 -5.414 1 94.75 150 GLY B CA 1
ATOM 3148 C C . GLY B 1 150 ? -10.297 6.02 -6.055 1 94.75 150 GLY B C 1
ATOM 3149 O O . GLY B 1 150 ? -9.117 6.316 -6.273 1 94.75 150 GLY B O 1
ATOM 3150 N N . VAL B 1 151 ? -11.32 6.746 -6.355 1 95.56 151 VAL B N 1
ATOM 3151 C CA . VAL B 1 151 ? -11.188 8.016 -7.055 1 95.56 151 VAL B CA 1
ATOM 3152 C C . VAL B 1 151 ? -10.383 8.992 -6.207 1 95.56 151 VAL B C 1
ATOM 3154 O O . VAL B 1 151 ? -9.547 9.734 -6.73 1 95.56 151 VAL B O 1
ATOM 3157 N N . THR B 1 152 ? -10.594 8.953 -4.938 1 94.88 152 THR B N 1
ATOM 3158 C CA . THR B 1 152 ? -9.867 9.859 -4.047 1 94.88 152 THR B CA 1
ATOM 3159 C C . THR B 1 152 ? -8.375 9.547 -4.066 1 94.88 152 THR B C 1
ATOM 3161 O O . THR B 1 152 ? -7.547 10.461 -4.156 1 94.88 152 THR B O 1
ATOM 3164 N N . GLY B 1 153 ? -8.047 8.281 -3.967 1 94.19 153 GLY B N 1
ATOM 3165 C CA . GLY B 1 153 ? -6.648 7.891 -4.023 1 94.19 153 GLY B CA 1
ATOM 3166 C C . GLY B 1 153 ? -5.988 8.227 -5.352 1 94.19 153 GLY B C 1
ATOM 3167 O O . GLY B 1 153 ? -4.879 8.766 -5.379 1 94.19 153 GLY B O 1
ATOM 3168 N N . ILE B 1 154 ? -6.676 7.93 -6.43 1 93.88 154 ILE B N 1
ATOM 3169 C CA . ILE B 1 154 ? -6.141 8.203 -7.758 1 93.88 154 ILE B CA 1
ATOM 3170 C C . ILE B 1 154 ? -5.945 9.703 -7.938 1 93.88 154 ILE B C 1
ATOM 3172 O O . ILE B 1 154 ? -4.91 10.148 -8.438 1 93.88 154 ILE B O 1
ATOM 3176 N N . LYS B 1 155 ? -6.902 10.492 -7.484 1 92 155 LYS B N 1
ATOM 3177 C CA . LYS B 1 155 ? -6.797 11.945 -7.582 1 92 155 LYS B CA 1
ATOM 3178 C C . LYS B 1 155 ? -5.617 12.469 -6.77 1 92 155 LYS B C 1
ATOM 3180 O O . LYS B 1 155 ? -4.93 13.406 -7.188 1 92 155 LYS B O 1
ATOM 3185 N N . ALA B 1 156 ? -5.48 11.875 -5.648 1 89.56 156 ALA B N 1
ATOM 3186 C CA . ALA B 1 156 ? -4.344 12.273 -4.82 1 89.56 156 ALA B CA 1
ATOM 3187 C C . ALA B 1 156 ? -3.025 12.039 -5.555 1 89.56 156 ALA B C 1
ATOM 3189 O O . ALA B 1 156 ? -2.143 12.898 -5.539 1 89.56 156 ALA B O 1
ATOM 3190 N N . GLY B 1 157 ? -2.855 10.93 -6.215 1 88.75 157 GLY B N 1
ATOM 3191 C CA . GLY B 1 157 ? -1.649 10.617 -6.965 1 88.75 157 GLY B CA 1
ATOM 3192 C C . GLY B 1 157 ? -1.453 11.516 -8.172 1 88.75 157 GLY B C 1
ATOM 3193 O O . GLY B 1 157 ? -0.323 11.875 -8.508 1 88.75 157 GLY B O 1
ATOM 3194 N N . LEU B 1 158 ? -2.574 11.852 -8.82 1 88.5 158 LEU B N 1
ATOM 3195 C CA . LEU B 1 158 ? -2.521 12.625 -10.055 1 88.5 158 LEU B CA 1
ATOM 3196 C C . LEU B 1 158 ? -2.146 14.078 -9.773 1 88.5 158 LEU B C 1
ATOM 3198 O O . LEU B 1 158 ? -1.999 14.883 -10.703 1 88.5 158 LEU B O 1
ATOM 3202 N N . SER B 1 159 ? -1.805 14.484 -8.625 1 83.31 159 SER B N 1
ATOM 3203 C CA . SER B 1 159 ? -1.401 15.836 -8.273 1 83.31 159 SER B CA 1
ATOM 3204 C C . SER B 1 159 ? 0.067 15.891 -7.871 1 83.31 159 SER B C 1
ATOM 3206 O O . SER B 1 159 ? 0.55 16.922 -7.398 1 83.31 159 SER B O 1
ATOM 3208 N N . HIS B 1 160 ? 0.76 14.82 -8.219 1 85.88 160 HIS B N 1
ATOM 3209 C CA . HIS B 1 160 ? 2.094 14.734 -7.633 1 85.88 160 HIS B CA 1
ATOM 3210 C C . HIS B 1 160 ? 3.172 14.781 -8.711 1 85.88 160 HIS B C 1
ATOM 3212 O O . HIS B 1 160 ? 4.352 14.961 -8.406 1 85.88 160 HIS B O 1
ATOM 3218 N N . SER B 1 161 ? 2.803 14.781 -9.953 1 88.56 161 SER B N 1
ATOM 3219 C CA . SER B 1 161 ? 3.805 14.781 -11.016 1 88.56 161 SER B CA 1
ATOM 3220 C C . SER B 1 161 ? 4.512 16.125 -11.109 1 88.56 161 SER B C 1
ATOM 3222 O O . SER B 1 161 ? 3.879 17.172 -10.984 1 88.56 161 SER B O 1
ATOM 3224 N N . PRO B 1 162 ? 5.809 16.047 -11.375 1 87.94 162 PRO B N 1
ATOM 3225 C CA . PRO B 1 162 ? 6.473 17.297 -11.773 1 87.94 162 PRO B CA 1
ATOM 3226 C C . PRO B 1 162 ? 5.898 17.891 -13.055 1 87.94 162 PRO B C 1
ATOM 3228 O O . PRO B 1 162 ? 5.336 17.172 -13.883 1 87.94 162 PRO B O 1
ATOM 3231 N N . LEU B 1 163 ? 6.031 19.156 -13.023 1 88.38 163 LEU B N 1
ATOM 3232 C CA . LEU B 1 163 ? 5.656 19.859 -14.25 1 88.38 163 LEU B CA 1
ATOM 3233 C C . LEU B 1 163 ? 6.84 19.938 -15.211 1 88.38 163 LEU B C 1
ATOM 3235 O O . LEU B 1 163 ? 7.922 20.406 -14.828 1 88.38 163 LEU B O 1
ATOM 3239 N N . SER B 1 164 ? 6.547 19.453 -16.406 1 87.25 164 SER B N 1
ATOM 3240 C CA . SER B 1 164 ? 7.602 19.531 -17.406 1 87.25 164 SER B CA 1
ATOM 3241 C C . SER B 1 164 ? 7.902 20.984 -17.766 1 87.25 164 SER B C 1
ATOM 3243 O O . SER B 1 164 ? 7.004 21.734 -18.172 1 87.25 164 SER B O 1
ATOM 3245 N N . VAL B 1 165 ? 9.148 21.328 -17.688 1 83.25 165 VAL B N 1
ATOM 3246 C CA . VAL B 1 165 ? 9.57 22.688 -18 1 83.25 165 VAL B CA 1
ATOM 3247 C C . VAL B 1 165 ? 9.43 22.953 -19.5 1 83.25 165 VAL B C 1
ATOM 3249 O O . VAL B 1 165 ? 9.156 24.078 -19.906 1 83.25 165 VAL B O 1
ATOM 3252 N N . GLU B 1 166 ? 9.547 21.875 -20.25 1 84.06 166 GLU B N 1
ATOM 3253 C CA . GLU B 1 166 ? 9.57 21.984 -21.703 1 84.06 166 GLU B CA 1
ATOM 3254 C C . GLU B 1 166 ? 8.172 22.281 -22.266 1 84.06 166 GLU B C 1
ATOM 3256 O O . GLU B 1 166 ? 8.023 23.094 -23.172 1 84.06 166 GLU B O 1
ATOM 3261 N N . ASP B 1 167 ? 7.176 21.656 -21.734 1 88.88 167 ASP B N 1
ATOM 3262 C CA . ASP B 1 167 ? 5.863 21.797 -22.359 1 88.88 167 ASP B CA 1
ATOM 3263 C C . ASP B 1 167 ? 4.777 22.031 -21.312 1 88.88 167 ASP B C 1
ATOM 3265 O O . ASP B 1 167 ? 3.592 22.109 -21.656 1 88.88 167 ASP B O 1
ATOM 3269 N N . GLY B 1 168 ? 5.145 22.016 -20.078 1 88.12 168 GLY B N 1
ATOM 3270 C CA . GLY B 1 168 ? 4.211 22.312 -19 1 88.12 168 GLY B CA 1
ATOM 3271 C C . GLY B 1 168 ? 3.248 21.188 -18.719 1 88.12 168 GLY B C 1
ATOM 3272 O O . GLY B 1 168 ? 2.246 21.375 -18.016 1 88.12 168 GLY B O 1
ATOM 3273 N N . ARG B 1 169 ? 3.512 20.016 -19.219 1 91.06 169 ARG B N 1
ATOM 3274 C CA . ARG B 1 169 ? 2.615 18.875 -19.062 1 91.06 169 ARG B CA 1
ATOM 3275 C C . ARG B 1 169 ? 3 18.047 -17.844 1 91.06 169 ARG B C 1
ATOM 3277 O O . ARG B 1 169 ? 4.176 17.984 -17.484 1 91.06 169 ARG B O 1
ATOM 3284 N N . GLU B 1 170 ? 1.954 17.531 -17.25 1 91.94 170 GLU B N 1
ATOM 3285 C CA . GLU B 1 170 ? 2.145 16.469 -16.25 1 91.94 170 GLU B CA 1
ATOM 3286 C C . GLU B 1 170 ? 2.082 15.094 -16.891 1 91.94 170 GLU B C 1
ATOM 3288 O O . GLU B 1 170 ? 1.298 14.859 -17.812 1 91.94 170 GLU B O 1
ATOM 3293 N N . ARG B 1 171 ? 3 14.227 -16.422 1 93.44 171 ARG B N 1
ATOM 3294 C CA . ARG B 1 171 ? 3.045 12.875 -16.984 1 93.44 171 ARG B CA 1
ATOM 3295 C C . ARG B 1 171 ? 2.967 11.82 -15.883 1 93.44 171 ARG B C 1
ATOM 3297 O O . ARG B 1 171 ? 3.668 11.914 -14.875 1 93.44 171 ARG B O 1
ATOM 3304 N N . TYR B 1 172 ? 2.053 10.953 -16.109 1 94.31 172 TYR B N 1
ATOM 3305 C CA . TYR B 1 172 ? 1.811 9.875 -15.156 1 94.31 172 TYR B CA 1
ATOM 3306 C C . TYR B 1 172 ? 1.959 8.516 -15.828 1 94.31 172 TYR B C 1
ATOM 3308 O O . TYR B 1 172 ? 1.477 8.305 -16.938 1 94.31 172 TYR B O 1
ATOM 3316 N N . VAL B 1 173 ? 2.707 7.633 -15.195 1 95.38 173 VAL B N 1
ATOM 3317 C CA . VAL B 1 173 ? 2.842 6.258 -15.664 1 95.38 173 VAL B CA 1
ATOM 3318 C C . VAL B 1 173 ? 2.207 5.305 -14.648 1 95.38 173 VAL B C 1
ATOM 3320 O O . VAL B 1 173 ? 2.578 5.301 -13.477 1 95.38 173 VAL B O 1
ATOM 3323 N N . PHE B 1 174 ? 1.281 4.512 -15.086 1 95.56 174 PHE B N 1
ATOM 3324 C CA . PHE B 1 174 ? 0.578 3.588 -14.211 1 95.56 174 PHE B CA 1
ATOM 3325 C C . PHE B 1 174 ? 1.05 2.156 -14.438 1 95.56 174 PHE B C 1
ATOM 3327 O O . PHE B 1 174 ? 1.031 1.664 -15.57 1 95.56 174 PHE B O 1
ATOM 3334 N N . PHE B 1 175 ? 1.561 1.539 -13.359 1 96.25 175 PHE B N 1
ATOM 3335 C CA . PHE B 1 175 ? 1.927 0.127 -13.352 1 96.25 175 PHE B CA 1
ATOM 3336 C C . PHE B 1 175 ? 0.943 -0.682 -12.516 1 96.25 175 PHE B C 1
ATOM 3338 O O . PHE B 1 175 ? 0.71 -0.368 -11.344 1 96.25 175 PHE B O 1
ATOM 3345 N N . SER B 1 176 ? 0.344 -1.624 -13.047 1 95.81 176 SER B N 1
ATOM 3346 C CA . SER B 1 176 ? -0.565 -2.512 -12.328 1 95.81 176 SER B CA 1
ATOM 3347 C C . SER B 1 176 ? -0.265 -3.977 -12.633 1 95.81 176 SER B C 1
ATOM 3349 O O . SER B 1 176 ? -0.532 -4.453 -13.742 1 95.81 176 SER B O 1
ATOM 3351 N N . PHE B 1 177 ? 0.297 -4.699 -11.594 1 95.38 177 PHE B N 1
ATOM 3352 C CA . PHE B 1 177 ? 0.745 -6.062 -11.836 1 95.38 177 PHE B CA 1
ATOM 3353 C C . PHE B 1 177 ? 0.416 -6.961 -10.656 1 95.38 177 PHE B C 1
ATOM 3355 O O . PHE B 1 177 ? 0.949 -6.773 -9.555 1 95.38 177 PHE B O 1
ATOM 3362 N N . PRO B 1 178 ? -0.53 -7.953 -10.859 1 96.75 178 PRO B N 1
ATOM 3363 C CA . PRO B 1 178 ? -0.545 -9.039 -9.883 1 96.75 178 PRO B CA 1
ATOM 3364 C C . PRO B 1 178 ? 0.728 -9.883 -9.914 1 96.75 178 PRO B C 1
ATOM 3366 O O . PRO B 1 178 ? 1.644 -9.594 -10.688 1 96.75 178 PRO B O 1
ATOM 3369 N N . HIS B 1 179 ? 0.895 -10.781 -8.992 1 95.81 179 HIS B N 1
ATOM 3370 C CA . HIS B 1 179 ? 2.111 -11.586 -9 1 95.81 179 HIS B CA 1
ATOM 3371 C C . HIS B 1 179 ? 1.802 -13.055 -8.742 1 95.81 179 HIS B C 1
ATOM 3373 O O . HIS B 1 179 ? 0.719 -13.391 -8.25 1 95.81 179 HIS B O 1
ATOM 3379 N N . THR B 1 180 ? 2.594 -13.891 -9.156 1 95.69 180 THR B N 1
ATOM 3380 C CA . THR B 1 180 ? 2.625 -15.297 -8.773 1 95.69 180 THR B CA 1
ATOM 3381 C C . THR B 1 180 ? 4.062 -15.805 -8.695 1 95.69 180 THR B C 1
ATOM 3383 O O . THR B 1 180 ? 4.988 -15.133 -9.148 1 95.69 180 THR B O 1
ATOM 3386 N N . ALA B 1 181 ? 4.23 -16.906 -7.961 1 94.44 181 ALA B N 1
ATOM 3387 C CA . ALA B 1 181 ? 5.547 -17.531 -7.836 1 94.44 181 ALA B CA 1
ATOM 3388 C C . ALA B 1 181 ? 5.57 -18.891 -8.508 1 94.44 181 ALA B C 1
ATOM 3390 O O . ALA B 1 181 ? 4.531 -19.547 -8.648 1 94.44 181 ALA B O 1
ATOM 3391 N N . ILE B 1 182 ? 6.68 -19.266 -9 1 93.06 182 ILE B N 1
ATOM 3392 C CA . ILE B 1 182 ? 6.973 -20.594 -9.508 1 93.06 182 ILE B CA 1
ATOM 3393 C C . ILE B 1 182 ? 8.219 -21.141 -8.82 1 93.06 182 ILE B C 1
ATOM 3395 O O . ILE B 1 182 ? 9.289 -20.547 -8.891 1 93.06 182 ILE B O 1
ATOM 3399 N N . ASN B 1 183 ? 8.078 -22.25 -8.156 1 91.06 183 ASN B N 1
ATOM 3400 C CA . ASN B 1 183 ? 9.234 -22.766 -7.43 1 91.06 183 ASN B CA 1
ATOM 3401 C C . ASN B 1 183 ? 10.18 -23.531 -8.359 1 91.06 183 ASN B C 1
ATOM 3403 O O . ASN B 1 183 ? 9.969 -23.578 -9.57 1 91.06 183 ASN B O 1
ATOM 3407 N N . GLU B 1 184 ? 11.211 -24.109 -7.797 1 86.88 184 GLU B N 1
ATOM 3408 C CA . GLU B 1 184 ? 12.289 -24.734 -8.555 1 86.88 184 GLU B CA 1
ATOM 3409 C C . GLU B 1 184 ? 11.766 -25.922 -9.367 1 86.88 184 GLU B C 1
ATOM 3411 O O . GLU B 1 184 ? 12.25 -26.188 -10.469 1 86.88 184 GLU B O 1
ATOM 3416 N N . SER B 1 185 ? 10.812 -26.609 -8.852 1 87.88 185 SER B N 1
ATOM 3417 C CA . SER B 1 185 ? 10.273 -27.797 -9.5 1 87.88 185 SER B CA 1
ATOM 3418 C C . SER B 1 185 ? 9.25 -27.422 -10.57 1 87.88 185 SER B C 1
ATOM 3420 O O . SER B 1 185 ? 8.766 -28.281 -11.305 1 87.88 185 SER B O 1
ATOM 3422 N N . GLY B 1 186 ? 8.883 -26.078 -10.633 1 90.25 186 GLY B N 1
ATOM 3423 C CA . GLY B 1 186 ? 7.953 -25.609 -11.648 1 90.25 186 GLY B CA 1
ATOM 3424 C C . GLY B 1 186 ? 6.523 -25.516 -11.148 1 90.25 186 GLY B C 1
ATOM 3425 O O . GLY B 1 186 ? 5.598 -25.312 -11.93 1 90.25 186 GLY B O 1
ATOM 3426 N N . GLU B 1 187 ? 6.41 -25.703 -9.883 1 91.5 187 GLU B N 1
ATOM 3427 C CA . GLU B 1 187 ? 5.074 -25.594 -9.305 1 91.5 187 GLU B CA 1
ATOM 3428 C C . GLU B 1 187 ? 4.637 -24.141 -9.211 1 91.5 187 GLU B C 1
ATOM 3430 O O . GLU B 1 187 ? 5.371 -23.297 -8.688 1 91.5 187 GLU B O 1
ATOM 3435 N N . LEU B 1 188 ? 3.461 -23.891 -9.695 1 92.75 188 LEU B N 1
ATOM 3436 C CA . LEU B 1 188 ? 2.896 -22.547 -9.703 1 92.75 188 LEU B CA 1
ATOM 3437 C C . LEU B 1 188 ? 2.32 -22.188 -8.336 1 92.75 188 LEU B C 1
ATOM 3439 O O . LEU B 1 188 ? 1.653 -23.016 -7.707 1 92.75 188 LEU B O 1
ATOM 3443 N N . GLY B 1 189 ? 2.598 -20.922 -7.887 1 94.06 189 GLY B N 1
ATOM 3444 C CA . GLY B 1 189 ? 2.008 -20.406 -6.656 1 94.06 189 GLY B CA 1
ATOM 3445 C C . GLY B 1 189 ? 2.822 -20.75 -5.422 1 94.06 189 GLY B C 1
ATOM 3446 O O . GLY B 1 189 ? 2.355 -20.578 -4.297 1 94.06 189 GLY B O 1
ATOM 3447 N N . VAL B 1 190 ? 3.992 -21.344 -5.664 1 92.56 190 VAL B N 1
ATOM 3448 C CA . VAL B 1 190 ? 4.797 -21.797 -4.535 1 92.56 190 VAL B CA 1
ATOM 3449 C C . VAL B 1 190 ? 6.105 -21.016 -4.484 1 92.56 190 VAL B C 1
ATOM 3451 O O . VAL B 1 190 ? 6.773 -20.844 -5.508 1 92.56 190 VAL B O 1
ATOM 3454 N N . ILE B 1 191 ? 6.477 -20.625 -3.254 1 92.12 191 ILE B N 1
ATOM 3455 C CA . ILE B 1 191 ? 7.684 -19.812 -3.104 1 92.12 191 ILE B CA 1
ATOM 3456 C C . ILE B 1 191 ? 8.43 -20.25 -1.843 1 92.12 191 ILE B C 1
ATOM 3458 O O . ILE B 1 191 ? 7.816 -20.656 -0.858 1 92.12 191 ILE B O 1
ATOM 3462 N N . SER B 1 192 ? 9.711 -20.203 -1.995 1 89 192 SER B N 1
ATOM 3463 C CA . SER B 1 192 ? 10.578 -20.359 -0.831 1 89 192 SER B CA 1
ATOM 3464 C C . SER B 1 192 ? 11.125 -19.016 -0.369 1 89 192 SER B C 1
ATOM 3466 O O . SER B 1 192 ? 11.672 -18.25 -1.169 1 89 192 SER B O 1
ATOM 3468 N N . ARG B 1 193 ? 10.945 -18.719 0.882 1 85 193 ARG B N 1
ATOM 3469 C CA . ARG B 1 193 ? 11.422 -17.453 1.43 1 85 193 ARG B CA 1
ATOM 3470 C C . ARG B 1 193 ? 12.703 -17.656 2.236 1 85 193 ARG B C 1
ATOM 3472 O O . ARG B 1 193 ? 12.867 -18.688 2.904 1 85 193 ARG B O 1
ATOM 3479 N N . PRO B 1 194 ? 13.578 -16.656 2.137 1 80.25 194 PRO B N 1
ATOM 3480 C CA . PRO B 1 194 ? 14.859 -16.797 2.84 1 80.25 194 PRO B CA 1
ATOM 3481 C C . PRO B 1 194 ? 14.68 -17.016 4.34 1 80.25 194 PRO B C 1
ATOM 3483 O O . PRO B 1 194 ? 13.852 -16.375 4.973 1 80.25 194 PRO B O 1
ATOM 3486 N N . ASN B 1 195 ? 15.453 -18 4.812 1 81.31 195 ASN B N 1
ATOM 3487 C CA . ASN B 1 195 ? 15.57 -18.297 6.234 1 81.31 195 ASN B CA 1
ATOM 3488 C C . ASN B 1 195 ? 14.25 -18.797 6.812 1 81.31 195 ASN B C 1
ATOM 3490 O O . ASN B 1 195 ? 13.977 -18.609 8 1 81.31 195 ASN B O 1
ATOM 3494 N N . ARG B 1 196 ? 13.422 -19.188 6.008 1 84.94 196 ARG B N 1
ATOM 3495 C CA . ARG B 1 196 ? 12.18 -19.812 6.438 1 84.94 196 ARG B CA 1
ATOM 3496 C C . ARG B 1 196 ? 12.039 -21.219 5.852 1 84.94 196 ARG B C 1
ATOM 3498 O O . ARG B 1 196 ? 12.094 -21.391 4.633 1 84.94 196 ARG B O 1
ATOM 3505 N N . PRO B 1 197 ? 11.945 -22.109 6.727 1 83.38 197 PRO B N 1
ATOM 3506 C CA . PRO B 1 197 ? 11.758 -23.469 6.199 1 83.38 197 PRO B CA 1
ATOM 3507 C C . PRO B 1 197 ? 10.398 -23.656 5.527 1 83.38 197 PRO B C 1
ATOM 3509 O O . PRO B 1 197 ? 9.422 -23.016 5.918 1 83.38 197 PRO B O 1
ATOM 3512 N N . GLY B 1 198 ? 10.438 -24.5 4.578 1 84.88 198 GLY B N 1
ATOM 3513 C CA . GLY B 1 198 ? 9.195 -24.828 3.898 1 84.88 198 GLY B CA 1
ATOM 3514 C C . GLY B 1 198 ? 8.867 -23.859 2.766 1 84.88 198 GLY B C 1
ATOM 3515 O O . GLY B 1 198 ? 9.719 -23.078 2.35 1 84.88 198 GLY B O 1
ATOM 3516 N N . GLN B 1 199 ? 7.773 -24.141 2.158 1 88.5 199 GLN B N 1
ATOM 3517 C CA . GLN B 1 199 ? 7.293 -23.328 1.045 1 88.5 199 GLN B CA 1
ATOM 3518 C C . GLN B 1 199 ? 5.957 -22.672 1.381 1 88.5 199 GLN B C 1
ATOM 3520 O O . GLN B 1 199 ? 5.191 -23.188 2.201 1 88.5 199 GLN B O 1
ATOM 3525 N N . SER B 1 200 ? 5.84 -21.484 0.917 1 88.38 200 SER B N 1
ATOM 3526 C CA . SER B 1 200 ? 4.59 -20.766 1.113 1 88.38 200 SER B CA 1
ATOM 3527 C C . SER B 1 200 ? 3.926 -20.438 -0.22 1 88.38 200 SER B C 1
ATOM 3529 O O . SER B 1 200 ? 4.438 -20.797 -1.28 1 88.38 200 SER B O 1
ATOM 3531 N N . CYS B 1 201 ? 2.768 -19.812 -0.114 1 88.38 201 CYS B N 1
ATOM 3532 C CA . CYS B 1 201 ? 1.983 -19.516 -1.307 1 88.38 201 CYS B CA 1
ATOM 3533 C C . CYS B 1 201 ? 2.236 -18.078 -1.78 1 88.38 201 CYS B C 1
ATOM 3535 O O . CYS B 1 201 ? 2.363 -17.172 -0.966 1 88.38 201 CYS B O 1
ATOM 3537 N N . ALA B 1 202 ? 2.264 -17.906 -3.062 1 89.94 202 ALA B N 1
ATOM 3538 C CA . ALA B 1 202 ? 2.398 -16.594 -3.691 1 89.94 202 ALA B CA 1
ATOM 3539 C C . ALA B 1 202 ? 1.737 -16.578 -5.066 1 89.94 202 ALA B C 1
ATOM 3541 O O . ALA B 1 202 ? 2.195 -17.25 -5.992 1 89.94 202 ALA B O 1
ATOM 3542 N N . CYS B 1 203 ? 0.688 -15.898 -5.223 1 94.81 203 CYS B N 1
ATOM 3543 C CA . CYS B 1 203 ? 0.016 -14.969 -4.32 1 94.81 203 CYS B CA 1
ATOM 3544 C C . CYS B 1 203 ? -0.99 -15.695 -3.438 1 94.81 203 CYS B C 1
ATOM 3546 O O . CYS B 1 203 ? -1.921 -16.328 -3.939 1 94.81 203 CYS B O 1
ATOM 3548 N N . GLY B 1 204 ? -0.906 -15.547 -2.191 1 94.12 204 GLY B N 1
ATOM 3549 C CA . GLY B 1 204 ? -1.796 -16.203 -1.25 1 94.12 204 GLY B CA 1
ATOM 3550 C C . GLY B 1 204 ? -3.242 -15.773 -1.386 1 94.12 204 GLY B C 1
ATOM 3551 O O . GLY B 1 204 ? -4.156 -16.594 -1.304 1 94.12 204 GLY B O 1
ATOM 3552 N N . ALA B 1 205 ? -3.459 -14.523 -1.566 1 96.56 205 ALA B N 1
ATOM 3553 C CA . ALA B 1 205 ? -4.82 -14.008 -1.693 1 96.56 205 ALA B CA 1
ATOM 3554 C C . ALA B 1 205 ? -5.5 -14.547 -2.947 1 96.56 205 ALA B C 1
ATOM 3556 O O . ALA B 1 205 ? -6.684 -14.891 -2.92 1 96.56 205 ALA B O 1
ATOM 3557 N N . LEU B 1 206 ? -4.789 -14.602 -4.047 1 97.5 206 LEU B N 1
ATOM 3558 C CA . LEU B 1 206 ? -5.359 -15.117 -5.289 1 97.5 206 LEU B CA 1
ATOM 3559 C C . LEU B 1 206 ? -5.637 -16.609 -5.184 1 97.5 206 LEU B C 1
ATOM 3561 O O . LEU B 1 206 ? -6.656 -17.094 -5.676 1 97.5 206 LEU B O 1
ATOM 3565 N N . ALA B 1 207 ? -4.727 -17.344 -4.574 1 96.44 207 ALA B N 1
ATOM 3566 C CA . ALA B 1 207 ? -4.938 -18.766 -4.352 1 96.44 207 ALA B CA 1
ATOM 3567 C C . ALA B 1 207 ? -6.172 -19.016 -3.484 1 96.44 207 ALA B C 1
ATOM 3569 O O . ALA B 1 207 ? -6.98 -19.891 -3.777 1 96.44 207 ALA B O 1
ATOM 3570 N N . LYS B 1 208 ? -6.262 -18.25 -2.445 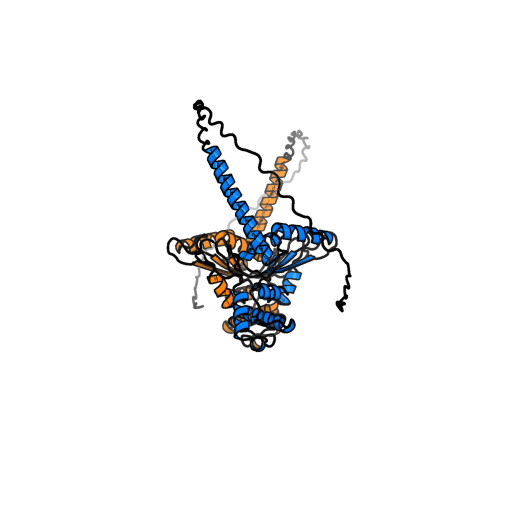1 97.06 208 LYS B N 1
ATOM 3571 C CA . LYS B 1 208 ? -7.422 -18.344 -1.565 1 97.06 208 LYS B CA 1
ATOM 3572 C C . LYS B 1 208 ? -8.711 -18.062 -2.324 1 97.06 208 LYS B C 1
ATOM 3574 O O . LYS B 1 208 ? -9.695 -18.781 -2.182 1 97.06 208 LYS B O 1
ATOM 3579 N N . ALA B 1 209 ? -8.727 -17 -3.043 1 97.94 209 ALA B N 1
ATOM 3580 C CA . ALA B 1 209 ? -9.914 -16.641 -3.816 1 97.94 209 ALA B CA 1
ATOM 3581 C C . ALA B 1 209 ? -10.281 -17.734 -4.809 1 97.94 209 ALA B C 1
ATOM 3583 O O . ALA B 1 209 ? -11.461 -18.078 -4.957 1 97.94 209 ALA B O 1
ATOM 3584 N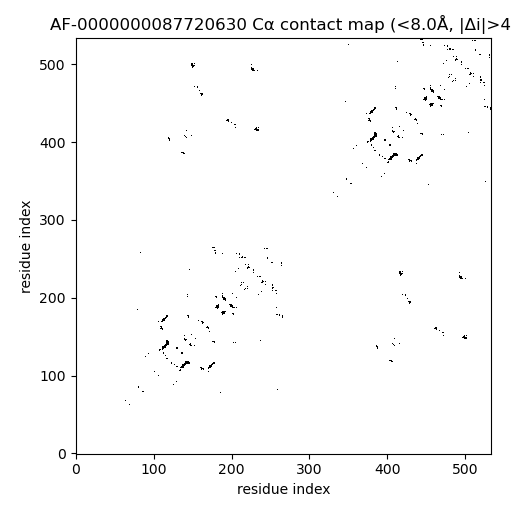 N . LEU B 1 210 ? -9.289 -18.234 -5.496 1 97.75 210 LEU B N 1
ATOM 3585 C CA . LEU B 1 210 ? -9.523 -19.312 -6.457 1 97.75 210 LEU B CA 1
ATOM 3586 C C . LEU B 1 210 ? -10.188 -20.5 -5.785 1 97.75 210 LEU B C 1
ATOM 3588 O O . LEU B 1 210 ? -11.203 -21 -6.266 1 97.75 210 LEU B O 1
ATOM 3592 N N . ASN B 1 211 ? -9.609 -20.953 -4.691 1 97.44 211 ASN B N 1
ATOM 3593 C CA . ASN B 1 211 ? -10.148 -22.094 -3.957 1 97.44 211 ASN B CA 1
ATOM 3594 C C . ASN B 1 211 ? -11.594 -21.844 -3.525 1 97.44 211 ASN B C 1
ATOM 3596 O O . ASN B 1 211 ? -12.453 -22.703 -3.689 1 97.44 211 ASN B O 1
ATOM 3600 N N . GLU B 1 212 ? -11.844 -20.719 -3.004 1 97.75 212 GLU B N 1
ATOM 3601 C CA . GLU B 1 212 ? -13.188 -20.406 -2.525 1 97.75 212 GLU B CA 1
ATOM 3602 C C . GLU B 1 212 ? -14.18 -20.344 -3.678 1 97.75 212 GLU B C 1
ATOM 3604 O O . GLU B 1 212 ? -15.312 -20.812 -3.549 1 97.75 212 GLU B O 1
ATOM 3609 N N . LEU B 1 213 ? -13.781 -19.75 -4.754 1 97.94 213 LEU B N 1
ATOM 3610 C CA . LEU B 1 213 ? -14.68 -19.656 -5.898 1 97.94 213 LEU B CA 1
ATOM 3611 C C . LEU B 1 213 ? -14.938 -21.031 -6.508 1 97.94 213 LEU B C 1
ATOM 3613 O O . LEU B 1 213 ? -16.016 -21.281 -7.059 1 97.94 213 LEU B O 1
ATOM 3617 N N . GLN B 1 214 ? -13.961 -21.891 -6.418 1 97.62 214 GLN B N 1
ATOM 3618 C CA . GLN B 1 214 ? -14.125 -23.25 -6.898 1 97.62 214 GLN B CA 1
ATOM 3619 C C . GLN B 1 214 ? -15.109 -24.031 -6.023 1 97.62 214 GLN B C 1
ATOM 3621 O O . GLN B 1 214 ? -15.891 -24.828 -6.527 1 97.62 214 GLN B O 1
ATOM 3626 N N . VAL B 1 215 ? -15.086 -23.766 -4.785 1 97.31 215 VAL B N 1
ATOM 3627 C CA . VAL B 1 215 ? -15.906 -24.5 -3.828 1 97.31 215 VAL B CA 1
ATOM 3628 C C . VAL B 1 215 ? -17.297 -23.875 -3.758 1 97.31 215 VAL B C 1
ATOM 3630 O O . VAL B 1 215 ? -18.312 -24.594 -3.807 1 97.31 215 VAL B O 1
ATOM 3633 N N . GLU B 1 216 ? -17.359 -22.547 -3.715 1 95.88 216 GLU B N 1
ATOM 3634 C CA . GLU B 1 216 ? -18.609 -21.859 -3.432 1 95.88 216 GLU B CA 1
ATOM 3635 C C . GLU B 1 216 ? -19.344 -21.469 -4.719 1 95.88 216 GLU B C 1
ATOM 3637 O O . GLU B 1 216 ? -20.547 -21.219 -4.707 1 95.88 216 GLU B O 1
ATOM 3642 N N . GLY B 1 217 ? -18.609 -21.328 -5.742 1 94.88 217 GLY B N 1
ATOM 3643 C CA . GLY B 1 217 ? -19.172 -20.859 -7 1 94.88 217 GLY B CA 1
ATOM 3644 C C . GLY B 1 217 ? -19.172 -19.359 -7.141 1 94.88 217 GLY B C 1
ATOM 3645 O O . GLY B 1 217 ? -18.766 -18.641 -6.223 1 94.88 217 GLY B O 1
ATOM 3646 N N . LEU B 1 218 ? -19.672 -18.844 -8.258 1 95.44 218 LEU B N 1
ATOM 3647 C CA . LEU B 1 218 ? -19.594 -17.438 -8.602 1 95.44 218 LEU B CA 1
ATOM 3648 C C . LEU B 1 218 ? -20.781 -16.656 -8.023 1 95.44 218 LEU B C 1
ATOM 3650 O O . LEU B 1 218 ? -20.609 -15.531 -7.551 1 95.44 218 LEU B O 1
ATOM 3654 N N . SER B 1 219 ? -21.891 -17.172 -7.957 1 91.31 219 SER B N 1
ATOM 3655 C CA . SER B 1 219 ? -23.125 -16.469 -7.645 1 91.31 219 SER B CA 1
ATOM 3656 C C . SER B 1 219 ? -23.078 -15.883 -6.242 1 91.31 219 SER B C 1
ATOM 3658 O O . SER B 1 219 ? -23.359 -14.688 -6.059 1 91.31 219 SER B O 1
ATOM 3660 N N . PRO B 1 220 ? -22.672 -16.609 -5.242 1 91.31 220 PRO B N 1
ATOM 3661 C CA . PRO B 1 220 ? -22.625 -16.047 -3.893 1 91.31 220 PRO B CA 1
ATOM 3662 C C . PRO B 1 220 ? -21.547 -14.969 -3.74 1 91.31 220 PRO B C 1
ATOM 3664 O O . PRO B 1 220 ? -21.578 -14.203 -2.777 1 91.31 220 PRO B O 1
ATOM 3667 N N . ASN B 1 221 ? -20.625 -15 -4.719 1 92.25 221 ASN B N 1
ATOM 3668 C CA . ASN B 1 221 ? -19.484 -14.102 -4.582 1 92.25 221 ASN B CA 1
ATOM 3669 C C . ASN B 1 221 ? -19.609 -12.891 -5.496 1 92.25 221 ASN B C 1
ATOM 3671 O O . ASN B 1 221 ? -18.719 -12.039 -5.543 1 92.25 221 ASN B O 1
ATOM 3675 N N . CYS B 1 222 ? -20.594 -12.805 -6.207 1 88.44 222 CYS B N 1
ATOM 3676 C CA . CYS B 1 222 ? -20.922 -11.625 -6.996 1 88.44 222 CYS B CA 1
ATOM 3677 C C . CYS B 1 222 ? -21.938 -10.742 -6.273 1 88.44 222 CYS B C 1
ATOM 3679 O O . CYS B 1 222 ? -23.094 -10.672 -6.676 1 88.44 222 CYS B O 1
ATOM 3681 N N . ARG B 1 223 ? -21.5 -10.133 -5.293 1 81.69 223 ARG B N 1
ATOM 3682 C CA . ARG B 1 223 ? -22.359 -9.281 -4.484 1 81.69 223 ARG B CA 1
ATOM 3683 C C . ARG B 1 223 ? -22.469 -7.887 -5.086 1 81.69 223 ARG B C 1
ATOM 3685 O O . ARG B 1 223 ? -21.703 -7.531 -5.992 1 81.69 223 ARG B O 1
ATOM 3692 N N . VAL B 1 224 ? -23.453 -7.145 -4.57 1 83.94 224 VAL B N 1
ATOM 3693 C CA . VAL B 1 224 ? -23.641 -5.766 -5.008 1 83.94 224 VAL B CA 1
ATOM 3694 C C . VAL B 1 224 ? -22.406 -4.934 -4.641 1 83.94 224 VAL B C 1
ATOM 3696 O O . VAL B 1 224 ? -21.828 -5.105 -3.561 1 83.94 224 VAL B O 1
ATOM 3699 N N . PRO B 1 225 ? -22.047 -4.094 -5.57 1 87.62 225 PRO B N 1
ATOM 3700 C CA . PRO B 1 225 ? -20.906 -3.227 -5.262 1 87.62 225 PRO B CA 1
ATOM 3701 C C . PRO B 1 225 ? -21.156 -2.355 -4.027 1 87.62 225 PRO B C 1
ATOM 3703 O O . PRO B 1 225 ? -22.281 -1.918 -3.789 1 87.62 225 PRO B O 1
ATOM 3706 N N . GLY B 1 226 ? -20.141 -2.219 -3.225 1 91.75 226 GLY B N 1
ATOM 3707 C CA . GLY B 1 226 ? -20.234 -1.316 -2.088 1 91.75 226 GLY B CA 1
ATOM 3708 C C . GLY B 1 226 ? -20.406 -2.041 -0.765 1 91.75 226 GLY B C 1
ATOM 3709 O O . GLY B 1 226 ? -20.609 -1.408 0.271 1 91.75 226 GLY B O 1
ATOM 3710 N N . VAL B 1 227 ? -20.359 -3.33 -0.879 1 92.5 227 VAL B N 1
ATOM 3711 C CA . VAL B 1 227 ? -20.453 -4.105 0.354 1 92.5 227 VAL B CA 1
ATOM 3712 C C . VAL B 1 227 ? -19.203 -4.965 0.524 1 92.5 227 VAL B C 1
ATOM 3714 O O . VAL B 1 227 ? -18.625 -5.441 -0.459 1 92.5 227 VAL B O 1
ATOM 3717 N N . HIS B 1 228 ? -18.797 -5.125 1.771 1 93.94 228 HIS B N 1
ATOM 3718 C CA . HIS B 1 228 ? -17.641 -5.961 2.09 1 93.94 228 HIS B CA 1
ATOM 3719 C C . HIS B 1 228 ? -17.734 -6.508 3.51 1 93.94 228 HIS B C 1
ATOM 3721 O O . HIS B 1 228 ? -18.547 -6.035 4.312 1 93.94 228 HIS B O 1
ATOM 3727 N N . ASP B 1 229 ? -17.047 -7.633 3.746 1 94.12 229 ASP B N 1
ATOM 3728 C CA . ASP B 1 229 ? -16.828 -8.062 5.121 1 94.12 229 ASP B CA 1
ATOM 3729 C C . ASP B 1 229 ? -16.047 -7.016 5.906 1 94.12 229 ASP B C 1
ATOM 3731 O O . ASP B 1 229 ? -14.922 -6.664 5.535 1 94.12 229 ASP B O 1
ATOM 3735 N N . PRO B 1 230 ? -16.531 -6.543 7.004 1 93.31 230 PRO B N 1
ATOM 3736 C CA . PRO B 1 230 ? -15.867 -5.48 7.762 1 93.31 230 PRO B CA 1
ATOM 3737 C C . PRO B 1 230 ? -14.469 -5.867 8.219 1 93.31 230 PRO B C 1
ATOM 3739 O O . PRO B 1 230 ? -13.617 -4.996 8.422 1 93.31 230 PRO B O 1
ATOM 3742 N N . LEU B 1 231 ? -14.211 -7.098 8.367 1 95.5 231 LEU B N 1
ATOM 3743 C CA . LEU B 1 231 ? -12.914 -7.547 8.852 1 95.5 231 LEU B CA 1
ATOM 3744 C C . LEU B 1 231 ? -11.961 -7.816 7.691 1 95.5 231 LEU B C 1
ATOM 3746 O O . LEU B 1 231 ? -10.766 -8.016 7.898 1 95.5 231 LEU B O 1
ATOM 3750 N N . ASP B 1 232 ? -12.578 -7.797 6.496 1 96.88 232 ASP B N 1
ATOM 3751 C CA . ASP B 1 232 ? -11.75 -8.141 5.34 1 96.88 232 ASP B CA 1
ATOM 3752 C C . ASP B 1 232 ? -12.172 -7.34 4.109 1 96.88 232 ASP B C 1
ATOM 3754 O O . ASP B 1 232 ? -12.461 -7.918 3.059 1 96.88 232 ASP B O 1
ATOM 3758 N N . PRO B 1 233 ? -12.094 -6.047 4.227 1 95.94 233 PRO B N 1
ATOM 3759 C CA . PRO B 1 233 ? -12.641 -5.234 3.135 1 95.94 233 PRO B CA 1
ATOM 3760 C C . PRO B 1 233 ? -11.898 -5.441 1.816 1 95.94 233 PRO B C 1
ATOM 3762 O O . PRO B 1 233 ? -12.523 -5.68 0.781 1 95.94 233 PRO B O 1
ATOM 3765 N N . GLU B 1 234 ? -10.648 -5.391 1.918 1 97.44 234 GLU B N 1
ATOM 3766 C CA . GLU B 1 234 ? -9.859 -5.465 0.691 1 97.44 234 GLU B CA 1
ATOM 3767 C C . GLU B 1 234 ? -10.016 -6.824 0.017 1 97.44 234 GLU B C 1
ATOM 3769 O O . GLU B 1 234 ? -10.203 -6.902 -1.199 1 97.44 234 GLU B O 1
ATOM 3774 N N . TYR B 1 235 ? -9.945 -7.879 0.776 1 97.69 235 TYR B N 1
ATOM 3775 C CA . TYR B 1 235 ? -10.102 -9.211 0.209 1 97.69 235 TYR B CA 1
ATOM 3776 C C . TYR B 1 235 ? -11.5 -9.398 -0.362 1 97.69 235 TYR B C 1
ATOM 3778 O O . TYR B 1 235 ? -11.672 -10.039 -1.403 1 97.69 235 TYR B O 1
ATOM 3786 N N . SER B 1 236 ? -12.492 -8.844 0.365 1 96.88 236 SER B N 1
ATOM 3787 C CA . SER B 1 236 ? -13.859 -8.93 -0.144 1 96.88 236 SER B CA 1
ATOM 3788 C C . SER B 1 236 ? -13.977 -8.273 -1.518 1 96.88 236 SER B C 1
ATOM 3790 O O . SER B 1 236 ? -14.586 -8.836 -2.428 1 96.88 236 SER B O 1
ATOM 3792 N N . ILE B 1 237 ? -13.383 -7.145 -1.608 1 96.31 237 ILE B N 1
ATOM 3793 C CA . ILE B 1 237 ? -13.453 -6.402 -2.861 1 96.31 237 ILE B CA 1
ATOM 3794 C C . ILE B 1 237 ? -12.695 -7.156 -3.951 1 96.31 237 ILE B C 1
ATOM 3796 O O . ILE B 1 237 ? -13.18 -7.285 -5.078 1 96.31 237 ILE B O 1
ATOM 3800 N N . LEU B 1 238 ? -11.523 -7.652 -3.641 1 97.25 238 LEU B N 1
ATOM 3801 C CA . LEU B 1 238 ? -10.742 -8.445 -4.582 1 97.25 238 LEU B CA 1
ATOM 3802 C C . LEU B 1 238 ? -11.547 -9.633 -5.098 1 97.25 238 LEU B C 1
ATOM 3804 O O . LEU B 1 238 ? -11.703 -9.797 -6.312 1 97.25 238 LEU B O 1
ATOM 3808 N N . LYS 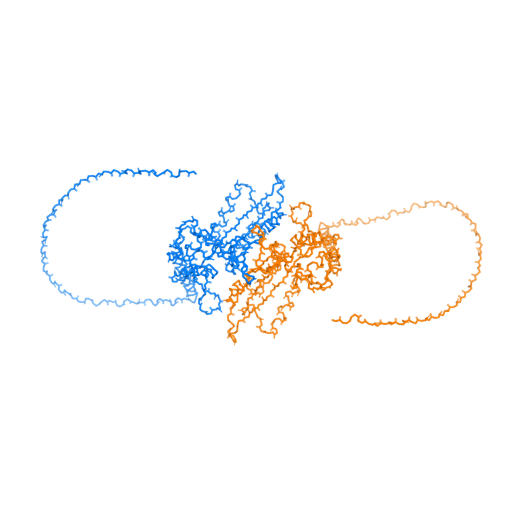B 1 239 ? -12.062 -10.422 -4.199 1 97.25 239 LYS B N 1
ATOM 3809 C CA . LYS B 1 239 ? -12.773 -11.641 -4.562 1 97.25 239 LYS B CA 1
ATOM 3810 C C . LYS B 1 239 ? -14 -11.336 -5.41 1 97.25 239 LYS B C 1
ATOM 3812 O O . LYS B 1 239 ? -14.266 -12.016 -6.402 1 97.25 239 LYS B O 1
ATOM 3817 N N . GLN B 1 240 ? -14.711 -10.312 -5.012 1 96.06 240 GLN B N 1
ATOM 3818 C CA . GLN B 1 240 ? -15.898 -9.922 -5.758 1 96.06 240 GLN B CA 1
ATOM 3819 C C . GLN B 1 240 ? -15.539 -9.484 -7.176 1 96.06 240 GLN B C 1
ATOM 3821 O O . GLN B 1 240 ? -16.234 -9.82 -8.133 1 96.06 240 GLN B O 1
ATOM 3826 N N . ARG B 1 241 ? -14.516 -8.719 -7.305 1 95.62 241 ARG B N 1
ATOM 3827 C CA . ARG B 1 241 ? -14.086 -8.266 -8.625 1 95.62 241 ARG B CA 1
ATOM 3828 C C . ARG B 1 241 ? -13.656 -9.445 -9.492 1 95.62 241 ARG B C 1
ATOM 3830 O O . ARG B 1 241 ? -13.984 -9.5 -10.68 1 95.62 241 ARG B O 1
ATOM 3837 N N . LEU B 1 242 ? -12.93 -10.32 -8.922 1 97.44 242 LEU B N 1
ATOM 3838 C CA . LEU B 1 242 ? -12.508 -11.516 -9.641 1 97.44 242 LEU B CA 1
ATOM 3839 C C . LEU B 1 242 ? -13.711 -12.336 -10.086 1 97.44 242 LEU B C 1
ATOM 3841 O O . LEU B 1 242 ? -13.781 -12.766 -11.242 1 97.44 242 LEU B O 1
ATOM 3845 N N . ALA B 1 243 ? -14.633 -12.555 -9.133 1 97.38 243 ALA B N 1
ATOM 3846 C CA . ALA B 1 243 ? -15.836 -13.336 -9.438 1 97.38 243 ALA B CA 1
ATOM 3847 C C . ALA B 1 243 ? -16.609 -12.719 -10.602 1 97.38 243 ALA B C 1
ATOM 3849 O O . ALA B 1 243 ? -17.031 -13.422 -11.516 1 97.38 243 ALA B O 1
ATOM 3850 N N . ARG B 1 244 ? -16.75 -11.438 -10.562 1 95.88 244 ARG B N 1
ATOM 3851 C CA . ARG B 1 244 ? -17.484 -10.734 -11.617 1 95.88 244 ARG B CA 1
ATOM 3852 C C . ARG B 1 244 ? -16.766 -10.852 -12.953 1 95.88 244 ARG B C 1
ATOM 3854 O O . ARG B 1 244 ? -17.406 -11.031 -13.992 1 95.88 24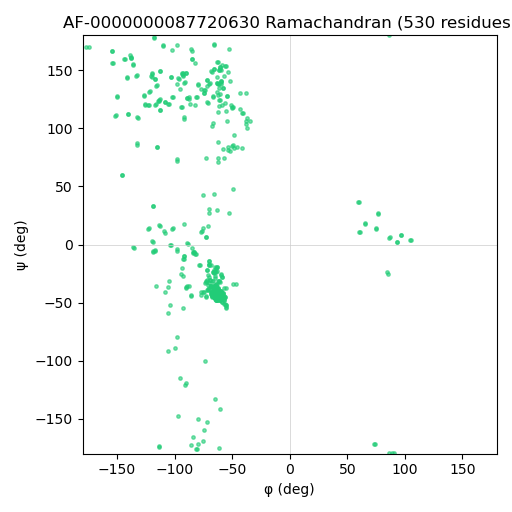4 ARG B O 1
ATOM 3861 N N . ARG B 1 245 ? -15.461 -10.711 -12.93 1 96.19 245 ARG B N 1
ATOM 3862 C CA . ARG B 1 245 ? -14.688 -10.805 -14.156 1 96.19 245 ARG B CA 1
ATOM 3863 C C . ARG B 1 245 ? -14.773 -12.211 -14.75 1 96.19 245 ARG B C 1
ATOM 3865 O O . ARG B 1 245 ? -14.93 -12.375 -15.961 1 96.19 245 ARG B O 1
ATOM 3872 N N . ILE B 1 246 ? -14.664 -13.18 -13.906 1 97.25 246 ILE B N 1
ATOM 3873 C CA . ILE B 1 246 ? -14.75 -14.57 -14.336 1 97.25 246 ILE B CA 1
ATOM 3874 C C . ILE B 1 246 ? -16.125 -14.836 -14.961 1 97.25 246 ILE B C 1
ATOM 3876 O O . ILE B 1 246 ? -16.219 -15.461 -16.016 1 97.25 246 ILE B O 1
ATOM 3880 N N . ARG B 1 247 ? -17.125 -14.344 -14.297 1 95.88 247 ARG B N 1
ATOM 3881 C CA . ARG B 1 247 ? -18.469 -14.477 -14.828 1 95.88 247 ARG B CA 1
ATOM 3882 C C . ARG B 1 247 ? -18.609 -13.773 -16.172 1 95.88 247 ARG B C 1
ATOM 3884 O O . ARG B 1 247 ? -19.172 -14.328 -17.109 1 95.88 247 ARG B O 1
ATOM 3891 N N . TYR B 1 248 ? -18.078 -12.586 -16.266 1 95.62 248 TYR B N 1
ATOM 3892 C CA . TYR B 1 248 ? -18.156 -11.789 -17.484 1 95.62 248 TYR B CA 1
ATOM 3893 C C . TYR B 1 248 ? -17.453 -12.5 -18.641 1 95.62 248 TYR B C 1
ATOM 3895 O O . TYR B 1 248 ? -17.953 -12.492 -19.766 1 95.62 248 TYR B O 1
ATOM 3903 N N . GLU B 1 249 ? -16.391 -13.125 -18.391 1 96.38 249 GLU B N 1
ATOM 3904 C CA . GLU B 1 249 ? -15.617 -13.797 -19.422 1 96.38 249 GLU B CA 1
ATOM 3905 C C . GLU B 1 249 ? -16.094 -15.234 -19.625 1 96.38 249 GLU B C 1
ATOM 3907 O O . GLU B 1 249 ? -15.492 -15.984 -20.391 1 96.38 249 GLU B O 1
ATOM 3912 N N . ARG B 1 250 ? -17.078 -15.633 -18.891 1 95.62 250 ARG B N 1
ATOM 3913 C CA . ARG B 1 250 ? -17.703 -16.953 -19 1 95.62 250 ARG B CA 1
ATOM 3914 C C . ARG B 1 250 ? -16.703 -18.062 -18.734 1 95.62 250 ARG B C 1
ATOM 3916 O O . ARG B 1 250 ? -16.656 -19.062 -19.469 1 95.62 250 ARG B O 1
ATOM 3923 N N . LEU B 1 251 ? -15.828 -17.781 -17.812 1 96 251 LEU B N 1
ATOM 3924 C CA . LEU B 1 251 ? -14.898 -18.812 -17.359 1 96 251 LEU B CA 1
ATOM 3925 C C . LEU B 1 251 ? -15.523 -19.672 -16.281 1 96 251 LEU B C 1
ATOM 3927 O O . LEU B 1 251 ? -16.531 -19.281 -15.664 1 96 251 LEU B O 1
ATOM 3931 N N . GLU B 1 252 ? -14.953 -20.859 -16.109 1 96.62 252 GLU B N 1
ATOM 3932 C CA . GLU B 1 252 ? -15.398 -21.781 -15.062 1 96.62 252 GLU B CA 1
ATOM 3933 C C . GLU B 1 252 ? -14.32 -21.953 -13.992 1 96.62 252 GLU B C 1
ATOM 3935 O O . GLU B 1 252 ? -13.281 -22.562 -14.234 1 96.62 252 GLU B O 1
ATOM 3940 N N . PRO B 1 253 ? -14.609 -21.531 -12.781 1 96.69 253 PRO B N 1
ATOM 3941 C CA . PRO B 1 253 ? -13.594 -21.578 -11.734 1 96.69 253 PRO B CA 1
ATOM 3942 C C . PRO B 1 253 ? -13.008 -22.969 -11.531 1 96.69 253 PRO B C 1
ATOM 3944 O O . PRO B 1 253 ? -11.812 -23.109 -11.305 1 96.69 253 PRO B O 1
ATOM 3947 N N . ILE B 1 254 ? -13.758 -24.016 -11.633 1 96.5 254 ILE B N 1
ATOM 3948 C CA . ILE B 1 254 ? -13.336 -25.375 -11.328 1 96.5 254 ILE B CA 1
ATOM 3949 C C . ILE B 1 254 ? -12.258 -25.812 -12.32 1 96.5 254 ILE B C 1
ATOM 3951 O O . ILE B 1 254 ? -11.445 -26.688 -12.016 1 96.5 254 ILE B O 1
ATOM 3955 N N . LEU B 1 255 ? -12.188 -25.203 -13.461 1 96.62 255 LEU B N 1
ATOM 3956 C CA . LEU B 1 255 ? -11.227 -25.578 -14.5 1 96.62 255 LEU B CA 1
ATOM 3957 C C . LEU B 1 255 ? -10.008 -24.656 -14.461 1 96.62 255 LEU B C 1
ATOM 3959 O O . LEU B 1 255 ? -9.055 -24.859 -15.219 1 96.62 255 LEU B O 1
ATOM 3963 N N . MET B 1 256 ? -10.023 -23.672 -13.625 1 96.06 256 MET B N 1
ATOM 3964 C CA . MET B 1 256 ? -8.969 -22.672 -13.586 1 96.06 256 MET B CA 1
ATOM 3965 C C . MET B 1 256 ? -7.859 -23.078 -12.625 1 96.06 256 MET B C 1
ATOM 3967 O O . MET B 1 256 ? -8.117 -23.766 -11.625 1 96.06 256 MET B O 1
ATOM 3971 N N . ASP B 1 257 ? -6.672 -22.672 -12.984 1 93.94 257 ASP B N 1
ATOM 3972 C CA . ASP B 1 257 ? -5.559 -22.734 -12.039 1 93.94 257 ASP B CA 1
ATOM 3973 C C . ASP B 1 257 ? -5.078 -21.344 -11.648 1 93.94 257 ASP B C 1
ATOM 3975 O O . ASP B 1 257 ? -5.734 -20.344 -11.953 1 93.94 257 ASP B O 1
ATOM 3979 N N . LEU B 1 258 ? -3.998 -21.312 -10.898 1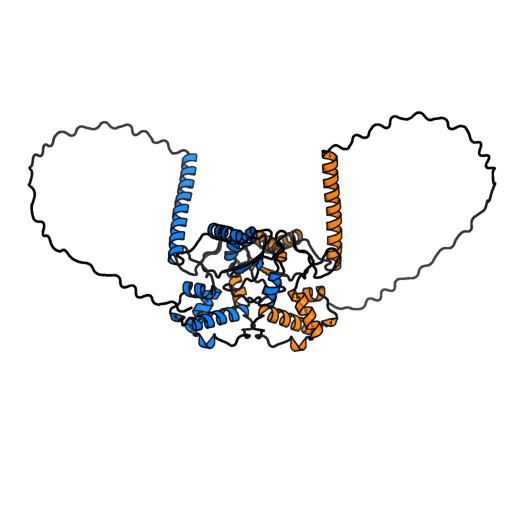 94.88 258 LEU B N 1
ATOM 3980 C CA . LEU B 1 258 ? -3.543 -20.031 -10.359 1 94.88 258 LEU B CA 1
ATOM 3981 C C . LEU B 1 258 ? -3.021 -19.125 -11.469 1 94.88 258 LEU B C 1
ATOM 3983 O O . LEU B 1 258 ? -3.068 -17.906 -11.352 1 94.88 258 LEU B O 1
ATOM 3987 N N . SER B 1 259 ? -2.471 -19.703 -12.531 1 92 259 SER B N 1
ATOM 3988 C CA . SER B 1 259 ? -2.061 -18.891 -13.672 1 92 259 SER B CA 1
ATOM 3989 C C . SER B 1 259 ? -3.254 -18.188 -14.305 1 92 259 SER B C 1
ATOM 3991 O O . SER B 1 259 ? -3.17 -17 -14.648 1 92 259 SER B O 1
ATOM 3993 N N . ASP B 1 260 ? -4.336 -18.922 -14.438 1 94.12 260 ASP B N 1
ATOM 3994 C CA . ASP B 1 260 ? -5.566 -18.344 -14.961 1 94.12 260 ASP B CA 1
ATOM 3995 C C . ASP B 1 260 ? -6.062 -17.219 -14.062 1 94.12 260 ASP B C 1
ATOM 3997 O O . ASP B 1 260 ? -6.449 -16.156 -14.555 1 94.12 260 ASP B O 1
ATOM 4001 N N . MET B 1 261 ? -6.031 -17.5 -12.773 1 96.31 261 MET B N 1
ATOM 4002 C CA . MET B 1 261 ? -6.508 -16.516 -11.812 1 96.31 261 MET B CA 1
ATOM 4003 C C . MET B 1 261 ? -5.66 -15.242 -11.859 1 96.31 261 MET B C 1
ATOM 4005 O O . MET B 1 261 ? -6.188 -14.133 -11.766 1 96.31 261 MET B O 1
ATOM 4009 N N . THR B 1 262 ? -4.371 -15.43 -11.945 1 95.31 262 THR B N 1
ATOM 4010 C CA . THR B 1 262 ? -3.449 -14.305 -12.039 1 95.31 262 THR B CA 1
ATOM 4011 C C . THR B 1 262 ? -3.74 -13.477 -13.289 1 95.31 262 THR B C 1
ATOM 4013 O O . THR B 1 262 ? -3.701 -12.242 -13.25 1 95.31 262 THR B O 1
ATOM 4016 N N . ALA B 1 263 ? -4.047 -14.117 -14.398 1 93.38 263 ALA B N 1
ATOM 4017 C CA . ALA B 1 263 ? -4.387 -13.43 -15.641 1 93.38 263 ALA B CA 1
ATOM 4018 C C . ALA B 1 263 ? -5.68 -12.625 -15.484 1 93.38 263 ALA B C 1
ATOM 4020 O O . ALA B 1 263 ? -5.793 -11.516 -16.016 1 93.38 263 ALA B O 1
ATOM 4021 N N . VAL B 1 264 ? -6.637 -13.195 -14.789 1 96.25 264 VAL B N 1
ATOM 4022 C CA . VAL B 1 264 ? -7.895 -12.492 -14.539 1 96.25 264 VAL B CA 1
ATOM 4023 C C . VAL B 1 264 ? -7.637 -11.258 -13.68 1 96.25 264 VAL B C 1
ATOM 4025 O O . VAL B 1 264 ? -8.227 -10.195 -13.922 1 96.25 264 VAL B O 1
ATOM 4028 N N . ALA B 1 265 ? -6.754 -11.375 -12.68 1 96.31 265 ALA B N 1
ATOM 4029 C CA . ALA B 1 265 ? -6.434 -10.273 -11.773 1 96.31 265 ALA B CA 1
ATOM 4030 C C . ALA B 1 265 ? -5.742 -9.133 -12.523 1 96.31 265 ALA B C 1
ATOM 4032 O O . ALA B 1 265 ? -5.797 -7.98 -12.094 1 96.31 265 ALA B O 1
ATOM 4033 N N . GLU B 1 266 ? -5.121 -9.414 -13.594 1 92.25 266 GLU B N 1
ATOM 4034 C CA . GLU B 1 266 ? -4.395 -8.43 -14.383 1 92.25 266 GLU B CA 1
ATOM 4035 C C . GLU B 1 266 ? -5.348 -7.582 -15.227 1 92.25 266 GLU B C 1
ATOM 4037 O O . GLU B 1 266 ? -4.988 -6.492 -15.672 1 92.25 266 GLU B O 1
ATOM 4042 N N . ARG B 1 267 ? -6.574 -8.117 -15.375 1 85.56 267 ARG B N 1
ATOM 4043 C CA . ARG B 1 267 ? -7.539 -7.434 -16.234 1 85.56 267 ARG B CA 1
ATOM 4044 C C . ARG B 1 267 ? -8.109 -6.203 -15.531 1 85.56 267 ARG B C 1
ATOM 4046 O O . ARG B 1 267 ? -8.273 -6.195 -14.312 1 85.56 267 ARG B O 1
#